Protein AF-A0A960VY71-F1 (afdb_monomer_lite)

pLDDT: mean 80.32, std 18.41, range [25.28, 98.81]

Foldseek 3Di:
DVVVVVVCVVCVVVQLVVLQVQLQVCLLVLPQVSVVVSVVSPHDQCDADPQGDGSLLNNLLVLSLNSNLVSVVVVYDQCRAGPQQDGSLLSNLLNLNLSSVLVRLLPDDQCRATNPWRDGSLLNNLLNLNLSSNVSLLDDHDPVSLVVCCVVPVDNDRDDQCRATPQGDGSLLSNLLVLNLSSNVVSVVSPHDQCRATPQQDGSLLNNLLVLNVVSNVVSVVSVRDQCRATPQQDGSLLNNLLNLSLNSNLVSVVSPHDQCGATNQQDGSLLSNLLAVSLSSNLSLVVDPPRDQCGATNVRDGSLNSNVNYPDSPSSNVSRDDDDDDPDDDDPPPPPDPLQPLAAADDADPPQVQEAEEQEFEFALPVQPADDNLQGQFQSVVLRVSVLSNCVGYQPHDPLRYDYHYLDFLVNVVVSLVCNLVVCPPPLPDLAHEYEYEDAHAWEFFFDCPPVPDDDTWIWDDHSNDHLVCCVVGTHTVVVSQLSQQVRPRHHQEYEYEAAHFHDADPPDGHSDPGFDDDDPADDPPRGPYWYKYKYFAGGNFGFDCQDPDRDTLLSSQLSVVSSDPCLQVDAPLNSQVSSQVSQQVRCCVGVVGGGGMDMDTHPVCPPPRRVHRPRD

Radius of gyration: 39.11 Å; chains: 1; bounding box: 110×50×100 Å

Sequence (618 aa):
MKLILIFLLSIFPLLSNEFNKSLLEASKRGELLAVQEALKNGADKNYKDEEGKTALVIASAIGHIEVVKYLIAKGVGLDMQDNEGKTALIHAAIKGHTRVVELLWEKSDLNIEDYIEGRTGLLHSSYYGHLDVVQTLLKKRDRNLLQKFKKFFGWEKDLDINAKDHKGNTALMLASVRNFSEITKLLLENGAEINAKDSNGHTALTKVAELDNLPILDLLIEKDADIDMKDSNGRTALMKATEKNSIASVEKLVQKGANINNKDERGVTALMIAANRGHVEIVKLLLSKESIKISDKDNEGRDVTWWAEKAPNPEEILEILPKGKQAISSYSLKGQEIDVDTSIPQTYQSKNSENKYAILIGNENYSQQGKLPENKNVPYAHNDVEIFKKYLTQSFGFRESNIIIIKDADKNKFKSGIQKIINNSKISREDNKAELIFYYSGHGLPAKDQDDIENKQYYSYLVPIDVDIKDIENTAIPLKEIYKQIGGLSVPFSKVVFFIDSCFSGDGRSEPLLQSSRDLTIELNDDELKGKMLVFSAAKSDQRAYPKKNQKHGLFTYSLLKTFKKEELKKMTYSDLFDKIRRDVYKTSTDQNDRPQEPEVKPSNEIREEWEKWKIVE

Structure (mmCIF, N/CA/C/O backbone):
data_AF-A0A960VY71-F1
#
_entry.id   AF-A0A960VY71-F1
#
loop_
_atom_site.group_PDB
_atom_site.id
_atom_site.type_symbol
_atom_site.label_atom_id
_atom_site.label_alt_id
_atom_site.label_comp_id
_atom_site.label_asym_id
_atom_site.label_entity_id
_atom_site.label_seq_id
_atom_site.pdbx_PDB_ins_code
_atom_site.Cartn_x
_atom_site.Cartn_y
_atom_site.Cartn_z
_atom_site.occupancy
_atom_site.B_iso_or_equiv
_atom_site.auth_seq_id
_atom_site.auth_comp_id
_atom_site.auth_asym_id
_atom_site.auth_atom_id
_atom_site.pdbx_PDB_model_num
ATOM 1 N N . MET A 1 1 ? 58.709 -0.148 -53.042 1.00 58.25 1 MET A N 1
ATOM 2 C CA . MET A 1 1 ? 57.523 -0.973 -52.702 1.00 58.25 1 MET A CA 1
ATOM 3 C C . MET A 1 1 ? 57.436 -1.309 -51.210 1.00 58.25 1 MET A C 1
ATOM 5 O O . MET A 1 1 ? 56.471 -0.886 -50.597 1.00 58.25 1 MET A O 1
ATOM 9 N N . LYS A 1 2 ? 58.438 -1.957 -50.584 1.00 62.53 2 LYS A N 1
ATOM 10 C CA . LYS A 1 2 ? 58.439 -2.227 -49.123 1.00 62.53 2 LYS A CA 1
ATOM 11 C C . LYS A 1 2 ? 58.327 -0.968 -48.242 1.00 62.53 2 LYS A C 1
ATOM 13 O O . LYS A 1 2 ? 57.541 -0.980 -47.309 1.00 62.53 2 LYS A O 1
ATOM 18 N N . LEU A 1 3 ? 59.025 0.127 -48.568 1.00 62.88 3 LEU A N 1
ATOM 19 C CA . LEU A 1 3 ? 58.893 1.402 -47.834 1.00 62.88 3 LEU A CA 1
ATOM 20 C C . LEU A 1 3 ? 57.499 2.040 -47.959 1.00 62.88 3 LEU A C 1
ATOM 22 O O . LEU A 1 3 ? 56.989 2.562 -46.979 1.00 62.88 3 LEU A O 1
ATOM 26 N N . ILE A 1 4 ? 56.866 1.954 -49.134 1.00 69.50 4 ILE A N 1
ATOM 27 C CA . ILE A 1 4 ? 55.496 2.451 -49.355 1.00 69.50 4 ILE A CA 1
ATOM 28 C C . ILE A 1 4 ? 54.498 1.603 -48.562 1.00 69.50 4 ILE A C 1
ATOM 30 O O . ILE A 1 4 ? 53.589 2.147 -47.952 1.00 69.50 4 ILE A O 1
ATOM 34 N N . LEU A 1 5 ? 54.696 0.283 -48.514 1.00 61.81 5 LEU A N 1
ATOM 35 C CA . LEU A 1 5 ? 53.856 -0.621 -47.732 1.00 61.81 5 LEU A CA 1
ATOM 36 C C . LEU A 1 5 ? 53.998 -0.369 -46.222 1.00 61.81 5 LEU A C 1
ATOM 38 O O . LEU A 1 5 ? 52.996 -0.331 -45.527 1.00 61.81 5 LEU A O 1
ATOM 42 N N . ILE A 1 6 ? 55.217 -0.139 -45.722 1.00 68.94 6 ILE A N 1
ATOM 43 C CA . ILE A 1 6 ? 55.473 0.205 -44.311 1.00 68.94 6 ILE A CA 1
ATOM 44 C C . ILE A 1 6 ? 54.871 1.575 -43.962 1.00 68.94 6 ILE A C 1
ATOM 46 O O . ILE A 1 6 ? 54.241 1.716 -42.919 1.00 68.94 6 ILE A O 1
ATOM 50 N N . PHE A 1 7 ? 54.995 2.565 -44.851 1.00 67.88 7 PHE A N 1
ATOM 51 C CA . PHE A 1 7 ? 54.390 3.888 -44.681 1.00 67.88 7 PHE A CA 1
ATOM 52 C C . PHE A 1 7 ? 52.854 3.818 -44.676 1.00 67.88 7 PHE A C 1
ATOM 54 O O . PHE A 1 7 ? 52.218 4.335 -43.760 1.00 67.88 7 PHE A O 1
ATOM 61 N N . LEU A 1 8 ? 52.253 3.091 -45.626 1.00 56.75 8 LEU A N 1
ATOM 62 C CA . LEU A 1 8 ? 50.810 2.836 -45.662 1.00 56.75 8 LEU A CA 1
ATOM 63 C C . LEU A 1 8 ? 50.337 2.086 -44.410 1.00 56.75 8 LEU A C 1
ATOM 65 O O . LEU A 1 8 ? 49.343 2.490 -43.821 1.00 56.75 8 LEU A O 1
ATOM 69 N N . LEU A 1 9 ? 51.071 1.072 -43.942 1.00 61.47 9 LEU A N 1
ATOM 70 C CA . LEU A 1 9 ? 50.765 0.351 -42.699 1.00 61.47 9 LEU A CA 1
ATOM 71 C C . LEU A 1 9 ? 50.907 1.228 -41.445 1.00 61.47 9 LEU A C 1
ATOM 73 O O . LEU A 1 9 ? 50.231 0.967 -40.456 1.00 61.47 9 LEU A O 1
ATOM 77 N N . SER A 1 10 ? 51.748 2.267 -41.476 1.00 63.94 10 SER A N 1
ATOM 78 C CA . SER A 1 10 ? 51.904 3.205 -40.357 1.00 63.94 10 SER A CA 1
ATOM 79 C C . SER A 1 10 ? 50.814 4.283 -40.305 1.00 63.94 10 SER A C 1
ATOM 81 O O . SER A 1 10 ? 50.467 4.739 -39.221 1.00 63.94 10 SER A O 1
ATOM 83 N N . ILE A 1 11 ? 50.234 4.655 -41.453 1.00 63.41 11 ILE A N 1
ATOM 84 C CA . ILE A 1 11 ? 49.205 5.705 -41.561 1.00 63.41 11 ILE A CA 1
ATOM 85 C C . ILE A 1 11 ? 47.790 5.124 -41.506 1.00 63.41 11 ILE A C 1
ATOM 87 O O . ILE A 1 11 ? 46.878 5.778 -41.011 1.00 63.41 11 ILE A O 1
ATOM 91 N N . PHE A 1 12 ? 47.591 3.888 -41.967 1.00 65.25 12 PHE A N 1
ATOM 92 C CA . PHE A 1 12 ? 46.279 3.239 -41.970 1.00 65.25 12 PHE A CA 1
ATOM 93 C C . PHE A 1 12 ? 45.604 3.195 -40.581 1.00 65.25 12 PHE A C 1
ATOM 95 O O . PHE A 1 12 ? 44.424 3.532 -40.505 1.00 65.25 12 PHE A O 1
ATOM 102 N N . PRO A 1 13 ? 46.310 2.898 -39.467 1.00 64.12 13 PRO A N 1
ATOM 103 C CA . PRO A 1 13 ? 45.730 2.969 -38.125 1.00 64.12 13 PRO A CA 1
ATOM 104 C C . PRO A 1 13 ? 45.323 4.395 -37.729 1.00 64.12 13 PRO A C 1
ATOM 106 O O . PRO A 1 13 ? 44.259 4.590 -37.144 1.00 64.12 13 PRO A O 1
ATOM 109 N N . LEU A 1 14 ? 46.129 5.400 -38.092 1.00 65.56 14 LEU A N 1
ATOM 110 C CA . LEU A 1 14 ? 45.852 6.817 -37.828 1.00 65.56 14 LEU A CA 1
ATOM 111 C C . LEU A 1 14 ? 44.609 7.296 -38.596 1.00 65.56 14 LEU A C 1
ATOM 113 O O . LEU A 1 14 ? 43.698 7.846 -37.982 1.00 65.56 14 LEU A O 1
ATOM 117 N N . LEU A 1 15 ? 44.522 6.994 -39.896 1.00 64.06 15 LEU A N 1
ATOM 118 C CA . LEU A 1 15 ? 43.355 7.297 -40.736 1.00 64.06 15 LEU A CA 1
ATOM 119 C C . LEU A 1 15 ? 42.096 6.563 -40.258 1.00 64.06 15 LEU A C 1
ATOM 121 O O . LEU A 1 15 ? 41.026 7.160 -40.181 1.00 64.06 15 LEU A O 1
ATOM 125 N N . SER A 1 16 ? 42.216 5.285 -39.877 1.00 74.38 16 SER A N 1
ATOM 126 C CA . SER A 1 16 ? 41.082 4.515 -39.350 1.00 74.38 16 SER A CA 1
ATOM 127 C C . SER A 1 16 ? 40.524 5.125 -38.061 1.00 74.38 16 SER A C 1
ATOM 129 O O . SER A 1 16 ? 39.311 5.178 -37.873 1.00 74.38 16 SER A O 1
ATOM 131 N N . ASN A 1 17 ? 41.394 5.675 -37.207 1.00 83.69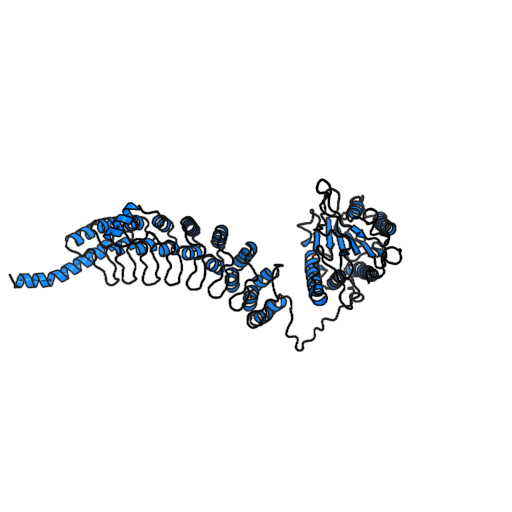 17 ASN A N 1
ATOM 132 C CA . ASN A 1 17 ? 40.988 6.353 -35.982 1.00 83.69 17 ASN A CA 1
ATOM 133 C C . ASN A 1 17 ? 40.303 7.703 -36.268 1.00 83.69 17 ASN A C 1
ATOM 135 O O . ASN A 1 17 ? 39.327 8.050 -35.606 1.00 83.69 17 ASN A O 1
ATOM 139 N N . GLU A 1 18 ? 40.761 8.455 -37.273 1.00 89.06 18 GLU A N 1
ATOM 140 C CA . GLU A 1 18 ? 40.092 9.693 -37.700 1.00 89.06 18 GLU A CA 1
ATOM 141 C C . GLU A 1 18 ? 38.692 9.432 -38.268 1.00 89.06 18 GLU A C 1
ATOM 143 O O . GLU A 1 18 ? 37.741 10.114 -37.878 1.00 89.06 18 GLU A O 1
ATOM 148 N N . PHE A 1 19 ? 38.524 8.413 -39.119 1.00 92.44 19 PHE A N 1
ATOM 149 C CA . PHE A 1 19 ? 37.206 8.047 -39.649 1.00 92.44 19 PHE A CA 1
ATOM 150 C C . PHE A 1 19 ? 36.258 7.545 -38.556 1.00 92.44 19 PHE A C 1
ATOM 152 O O . PHE A 1 19 ? 35.075 7.881 -38.575 1.00 92.44 19 PHE A O 1
ATOM 159 N N . ASN A 1 20 ? 36.769 6.814 -37.563 1.00 94.62 20 ASN A N 1
ATOM 160 C CA . ASN A 1 20 ? 35.995 6.393 -36.396 1.00 94.62 20 ASN A CA 1
ATOM 161 C C . ASN A 1 20 ? 35.497 7.590 -35.575 1.00 94.62 20 ASN A C 1
ATOM 163 O O . ASN A 1 20 ? 34.308 7.685 -35.277 1.00 94.62 20 ASN A O 1
ATOM 167 N N . LYS A 1 21 ? 36.375 8.553 -35.267 1.00 94.31 21 LYS A N 1
ATOM 168 C CA . LYS A 1 21 ? 35.982 9.792 -34.573 1.00 94.31 21 LYS A CA 1
ATOM 169 C C . LYS A 1 21 ? 34.976 10.606 -35.387 1.00 94.31 21 LYS A C 1
ATOM 171 O O . LYS A 1 21 ? 33.998 11.099 -34.828 1.00 94.31 21 LYS A O 1
ATOM 176 N N . SER A 1 22 ? 35.185 10.704 -36.701 1.00 95.75 22 SER A N 1
ATOM 177 C CA . SER A 1 22 ? 34.262 11.373 -37.623 1.00 95.75 22 SER A CA 1
ATOM 178 C C . SER A 1 22 ? 32.882 10.711 -37.627 1.00 95.75 22 SER A C 1
ATOM 180 O O . SER A 1 22 ? 31.878 11.413 -37.527 1.00 95.75 22 SER A O 1
ATOM 182 N N . LEU A 1 23 ? 32.816 9.374 -37.646 1.00 98.00 23 LEU A N 1
ATOM 183 C CA . LEU A 1 23 ? 31.564 8.622 -37.559 1.00 98.00 23 LEU A CA 1
ATOM 184 C C . LEU A 1 23 ? 30.790 8.953 -36.275 1.00 98.00 23 LEU A C 1
ATOM 186 O O . LEU A 1 23 ? 29.580 9.189 -36.336 1.00 98.00 23 LEU A O 1
ATOM 190 N N . LEU A 1 24 ? 31.467 8.967 -35.122 1.00 97.81 24 LEU A N 1
ATOM 191 C CA . LEU A 1 24 ? 30.829 9.259 -33.836 1.00 97.81 24 LEU A CA 1
ATOM 192 C C . LEU A 1 24 ? 30.343 10.712 -33.753 1.00 97.81 24 LEU A C 1
ATOM 194 O O . LEU A 1 24 ? 29.201 10.945 -33.358 1.00 97.81 24 LEU A O 1
ATOM 198 N N . GLU A 1 25 ? 31.156 11.682 -34.180 1.00 97.56 25 GLU A N 1
ATOM 199 C CA . GLU A 1 25 ? 30.786 13.104 -34.165 1.00 97.56 25 GLU A CA 1
ATOM 200 C C . GLU A 1 25 ? 29.639 13.405 -35.144 1.00 97.56 25 GLU A C 1
ATOM 202 O O . GLU A 1 25 ? 28.676 14.083 -34.784 1.00 97.56 25 GLU A O 1
ATOM 207 N N . ALA A 1 26 ? 29.674 12.836 -36.352 1.00 98.12 26 ALA A N 1
ATOM 208 C CA . ALA A 1 26 ? 28.579 12.945 -37.314 1.00 98.12 26 ALA A CA 1
ATOM 209 C C . ALA A 1 26 ? 27.285 12.320 -36.770 1.00 98.12 26 ALA A C 1
ATOM 211 O O . ALA A 1 26 ? 26.204 12.898 -36.900 1.00 98.12 26 ALA A O 1
ATOM 212 N N . SER A 1 27 ? 27.391 11.171 -36.092 1.00 98.31 27 SER A N 1
ATOM 213 C CA . SER A 1 27 ? 26.251 10.520 -35.434 1.00 98.31 27 SER A CA 1
ATOM 214 C C . SER A 1 27 ? 25.701 11.355 -34.281 1.00 98.31 27 SER A C 1
ATOM 216 O O . SER A 1 27 ? 24.489 11.400 -34.095 1.00 98.31 27 SER A O 1
ATOM 218 N N . LYS A 1 28 ? 26.565 12.065 -33.546 1.00 97.94 28 LYS A N 1
ATOM 219 C CA . LYS A 1 28 ? 26.184 13.011 -32.488 1.00 97.94 28 LYS A CA 1
ATOM 220 C C . LYS A 1 28 ? 25.416 14.214 -33.039 1.00 97.94 28 LYS A C 1
ATOM 222 O O . LYS A 1 28 ? 24.422 14.641 -32.453 1.00 97.94 28 LYS A O 1
ATOM 227 N N . ARG A 1 29 ? 25.849 14.744 -34.184 1.00 97.81 29 ARG A N 1
ATOM 228 C CA . ARG A 1 29 ? 25.217 15.893 -34.857 1.00 97.81 29 ARG A CA 1
ATOM 229 C C . ARG A 1 29 ? 23.983 15.529 -35.681 1.00 97.81 29 ARG A C 1
ATOM 231 O O . ARG A 1 29 ? 23.214 16.418 -36.027 1.00 97.81 29 ARG A O 1
ATOM 238 N N . GLY A 1 30 ? 23.775 14.245 -35.973 1.00 97.56 30 GLY A N 1
ATOM 239 C CA . GLY A 1 30 ? 22.670 13.781 -36.816 1.00 97.56 30 GLY A CA 1
ATOM 240 C C . GLY A 1 30 ? 22.932 13.949 -38.315 1.00 97.56 30 GLY A C 1
ATOM 241 O O . GLY A 1 30 ? 22.004 13.928 -39.121 1.00 97.56 30 GLY A O 1
ATOM 242 N N . GLU A 1 31 ? 24.193 14.117 -38.711 1.00 98.19 31 GLU A N 1
ATOM 243 C CA . GLU A 1 31 ? 24.599 14.398 -40.087 1.00 98.19 31 GLU A CA 1
ATOM 244 C C . GLU A 1 31 ? 24.692 13.101 -40.906 1.00 98.19 31 GLU A C 1
ATOM 246 O O . GLU A 1 31 ? 25.755 12.496 -41.047 1.00 98.19 31 GLU A O 1
ATOM 251 N N . LEU A 1 32 ? 23.564 12.658 -41.473 1.00 98.31 32 LEU A N 1
ATOM 252 C CA . LEU A 1 32 ? 23.472 11.388 -42.208 1.00 98.31 32 LEU A CA 1
ATOM 253 C C . LEU A 1 32 ? 24.519 11.242 -43.325 1.00 98.31 32 LEU A C 1
ATOM 255 O O . LEU A 1 32 ? 25.094 10.166 -43.478 1.00 98.31 32 LEU A O 1
ATOM 259 N N . LEU A 1 33 ? 24.774 12.298 -44.103 1.00 98.12 33 LEU A N 1
ATOM 260 C CA . LEU A 1 33 ? 25.753 12.254 -45.196 1.00 98.12 33 LEU A CA 1
ATOM 261 C C . LEU A 1 33 ? 27.180 12.040 -44.673 1.00 98.12 33 LEU A C 1
ATOM 263 O O . LEU A 1 33 ? 27.912 11.224 -45.227 1.00 98.12 33 LEU A O 1
ATOM 267 N N . ALA A 1 34 ? 27.548 12.696 -43.571 1.00 97.69 34 ALA A N 1
ATOM 268 C CA . ALA A 1 34 ? 28.856 12.518 -42.948 1.00 97.69 34 ALA A CA 1
ATOM 269 C C . ALA A 1 34 ? 29.002 11.116 -42.328 1.00 97.69 34 ALA A C 1
ATOM 271 O O . ALA A 1 34 ? 30.046 10.484 -42.468 1.00 97.69 34 ALA A O 1
ATOM 272 N N . VAL A 1 35 ? 27.932 10.562 -41.741 1.00 98.31 35 VAL A N 1
ATOM 273 C CA . VAL A 1 35 ? 27.898 9.154 -41.296 1.00 98.31 35 VAL A CA 1
ATOM 274 C C . VAL A 1 35 ? 28.094 8.193 -42.477 1.00 98.31 35 VAL A C 1
ATOM 276 O O . VAL A 1 35 ? 28.854 7.226 -42.383 1.00 98.31 35 VAL A O 1
ATOM 279 N N . GLN A 1 36 ? 27.423 8.446 -43.605 1.00 98.00 36 GLN A N 1
ATOM 280 C CA . GLN A 1 36 ? 27.563 7.652 -44.830 1.00 98.00 36 GLN A CA 1
ATOM 281 C C . GLN A 1 36 ? 28.992 7.686 -45.373 1.00 98.00 36 GLN A C 1
ATOM 283 O O . GLN A 1 36 ? 29.535 6.638 -45.733 1.00 98.00 36 GLN A O 1
ATOM 288 N N . GLU A 1 37 ? 29.590 8.873 -45.417 1.00 97.00 37 GLU A N 1
ATOM 289 C CA . GLU A 1 37 ? 30.952 9.090 -45.886 1.00 97.00 37 GLU A CA 1
ATOM 290 C C . GLU A 1 37 ? 31.985 8.430 -44.968 1.00 97.00 37 GLU A C 1
ATOM 292 O O . GLU A 1 37 ? 32.838 7.691 -45.459 1.00 97.00 37 GLU A O 1
ATOM 297 N N . ALA A 1 38 ? 31.864 8.589 -43.647 1.00 96.38 38 ALA A N 1
ATOM 298 C CA . ALA A 1 38 ? 32.769 7.964 -42.684 1.00 96.38 38 ALA A CA 1
ATOM 299 C C . ALA A 1 38 ? 32.778 6.429 -42.817 1.00 96.38 38 ALA A C 1
ATOM 301 O O . ALA A 1 38 ? 33.845 5.822 -42.910 1.00 96.38 38 ALA A O 1
ATOM 302 N N . LEU A 1 39 ? 31.602 5.791 -42.923 1.00 95.88 39 LEU A N 1
ATOM 303 C CA . LEU A 1 39 ? 31.517 4.341 -43.153 1.00 95.88 39 LEU A CA 1
ATOM 304 C C . LEU A 1 39 ? 32.081 3.925 -44.517 1.00 95.88 39 LEU A C 1
ATOM 306 O O . LEU A 1 39 ? 32.722 2.881 -44.623 1.00 95.88 39 LEU A O 1
ATOM 310 N N . LYS A 1 40 ? 31.860 4.724 -45.568 1.00 95.38 40 LYS A N 1
ATOM 311 C CA . LYS A 1 40 ? 32.426 4.467 -46.902 1.00 95.38 40 LYS A CA 1
ATOM 312 C C . LYS A 1 40 ? 33.955 4.544 -46.892 1.00 95.38 40 LYS A C 1
ATOM 314 O O . LYS A 1 40 ? 34.599 3.768 -47.594 1.00 95.38 40 LYS A O 1
ATOM 319 N N . ASN A 1 41 ? 34.516 5.436 -46.079 1.00 92.62 41 ASN A N 1
ATOM 320 C CA . ASN A 1 41 ? 35.957 5.631 -45.925 1.00 92.62 41 ASN A CA 1
ATOM 321 C C . ASN A 1 41 ? 36.612 4.614 -44.972 1.00 92.62 41 ASN A C 1
ATOM 323 O O . ASN A 1 41 ? 37.815 4.679 -44.739 1.00 92.62 41 ASN A O 1
ATOM 327 N N . GLY A 1 42 ? 35.852 3.634 -44.473 1.00 91.25 42 GLY A N 1
ATOM 328 C CA . GLY A 1 42 ? 36.383 2.519 -43.693 1.00 91.25 42 GLY A CA 1
ATOM 329 C C . GLY A 1 42 ? 36.340 2.716 -42.180 1.00 91.25 42 GLY A C 1
ATOM 330 O O . GLY A 1 42 ? 37.046 1.994 -41.480 1.00 91.25 42 GLY A O 1
ATOM 331 N N . ALA A 1 43 ? 35.525 3.647 -41.666 1.00 95.06 43 ALA A N 1
ATOM 332 C CA . ALA A 1 43 ? 35.216 3.675 -40.238 1.00 95.06 43 ALA A CA 1
ATOM 333 C C . ALA A 1 43 ? 34.639 2.319 -39.792 1.00 95.06 43 ALA A C 1
ATOM 335 O O . ALA A 1 43 ? 33.744 1.760 -40.437 1.00 95.06 43 ALA A O 1
ATOM 336 N N . ASP A 1 44 ? 35.127 1.805 -38.668 1.00 95.12 44 ASP A N 1
ATOM 337 C CA . ASP A 1 44 ? 34.532 0.660 -38.003 1.00 95.12 44 ASP A CA 1
ATOM 338 C C . ASP A 1 44 ? 33.160 1.068 -37.453 1.00 95.12 44 ASP A C 1
ATOM 340 O O . ASP A 1 44 ? 33.021 1.855 -36.518 1.00 95.12 44 ASP A O 1
ATOM 344 N N . LYS A 1 45 ? 32.117 0.496 -38.054 1.00 95.00 45 LYS A N 1
ATOM 345 C CA . LYS A 1 45 ? 30.715 0.743 -37.708 1.00 95.00 45 LYS A CA 1
ATOM 346 C C . LYS A 1 45 ? 30.360 0.382 -36.256 1.00 95.00 45 LYS A C 1
ATOM 348 O O . LYS A 1 45 ? 29.329 0.836 -35.766 1.00 95.00 45 LYS A O 1
ATOM 353 N N . ASN A 1 46 ? 31.186 -0.434 -35.599 1.00 96.69 46 ASN A N 1
ATOM 354 C CA . ASN A 1 46 ? 31.041 -0.864 -34.210 1.00 96.69 46 ASN A CA 1
ATOM 355 C C . ASN A 1 46 ? 32.113 -0.254 -33.290 1.00 96.69 46 ASN A C 1
ATOM 357 O O . ASN A 1 46 ? 32.246 -0.685 -32.143 1.00 96.69 46 ASN A O 1
ATOM 361 N N . TYR A 1 47 ? 32.866 0.740 -33.774 1.00 96.50 47 TYR A N 1
ATOM 362 C CA . TYR A 1 47 ? 33.844 1.454 -32.966 1.00 96.50 47 TYR A CA 1
ATOM 363 C C . TYR A 1 47 ? 33.191 2.041 -31.711 1.00 96.50 47 TYR A C 1
ATOM 365 O O . TYR A 1 47 ? 32.072 2.559 -31.766 1.00 96.50 47 TYR A O 1
ATOM 373 N N . LYS A 1 48 ? 33.913 1.964 -30.593 1.00 96.81 48 LYS A N 1
ATOM 374 C CA . LYS A 1 48 ? 33.513 2.503 -29.296 1.00 96.81 48 LYS A CA 1
ATOM 375 C C . LYS A 1 48 ? 34.409 3.682 -28.925 1.00 96.81 48 LYS A C 1
ATOM 377 O O . LYS A 1 48 ? 35.625 3.581 -29.082 1.00 96.81 48 LYS A O 1
ATOM 382 N N . ASP A 1 49 ? 33.819 4.766 -28.429 1.00 95.56 49 ASP A N 1
ATOM 383 C CA . ASP A 1 49 ? 34.583 5.841 -27.786 1.00 95.56 49 ASP A CA 1
ATOM 384 C C . ASP A 1 49 ? 35.118 5.436 -26.401 1.00 95.56 49 ASP A C 1
ATOM 386 O O . ASP A 1 49 ? 35.009 4.287 -25.967 1.00 95.56 49 ASP A O 1
ATOM 390 N N . GLU A 1 50 ? 35.711 6.404 -25.702 1.00 96.12 50 GLU A N 1
ATOM 391 C CA . GLU A 1 50 ? 36.254 6.251 -24.349 1.00 96.12 50 GLU A CA 1
ATOM 392 C C . GLU A 1 50 ? 35.183 5.866 -23.312 1.00 96.12 50 GLU A C 1
ATOM 394 O O . GLU A 1 50 ? 35.499 5.209 -22.321 1.00 96.12 50 GLU A O 1
ATOM 399 N N . GLU A 1 51 ? 33.912 6.205 -23.555 1.00 95.31 51 GLU A N 1
ATOM 400 C CA . GLU A 1 51 ? 32.762 5.817 -22.726 1.00 95.31 51 GLU A CA 1
ATOM 401 C C . GLU A 1 51 ? 32.153 4.473 -23.167 1.00 95.31 51 GLU A C 1
ATOM 403 O O . GLU A 1 51 ? 31.176 4.002 -22.582 1.00 95.31 51 GLU A O 1
ATOM 408 N N . GLY A 1 52 ? 32.721 3.826 -24.186 1.00 97.25 52 GLY A N 1
ATOM 409 C CA . GLY A 1 52 ? 32.227 2.568 -24.733 1.00 97.25 52 GLY A CA 1
ATOM 410 C C . GLY A 1 52 ? 31.070 2.731 -25.726 1.00 97.25 52 GLY A C 1
ATOM 411 O O . GLY A 1 52 ? 30.508 1.726 -26.171 1.00 97.25 52 GLY A O 1
ATOM 412 N N . LYS A 1 53 ? 30.685 3.961 -26.084 1.00 98.12 53 LYS A N 1
ATOM 413 C CA . LYS A 1 53 ? 29.514 4.242 -26.921 1.00 98.12 53 LYS A CA 1
ATOM 414 C C . LYS A 1 53 ? 29.842 4.078 -28.397 1.00 98.12 53 LYS A C 1
ATOM 416 O O . LYS A 1 53 ? 30.850 4.572 -28.897 1.00 98.12 53 LYS A O 1
ATOM 421 N N . THR A 1 54 ? 28.945 3.405 -29.111 1.00 98.50 54 THR A N 1
ATOM 422 C CA . THR A 1 54 ? 29.000 3.287 -30.571 1.00 98.50 54 THR A CA 1
ATOM 423 C C . THR A 1 54 ? 28.241 4.423 -31.251 1.00 98.50 54 THR A C 1
ATOM 425 O O . THR A 1 54 ? 27.424 5.111 -30.634 1.00 98.50 54 THR A O 1
ATOM 428 N N . ALA A 1 55 ? 28.431 4.563 -32.563 1.00 98.38 55 ALA A N 1
ATOM 429 C CA . ALA A 1 55 ? 27.652 5.474 -33.402 1.00 98.38 55 ALA A CA 1
ATOM 430 C C . ALA A 1 55 ? 26.133 5.288 -33.218 1.00 98.38 55 ALA A C 1
ATOM 432 O O . ALA A 1 55 ? 25.385 6.264 -33.131 1.00 98.38 55 ALA A O 1
ATOM 433 N N . LEU A 1 56 ? 25.682 4.030 -33.101 1.00 98.75 56 LEU A N 1
ATOM 434 C CA . LEU A 1 56 ? 24.276 3.703 -32.877 1.00 98.75 56 LEU A CA 1
ATOM 435 C C . LEU A 1 56 ? 23.805 4.164 -31.495 1.00 98.75 56 LEU A C 1
ATOM 437 O O . LEU A 1 56 ? 22.721 4.739 -31.399 1.00 98.75 56 LEU A O 1
ATOM 441 N N . VAL A 1 57 ? 24.603 3.940 -30.446 1.00 98.62 57 VAL A N 1
ATOM 442 C CA . VAL A 1 57 ? 24.284 4.386 -29.080 1.00 98.62 57 VAL A CA 1
ATOM 443 C C . VAL A 1 57 ? 24.140 5.906 -29.034 1.00 98.62 57 VAL A C 1
ATOM 445 O O . VAL A 1 57 ? 23.126 6.406 -28.552 1.00 98.62 57 VAL A O 1
ATOM 448 N N . ILE A 1 58 ? 25.097 6.641 -29.608 1.00 98.62 58 ILE A N 1
ATOM 449 C CA . ILE A 1 58 ? 25.087 8.110 -29.640 1.00 98.62 58 ILE A CA 1
ATOM 450 C C . ILE A 1 58 ? 23.863 8.637 -30.400 1.00 98.62 58 ILE A C 1
ATOM 452 O O . ILE A 1 58 ? 23.108 9.448 -29.864 1.00 98.62 58 ILE A O 1
ATOM 456 N N . ALA A 1 59 ? 23.629 8.159 -31.627 1.00 98.69 59 ALA A N 1
ATOM 457 C CA . ALA A 1 59 ? 22.490 8.602 -32.432 1.00 98.69 59 ALA A CA 1
ATOM 458 C C . ALA A 1 59 ? 21.147 8.279 -31.754 1.00 98.69 59 ALA A C 1
ATOM 460 O O . ALA A 1 59 ? 20.210 9.078 -31.819 1.00 98.69 59 ALA A O 1
ATOM 461 N N . SER A 1 60 ? 21.062 7.139 -31.061 1.00 98.62 60 SER A N 1
ATOM 462 C CA . SER A 1 60 ? 19.855 6.711 -30.346 1.00 98.62 60 SER A CA 1
ATOM 463 C C . SER A 1 60 ? 19.601 7.514 -29.074 1.00 98.62 60 SER A C 1
ATOM 465 O O . SER A 1 60 ? 18.448 7.810 -28.782 1.00 98.62 60 SER A O 1
ATOM 467 N N . ALA A 1 61 ? 20.653 7.916 -28.353 1.00 98.19 61 ALA A N 1
ATOM 468 C CA . ALA A 1 61 ? 20.563 8.766 -27.164 1.00 98.19 61 ALA A CA 1
ATOM 469 C C . ALA A 1 61 ? 20.123 10.207 -27.473 1.00 98.19 61 ALA A C 1
ATOM 471 O O . ALA A 1 61 ? 19.651 10.905 -26.580 1.00 98.19 61 ALA A O 1
ATOM 472 N N . ILE A 1 62 ? 20.319 10.667 -28.711 1.00 98.12 62 ILE A N 1
ATOM 473 C CA . ILE A 1 62 ? 19.957 12.026 -29.146 1.00 98.12 62 ILE A CA 1
ATOM 474 C C . ILE A 1 62 ? 18.645 12.033 -29.946 1.00 98.12 62 ILE A C 1
ATOM 476 O O . ILE A 1 62 ? 17.976 13.060 -30.030 1.00 98.12 62 ILE A O 1
ATOM 480 N N . GLY A 1 63 ? 18.257 10.890 -30.521 1.00 97.94 63 GLY A N 1
ATOM 481 C CA . GLY A 1 63 ? 17.007 10.751 -31.269 1.00 97.94 63 GLY A CA 1
ATOM 482 C C . GLY A 1 63 ? 17.147 10.967 -32.779 1.00 97.94 63 GLY A C 1
ATOM 483 O O . GLY A 1 63 ? 16.163 11.286 -33.446 1.00 97.94 63 GLY A O 1
ATOM 484 N N . HIS A 1 64 ? 18.341 10.781 -33.350 1.00 98.50 64 HIS A N 1
ATOM 485 C CA . HIS A 1 64 ? 18.599 10.986 -34.783 1.00 98.50 64 HIS A CA 1
ATOM 486 C C . HIS A 1 64 ? 18.093 9.815 -35.632 1.00 98.50 64 HIS A C 1
ATOM 488 O O . HIS A 1 64 ? 18.851 8.940 -36.051 1.00 98.50 64 HIS A O 1
ATOM 494 N N . ILE A 1 65 ? 16.786 9.809 -35.900 1.00 98.38 65 ILE A N 1
ATOM 495 C CA . ILE A 1 65 ? 16.046 8.708 -36.542 1.00 98.38 65 ILE A CA 1
ATOM 496 C C . ILE A 1 65 ? 16.690 8.234 -37.855 1.00 98.38 65 ILE A C 1
ATOM 498 O O . ILE A 1 65 ? 16.871 7.033 -38.044 1.00 98.38 65 ILE A O 1
ATOM 502 N N . GLU A 1 66 ? 17.041 9.144 -38.768 1.00 98.44 66 GLU A N 1
ATOM 503 C CA . GLU A 1 66 ? 17.579 8.759 -40.084 1.00 98.44 66 GLU A CA 1
ATOM 504 C C . GLU A 1 66 ? 18.989 8.161 -39.991 1.00 98.44 66 GLU A C 1
ATOM 506 O O . GLU A 1 66 ? 19.303 7.202 -40.700 1.00 98.44 66 GLU A O 1
ATOM 511 N N . VAL A 1 67 ? 19.810 8.652 -39.058 1.00 98.69 67 VAL A N 1
ATOM 512 C CA . VAL A 1 67 ? 21.115 8.051 -38.753 1.00 98.69 67 VAL A CA 1
ATOM 513 C C . VAL A 1 67 ? 20.926 6.651 -38.171 1.00 98.69 67 VAL A C 1
ATOM 515 O O . VAL A 1 67 ? 21.548 5.707 -38.653 1.00 98.69 67 VAL A O 1
ATOM 518 N N . VAL A 1 68 ? 20.019 6.482 -37.202 1.00 98.69 68 VAL A N 1
ATOM 519 C CA . VAL A 1 68 ? 19.700 5.172 -36.609 1.00 98.69 68 VAL A CA 1
ATOM 520 C C . VAL A 1 68 ? 19.235 4.179 -37.678 1.00 98.69 68 VAL A C 1
ATOM 522 O O . VAL A 1 68 ? 19.790 3.084 -37.772 1.00 98.69 68 VAL A O 1
ATOM 525 N N . LYS A 1 69 ? 18.274 4.554 -38.537 1.00 98.25 69 LYS A N 1
ATOM 526 C CA . LYS A 1 69 ? 17.802 3.704 -39.648 1.00 98.25 69 LYS A CA 1
ATOM 527 C C . LYS A 1 69 ? 18.948 3.260 -40.547 1.00 98.25 69 LYS A C 1
ATOM 529 O O . LYS A 1 69 ? 19.049 2.081 -40.890 1.00 98.25 69 LYS A O 1
ATOM 534 N N . TYR A 1 70 ? 19.800 4.207 -40.935 1.00 98.50 70 TYR A N 1
ATOM 535 C CA . TYR A 1 70 ? 20.922 3.928 -41.816 1.00 98.50 70 TYR A CA 1
ATOM 536 C C . TYR A 1 70 ? 21.938 2.985 -41.162 1.00 98.50 70 TYR A C 1
ATOM 538 O O . TYR A 1 70 ? 22.343 2.005 -41.787 1.00 98.50 70 TYR A O 1
ATOM 546 N N . LEU A 1 71 ? 22.302 3.219 -39.897 1.00 98.19 71 LEU A N 1
ATOM 547 C CA . LEU A 1 71 ? 23.221 2.358 -39.149 1.00 98.19 71 LEU A CA 1
ATOM 548 C C . LEU A 1 71 ? 22.669 0.931 -39.005 1.00 98.19 71 LEU A C 1
ATOM 550 O O . LEU A 1 71 ? 23.384 -0.027 -39.307 1.00 98.19 71 LEU A O 1
ATOM 554 N N . ILE A 1 72 ? 21.385 0.772 -38.657 1.00 96.94 72 ILE A N 1
ATOM 555 C CA . ILE A 1 72 ? 20.711 -0.539 -38.608 1.00 96.94 72 ILE A CA 1
ATOM 556 C C . ILE A 1 72 ? 20.806 -1.246 -39.970 1.00 96.94 72 ILE A C 1
ATOM 558 O O . ILE A 1 72 ? 21.157 -2.425 -40.031 1.00 96.94 72 ILE A O 1
ATOM 562 N N . ALA A 1 73 ? 20.565 -0.535 -41.078 1.00 96.94 73 ALA A N 1
ATOM 563 C CA . ALA A 1 73 ? 20.665 -1.095 -42.429 1.00 96.94 73 ALA A CA 1
ATOM 564 C C . ALA A 1 73 ? 22.094 -1.534 -42.813 1.00 96.94 73 ALA A C 1
ATOM 566 O O . ALA A 1 73 ? 22.265 -2.360 -43.710 1.00 96.94 73 ALA A O 1
ATOM 567 N N . LYS A 1 74 ? 23.128 -1.022 -42.132 1.00 97.25 74 LYS A N 1
ATOM 568 C CA . LYS A 1 74 ? 24.527 -1.463 -42.283 1.00 97.25 74 LYS A CA 1
ATOM 569 C C . LYS A 1 74 ? 24.912 -2.630 -41.374 1.00 97.25 74 LYS A C 1
ATOM 571 O O . LYS A 1 74 ? 26.070 -3.064 -41.400 1.00 97.25 74 LYS A O 1
ATOM 576 N N . GLY A 1 75 ? 23.964 -3.173 -40.609 1.00 93.62 75 GLY A N 1
ATOM 577 C CA . GLY A 1 75 ? 24.172 -4.337 -39.750 1.00 93.62 75 GLY A CA 1
ATOM 578 C C . GLY A 1 75 ? 25.193 -4.067 -38.649 1.00 93.62 75 GLY A C 1
ATOM 579 O O . GLY A 1 75 ? 26.124 -4.856 -38.476 1.00 93.62 75 GLY A O 1
ATOM 580 N N . VAL A 1 76 ? 25.092 -2.909 -37.993 1.00 95.75 76 VAL A N 1
ATOM 581 C CA . VAL A 1 76 ? 25.814 -2.626 -36.740 1.00 95.75 76 VAL A CA 1
ATOM 582 C C . VAL A 1 76 ? 25.367 -3.591 -35.637 1.00 95.75 76 VAL A C 1
ATOM 584 O O . VAL A 1 76 ? 24.267 -4.142 -35.699 1.00 95.75 76 VAL A O 1
ATOM 587 N N . GLY A 1 77 ? 26.206 -3.795 -34.623 1.00 94.69 77 GLY A N 1
ATOM 588 C CA . GLY A 1 77 ? 25.815 -4.543 -33.429 1.00 94.69 77 GLY A CA 1
ATOM 589 C C . GLY A 1 77 ? 24.776 -3.756 -32.628 1.00 94.69 77 GLY A C 1
ATOM 590 O O . GLY A 1 77 ? 25.113 -2.745 -32.019 1.00 94.69 77 GLY A O 1
ATOM 591 N N . LEU A 1 78 ? 23.517 -4.202 -32.648 1.00 93.75 78 LEU A N 1
ATOM 592 C CA . LEU A 1 78 ? 22.399 -3.482 -32.019 1.00 93.75 78 LEU A CA 1
ATOM 593 C C . LEU A 1 78 ? 22.464 -3.501 -30.485 1.00 93.75 78 LEU A C 1
ATOM 595 O O . LEU A 1 78 ? 22.124 -2.517 -29.831 1.00 93.75 78 LEU A O 1
ATOM 599 N N . ASP A 1 79 ? 22.969 -4.605 -29.942 1.00 94.94 79 ASP A N 1
ATOM 600 C CA . ASP A 1 79 ? 22.956 -4.918 -28.512 1.00 94.94 79 ASP A CA 1
ATOM 601 C C . ASP A 1 79 ? 24.317 -4.651 -27.843 1.00 94.94 79 ASP A C 1
ATOM 603 O O . ASP A 1 79 ? 24.604 -5.116 -26.743 1.00 94.94 79 ASP A O 1
ATOM 607 N N . MET A 1 80 ? 25.191 -3.891 -28.512 1.00 96.69 80 MET A N 1
ATOM 608 C CA . MET A 1 80 ? 26.473 -3.486 -27.941 1.00 96.69 80 MET A CA 1
ATOM 609 C C . MET A 1 80 ? 26.252 -2.524 -26.771 1.00 96.69 80 MET A C 1
ATOM 611 O O . MET A 1 80 ? 25.647 -1.465 -26.933 1.00 96.69 80 MET A O 1
ATOM 615 N N . GLN A 1 81 ? 26.791 -2.891 -25.612 1.00 98.06 81 GLN A N 1
ATOM 616 C CA . GLN A 1 81 ? 26.726 -2.096 -24.391 1.00 98.06 81 GLN A CA 1
ATOM 617 C C . GLN A 1 81 ? 27.900 -1.113 -24.293 1.00 98.06 81 GLN A C 1
ATOM 619 O O . GLN A 1 81 ? 29.036 -1.460 -24.646 1.00 98.06 81 GLN A O 1
ATOM 624 N N . ASP A 1 82 ? 27.627 0.098 -23.811 1.00 98.31 82 ASP A N 1
ATOM 625 C CA . ASP A 1 82 ? 28.657 1.050 -23.385 1.00 98.31 82 ASP A CA 1
ATOM 626 C C . ASP A 1 82 ? 29.313 0.630 -22.052 1.00 98.31 82 ASP A C 1
ATOM 628 O O . ASP A 1 82 ? 29.045 -0.458 -21.531 1.00 98.31 82 ASP A O 1
ATOM 632 N N . ASN A 1 83 ? 30.210 1.454 -21.503 1.00 98.25 83 ASN A N 1
ATOM 633 C CA . ASN A 1 83 ? 30.914 1.127 -20.256 1.00 98.25 83 ASN A CA 1
ATOM 634 C C . ASN A 1 83 ? 29.976 1.044 -19.035 1.00 98.25 83 ASN A C 1
ATOM 636 O O . ASN A 1 83 ? 30.349 0.456 -18.022 1.00 98.25 83 ASN A O 1
ATOM 640 N N . GLU A 1 84 ? 28.763 1.595 -19.127 1.00 97.75 84 GLU A N 1
ATOM 641 C CA . GLU A 1 84 ? 27.723 1.504 -18.099 1.00 97.75 84 GLU A CA 1
ATOM 642 C C . GLU A 1 84 ? 26.754 0.340 -18.353 1.00 97.75 84 GLU A C 1
ATOM 644 O O . GLU A 1 84 ? 25.773 0.189 -17.630 1.00 97.75 84 GLU A O 1
ATOM 649 N N . GLY A 1 85 ? 26.986 -0.485 -19.376 1.00 97.94 85 GLY A N 1
ATOM 650 C CA . GLY A 1 85 ? 26.093 -1.587 -19.727 1.00 97.94 85 GLY A CA 1
ATOM 651 C C . GLY A 1 85 ? 24.882 -1.159 -20.564 1.00 97.94 85 GLY A C 1
ATOM 652 O O . GLY A 1 85 ? 23.988 -1.967 -20.804 1.00 97.94 85 GLY A O 1
ATOM 653 N N . LYS A 1 86 ? 24.796 0.093 -21.023 1.00 98.50 86 LYS A N 1
ATOM 654 C CA . LYS A 1 86 ? 23.605 0.595 -21.724 1.00 98.50 86 LYS A CA 1
ATOM 655 C C . LYS A 1 86 ? 23.709 0.353 -23.225 1.00 98.50 86 LYS A C 1
ATOM 657 O O . LYS A 1 86 ? 24.698 0.706 -23.864 1.00 98.50 86 LYS A O 1
ATOM 662 N N . THR A 1 87 ? 22.658 -0.220 -23.805 1.00 98.38 87 THR A N 1
ATOM 663 C CA . THR A 1 87 ? 22.509 -0.386 -25.259 1.00 98.38 87 THR A CA 1
ATOM 664 C C . THR A 1 87 ? 21.885 0.853 -25.900 1.00 98.38 87 THR A C 1
ATOM 666 O O . THR A 1 87 ? 21.362 1.744 -25.221 1.00 98.38 87 THR A O 1
ATOM 669 N N . ALA A 1 88 ? 21.870 0.895 -27.234 1.00 98.50 88 ALA A N 1
ATOM 670 C CA . ALA A 1 88 ? 21.168 1.930 -27.989 1.00 98.50 88 ALA A CA 1
ATOM 671 C C . ALA A 1 88 ? 19.673 2.013 -27.624 1.00 98.50 88 ALA A C 1
ATOM 673 O O . ALA A 1 88 ? 19.124 3.110 -27.500 1.00 98.50 88 ALA A O 1
ATOM 674 N N . LEU A 1 89 ? 19.036 0.859 -27.389 1.00 98.44 89 LEU A N 1
ATOM 675 C CA . LEU A 1 89 ? 17.644 0.776 -26.956 1.00 98.44 89 LEU A CA 1
ATOM 676 C C . LEU A 1 89 ? 17.449 1.378 -25.557 1.00 98.44 89 LEU A C 1
ATOM 678 O O . LEU A 1 89 ? 16.506 2.143 -25.362 1.00 98.44 89 LEU A O 1
ATOM 682 N N . ILE A 1 90 ? 18.339 1.080 -24.602 1.00 98.62 90 ILE A N 1
ATOM 683 C CA . ILE A 1 90 ? 18.264 1.634 -23.240 1.00 98.62 90 ILE A CA 1
ATOM 684 C C . ILE A 1 90 ? 18.412 3.158 -23.268 1.00 98.62 90 ILE A C 1
ATOM 686 O O . ILE A 1 90 ? 17.609 3.857 -22.653 1.00 98.62 90 ILE A O 1
ATOM 690 N N . HIS A 1 91 ? 19.374 3.698 -24.022 1.00 98.62 91 HIS A N 1
ATOM 691 C CA . HIS A 1 91 ? 19.532 5.152 -24.162 1.00 98.62 91 HIS A CA 1
ATOM 692 C C . HIS A 1 91 ? 18.300 5.818 -24.783 1.00 98.62 91 HIS A C 1
ATOM 694 O O . HIS A 1 91 ? 17.818 6.822 -24.256 1.00 98.62 91 HIS A O 1
ATOM 700 N N . ALA A 1 92 ? 17.744 5.240 -25.852 1.00 98.75 92 ALA A N 1
ATOM 701 C CA . ALA A 1 92 ? 16.509 5.738 -26.457 1.00 98.75 92 ALA A CA 1
ATOM 702 C C . ALA A 1 92 ? 15.327 5.691 -25.473 1.00 98.75 92 ALA A C 1
ATOM 704 O O . ALA A 1 92 ? 14.528 6.628 -25.426 1.00 98.75 92 ALA A O 1
ATOM 705 N N . ALA A 1 93 ? 15.241 4.639 -24.653 1.00 98.62 93 ALA A N 1
ATOM 706 C CA . ALA A 1 93 ? 14.203 4.483 -23.644 1.00 98.62 93 ALA A CA 1
ATOM 707 C C . ALA A 1 93 ? 14.348 5.470 -22.475 1.00 98.62 93 ALA A C 1
ATOM 709 O O . ALA A 1 93 ? 13.348 6.036 -22.051 1.00 98.62 93 ALA A O 1
ATOM 710 N N . ILE A 1 94 ? 15.570 5.743 -21.998 1.00 98.44 94 ILE A N 1
ATOM 711 C CA . ILE A 1 94 ? 15.857 6.775 -20.981 1.00 98.44 94 ILE A CA 1
ATOM 712 C C . ILE A 1 94 ? 15.423 8.161 -21.472 1.00 98.44 94 ILE A C 1
ATOM 714 O O . ILE A 1 94 ? 14.915 8.978 -20.700 1.00 98.44 94 ILE A O 1
ATOM 718 N N . LYS A 1 95 ? 15.640 8.441 -22.761 1.00 98.19 95 LYS A N 1
ATOM 719 C CA . LYS A 1 95 ? 15.407 9.756 -23.372 1.00 98.19 95 LYS A CA 1
ATOM 720 C C . LYS A 1 95 ? 14.011 9.934 -23.968 1.00 98.19 95 LYS A C 1
ATOM 722 O O . LYS A 1 95 ? 13.689 11.034 -24.404 1.00 98.19 95 LYS A O 1
ATOM 727 N N . GLY A 1 96 ? 13.180 8.891 -23.966 1.00 98.00 96 GLY A N 1
ATOM 728 C CA . GLY A 1 96 ? 11.814 8.960 -24.487 1.00 98.00 96 GLY A CA 1
ATOM 729 C C . GLY A 1 96 ? 11.738 9.032 -26.014 1.00 98.00 96 GLY A C 1
ATOM 730 O O . GLY A 1 96 ? 10.764 9.533 -26.568 1.00 98.00 96 GLY A O 1
ATOM 731 N N . HIS A 1 97 ? 12.762 8.563 -26.730 1.00 98.44 97 HIS A N 1
ATOM 732 C CA . HIS A 1 97 ? 12.800 8.612 -28.191 1.00 98.44 97 HIS A CA 1
ATOM 733 C C . HIS A 1 97 ? 12.016 7.447 -28.809 1.00 98.44 97 HIS A C 1
ATOM 735 O O . HIS A 1 97 ? 12.594 6.528 -29.392 1.00 98.44 97 HIS A O 1
ATOM 741 N N . THR A 1 98 ? 10.684 7.498 -28.718 1.00 98.19 98 THR A N 1
ATOM 742 C CA . THR A 1 98 ? 9.759 6.437 -29.161 1.00 98.19 98 THR A CA 1
ATOM 743 C C . THR A 1 98 ? 10.048 5.943 -30.573 1.00 98.19 98 THR A C 1
ATOM 745 O O . THR A 1 98 ? 10.129 4.741 -30.797 1.00 98.19 98 THR A O 1
ATOM 748 N N . ARG A 1 99 ? 10.294 6.842 -31.533 1.00 97.94 99 ARG A N 1
ATOM 749 C CA . ARG A 1 99 ? 10.549 6.430 -32.921 1.00 97.94 99 ARG A CA 1
ATOM 750 C C . ARG A 1 99 ? 11.862 5.662 -33.094 1.00 97.94 99 ARG A C 1
ATOM 752 O O . ARG A 1 99 ? 11.955 4.808 -33.968 1.00 97.94 99 ARG A O 1
ATOM 759 N N . VAL A 1 100 ? 12.869 5.949 -32.270 1.00 98.50 100 VAL A N 1
ATOM 760 C CA . VAL A 1 100 ? 14.114 5.168 -32.230 1.00 98.50 100 VAL A CA 1
ATOM 761 C C . VAL A 1 100 ? 13.855 3.809 -31.580 1.00 98.50 100 VAL A C 1
ATOM 763 O O . VAL A 1 100 ? 14.285 2.792 -32.118 1.00 98.50 100 VAL A O 1
ATOM 766 N N . VAL A 1 101 ? 13.087 3.772 -30.487 1.00 98.19 101 VAL A N 1
ATOM 767 C CA . VAL A 1 101 ? 12.654 2.518 -29.851 1.00 98.19 101 VAL A CA 1
ATOM 768 C C . VAL A 1 101 ? 11.895 1.635 -30.845 1.00 98.19 101 VAL A C 1
ATOM 770 O O . VAL A 1 101 ? 12.204 0.457 -30.946 1.00 98.19 101 VAL A O 1
ATOM 773 N N . GLU A 1 102 ? 10.988 2.188 -31.652 1.00 95.62 102 GLU A N 1
ATOM 774 C CA . GLU A 1 102 ? 10.255 1.455 -32.698 1.00 95.62 102 GLU A CA 1
ATOM 775 C C . GLU A 1 102 ? 11.160 0.830 -33.771 1.00 95.62 102 GLU A C 1
ATOM 777 O O . GLU A 1 102 ? 10.823 -0.211 -34.330 1.00 95.62 102 GLU A O 1
ATOM 782 N N . LEU A 1 103 ? 12.309 1.441 -34.069 1.00 95.38 103 LEU A N 1
ATOM 783 C CA . LEU A 1 103 ? 13.273 0.893 -35.026 1.00 95.38 103 LEU A CA 1
ATOM 784 C C . LEU A 1 103 ? 14.125 -0.225 -34.424 1.00 95.38 103 LEU A C 1
ATOM 786 O O . LEU A 1 103 ? 14.543 -1.133 -35.145 1.00 95.38 103 LEU A O 1
ATOM 790 N N . LEU A 1 104 ? 14.415 -0.122 -33.126 1.00 94.38 104 LEU A N 1
ATOM 791 C CA . LEU A 1 104 ? 15.318 -1.027 -32.427 1.00 94.38 104 LEU A CA 1
ATOM 792 C C . LEU A 1 104 ? 14.594 -2.230 -31.844 1.00 94.38 104 LEU A C 1
ATOM 794 O O . LEU A 1 104 ? 15.112 -3.333 -31.974 1.00 94.38 104 LEU A O 1
ATOM 798 N N . TRP A 1 105 ? 13.413 -2.034 -31.241 1.00 90.25 105 TRP A N 1
ATOM 799 C CA . TRP A 1 105 ? 12.774 -3.051 -30.411 1.00 90.25 105 TRP A CA 1
ATOM 800 C C . TRP A 1 105 ? 12.689 -4.370 -31.182 1.00 90.25 105 TRP A C 1
ATOM 802 O O . TRP A 1 105 ? 13.381 -5.296 -30.783 1.00 90.25 105 TRP A O 1
ATOM 812 N N . GLU A 1 106 ? 12.018 -4.452 -32.335 1.00 84.94 106 GLU A N 1
ATOM 813 C CA . GLU A 1 106 ? 11.857 -5.712 -33.084 1.00 84.94 106 GLU A CA 1
ATOM 814 C C . GLU A 1 106 ? 13.150 -6.501 -33.316 1.00 84.94 106 GLU A C 1
ATOM 816 O O . GLU A 1 106 ? 13.070 -7.707 -33.482 1.00 84.94 106 GLU A O 1
ATOM 821 N N . LYS A 1 107 ? 14.321 -5.857 -33.359 1.00 86.38 107 LYS A N 1
ATOM 822 C CA . LYS A 1 107 ? 15.596 -6.469 -33.758 1.00 86.38 107 LYS A CA 1
ATOM 823 C C . LYS A 1 107 ? 16.599 -6.626 -32.606 1.00 86.38 107 LYS A C 1
ATOM 825 O O . LYS A 1 107 ? 17.641 -7.232 -32.837 1.00 86.38 107 LYS A O 1
ATOM 830 N N . SER A 1 108 ? 16.297 -6.093 -31.422 1.00 89.62 108 SER A N 1
ATOM 831 C CA . SER A 1 108 ? 17.192 -6.038 -30.256 1.00 89.62 108 SER A CA 1
ATOM 832 C C . SER A 1 108 ? 16.677 -6.835 -29.070 1.00 89.62 108 SER A C 1
ATOM 834 O O . SER A 1 108 ? 15.456 -6.912 -28.857 1.00 89.62 108 SER A O 1
ATOM 836 N N . ASP A 1 109 ? 17.616 -7.341 -28.267 1.00 91.19 109 ASP A N 1
ATOM 837 C CA . ASP A 1 109 ? 17.313 -7.921 -26.960 1.00 91.19 109 ASP A CA 1
ATOM 838 C C . ASP A 1 109 ? 16.776 -6.858 -25.997 1.00 91.19 109 ASP A C 1
ATOM 840 O O . ASP A 1 109 ? 17.418 -5.847 -25.707 1.00 91.19 109 ASP A O 1
ATOM 844 N N . LEU A 1 110 ? 15.539 -7.071 -25.541 1.00 92.75 110 LEU A N 1
ATOM 845 C CA . LEU A 1 110 ? 14.826 -6.160 -24.647 1.00 92.75 110 LEU A CA 1
ATOM 846 C C . LEU A 1 110 ? 15.240 -6.296 -23.190 1.00 92.75 110 LEU A C 1
ATOM 848 O O . LEU A 1 110 ? 14.968 -5.389 -22.401 1.00 92.75 110 LEU A O 1
ATOM 852 N N . ASN A 1 111 ? 15.846 -7.427 -22.843 1.00 94.31 111 ASN A N 1
ATOM 853 C CA . ASN A 1 111 ? 16.094 -7.824 -21.467 1.00 94.31 111 ASN A CA 1
ATOM 854 C C . ASN A 1 111 ? 17.542 -7.565 -21.046 1.00 94.31 111 ASN A C 1
ATOM 856 O O . ASN A 1 111 ? 17.945 -7.983 -19.968 1.00 94.31 111 ASN A O 1
ATOM 860 N N . ILE A 1 112 ? 18.326 -6.871 -21.878 1.00 95.44 112 ILE A N 1
ATOM 861 C CA . ILE A 1 112 ? 19.664 -6.428 -21.489 1.00 95.44 112 ILE A CA 1
ATOM 862 C C . ILE A 1 112 ? 19.539 -5.402 -20.365 1.00 95.44 112 ILE A C 1
ATOM 864 O O . ILE A 1 112 ? 18.778 -4.436 -20.462 1.00 95.44 112 ILE A O 1
ATOM 868 N N . GLU A 1 113 ? 20.317 -5.624 -19.316 1.00 97.75 113 GLU A N 1
ATOM 869 C CA . GLU A 1 113 ? 20.402 -4.785 -18.129 1.00 97.75 113 GLU A CA 1
ATOM 870 C C . GLU A 1 113 ? 21.651 -3.901 -18.194 1.00 97.75 113 GLU A C 1
ATOM 872 O O . GLU A 1 113 ? 22.721 -4.339 -18.629 1.00 97.75 113 GLU A O 1
ATOM 877 N N . ASP A 1 114 ? 21.530 -2.648 -17.753 1.00 98.19 114 ASP A N 1
ATOM 878 C CA . ASP A 1 114 ? 22.705 -1.813 -17.510 1.00 98.19 114 ASP A CA 1
ATOM 879 C C . ASP A 1 114 ? 23.476 -2.266 -16.259 1.00 98.19 114 ASP A C 1
ATOM 881 O O . ASP A 1 114 ? 22.901 -2.808 -15.320 1.00 98.19 114 ASP A O 1
ATOM 885 N N . TYR A 1 115 ? 24.783 -2.018 -16.215 1.00 98.19 115 TYR A N 1
ATOM 886 C CA . TYR A 1 115 ? 25.655 -2.479 -15.131 1.00 98.19 115 TYR A CA 1
ATOM 887 C C . TYR A 1 115 ? 25.533 -1.653 -13.849 1.00 98.19 115 TYR A C 1
ATOM 889 O O . TYR A 1 115 ? 26.048 -2.064 -12.810 1.00 98.19 115 TYR A O 1
ATOM 897 N N . ILE A 1 116 ? 24.901 -0.480 -13.906 1.00 96.31 116 ILE A N 1
ATOM 898 C CA . ILE A 1 116 ? 24.844 0.446 -12.775 1.00 96.31 116 ILE A CA 1
ATOM 899 C C . ILE A 1 116 ? 23.690 0.063 -11.853 1.00 96.31 116 ILE A C 1
ATOM 901 O O . ILE A 1 116 ? 23.886 -0.230 -10.674 1.00 96.31 116 ILE A O 1
ATOM 905 N N . GLU A 1 117 ? 22.479 0.028 -12.398 1.00 95.94 117 GLU A N 1
ATOM 906 C CA . GLU A 1 117 ? 21.262 -0.250 -11.639 1.00 95.94 117 GLU A CA 1
ATOM 907 C C . GLU A 1 117 ? 20.648 -1.605 -11.996 1.00 95.94 117 GLU A C 1
ATOM 909 O O . GLU A 1 117 ? 19.737 -2.020 -11.291 1.00 95.94 117 GLU A O 1
ATOM 914 N N . GLY A 1 118 ? 21.110 -2.305 -13.037 1.00 98.19 118 GLY A N 1
ATOM 915 C CA . GLY A 1 118 ? 20.493 -3.557 -13.488 1.00 98.19 118 GLY A CA 1
ATOM 916 C C . GLY A 1 118 ? 19.187 -3.327 -14.246 1.00 98.19 118 GLY A C 1
ATOM 917 O O . GLY A 1 118 ? 18.288 -4.158 -14.208 1.00 98.19 118 GLY A O 1
ATOM 918 N N . ARG A 1 119 ? 18.990 -2.150 -14.854 1.00 98.44 119 ARG A N 1
ATOM 919 C CA . ARG A 1 119 ? 17.700 -1.791 -15.457 1.00 98.44 119 ARG A CA 1
ATOM 920 C C . ARG A 1 119 ? 17.689 -2.062 -16.951 1.00 98.44 119 ARG A C 1
ATOM 922 O O . ARG A 1 119 ? 18.598 -1.681 -17.684 1.00 98.44 119 ARG A O 1
ATOM 929 N N . THR A 1 120 ? 16.585 -2.641 -17.410 1.00 98.38 120 THR A N 1
ATOM 930 C CA . THR A 1 120 ? 16.274 -2.771 -18.836 1.00 98.38 120 THR A CA 1
ATOM 931 C C . THR A 1 120 ? 15.662 -1.482 -19.392 1.00 98.38 120 THR A C 1
ATOM 933 O O . THR A 1 120 ? 15.323 -0.544 -18.656 1.00 98.38 120 THR A O 1
ATOM 936 N N . GLY A 1 121 ? 15.455 -1.432 -20.712 1.00 98.19 121 GLY A N 1
ATOM 937 C CA . GLY A 1 121 ? 14.763 -0.313 -21.360 1.00 98.19 121 GLY A CA 1
ATOM 938 C C . GLY A 1 121 ? 13.343 -0.081 -20.819 1.00 98.19 121 GLY A C 1
ATOM 939 O O . GLY A 1 121 ? 12.916 1.070 -20.684 1.00 98.19 121 GLY A O 1
ATOM 940 N N . LEU A 1 122 ? 12.627 -1.147 -20.435 1.00 98.62 122 LEU A N 1
ATOM 941 C CA . LEU A 1 122 ? 11.296 -1.035 -19.827 1.00 98.62 122 LEU A CA 1
ATOM 942 C C . LEU A 1 122 ? 11.365 -0.370 -18.445 1.00 98.62 122 LEU A C 1
ATOM 944 O O . LEU A 1 122 ? 10.558 0.510 -18.146 1.00 98.62 122 LEU A O 1
ATOM 948 N N . LEU A 1 123 ? 12.340 -0.750 -17.613 1.00 98.75 123 LEU A N 1
ATOM 949 C CA . LEU A 1 123 ? 12.496 -0.188 -16.270 1.00 98.75 123 LEU A CA 1
ATOM 950 C C . LEU A 1 123 ? 12.865 1.299 -16.326 1.00 98.75 123 LEU A C 1
ATOM 952 O O . LEU A 1 123 ? 12.277 2.103 -15.602 1.00 98.75 123 LEU A O 1
ATOM 956 N N . HIS A 1 124 ? 13.780 1.689 -17.220 1.00 98.62 124 HIS A N 1
ATOM 957 C CA . HIS A 1 124 ? 14.131 3.100 -17.425 1.00 98.62 124 HIS A CA 1
ATOM 958 C C . HIS A 1 124 ? 12.951 3.923 -17.942 1.00 98.62 124 HIS A C 1
ATOM 960 O O . HIS A 1 124 ? 12.629 4.955 -17.357 1.00 98.62 124 HIS A O 1
ATOM 966 N N . SER A 1 125 ? 12.270 3.474 -18.998 1.00 98.62 125 SER A N 1
ATOM 967 C CA . SER A 1 125 ? 11.122 4.213 -19.550 1.00 98.62 125 SER A CA 1
ATOM 968 C C . SER A 1 125 ? 9.964 4.340 -18.553 1.00 98.62 125 SER A C 1
ATOM 970 O O . SER A 1 125 ? 9.359 5.408 -18.462 1.00 98.62 125 SER A O 1
ATOM 972 N N . SER A 1 126 ? 9.731 3.313 -17.729 1.00 98.62 126 SER A N 1
ATOM 973 C CA . SER A 1 126 ? 8.761 3.355 -16.626 1.00 98.62 126 SER A CA 1
ATOM 974 C C . SER A 1 126 ? 9.177 4.329 -15.519 1.00 98.62 126 SER A C 1
ATOM 976 O O . SER A 1 126 ? 8.346 5.076 -15.010 1.00 98.62 126 SER A O 1
ATOM 978 N N . TYR A 1 127 ? 10.467 4.379 -15.170 1.00 98.38 127 TYR A N 1
ATOM 979 C CA . TYR A 1 127 ? 10.994 5.310 -14.167 1.00 98.38 127 TYR A CA 1
ATOM 980 C C . TYR A 1 127 ? 10.984 6.773 -14.630 1.00 98.38 127 TYR A C 1
ATOM 982 O O . TYR A 1 127 ? 10.800 7.673 -13.809 1.00 98.38 127 TYR A O 1
ATOM 990 N N . TYR A 1 128 ? 11.210 7.034 -15.919 1.00 97.81 128 TYR A N 1
ATOM 991 C CA . TYR A 1 128 ? 11.246 8.391 -16.474 1.00 97.81 128 TYR A CA 1
ATOM 992 C C . TYR A 1 128 ? 9.895 8.886 -17.005 1.00 97.81 128 TYR A C 1
ATOM 994 O O . TYR A 1 128 ? 9.775 10.075 -17.286 1.00 97.81 128 TYR A O 1
ATOM 1002 N N . GLY A 1 129 ? 8.875 8.026 -17.073 1.00 97.94 129 GLY A N 1
ATOM 1003 C CA . GLY A 1 129 ? 7.511 8.434 -17.426 1.00 97.94 129 GLY A CA 1
ATOM 1004 C C . GLY A 1 129 ? 7.224 8.456 -18.924 1.00 97.94 129 GLY A C 1
ATOM 1005 O O . GLY A 1 129 ? 6.308 9.146 -19.366 1.00 97.94 129 GLY A O 1
ATOM 1006 N N . HIS A 1 130 ? 7.987 7.708 -19.719 1.00 98.38 130 HIS A N 1
ATOM 1007 C CA . HIS A 1 130 ? 7.855 7.699 -21.176 1.00 98.38 130 HIS A CA 1
ATOM 1008 C C . HIS A 1 130 ? 6.773 6.713 -21.620 1.00 98.38 130 HIS A C 1
ATOM 1010 O O . HIS A 1 130 ? 7.077 5.601 -22.055 1.00 98.38 130 HIS A O 1
ATOM 1016 N N . LEU A 1 131 ? 5.506 7.123 -21.499 1.00 98.38 131 LEU A N 1
ATOM 1017 C CA . LEU A 1 131 ? 4.332 6.285 -21.778 1.00 98.38 131 LEU A CA 1
ATOM 1018 C C . LEU A 1 131 ? 4.390 5.613 -23.157 1.00 98.38 131 LEU A C 1
ATOM 1020 O O . LEU A 1 131 ? 4.226 4.399 -23.245 1.00 98.38 131 LEU A O 1
ATOM 1024 N N . ASP A 1 132 ? 4.696 6.367 -24.213 1.00 98.25 132 ASP A N 1
ATOM 1025 C CA . ASP A 1 132 ? 4.731 5.839 -25.584 1.00 98.25 132 ASP A CA 1
ATOM 1026 C C . ASP A 1 132 ? 5.839 4.791 -25.787 1.00 98.25 132 ASP A C 1
ATOM 1028 O O . ASP A 1 132 ? 5.681 3.834 -26.554 1.00 98.25 132 ASP A O 1
ATOM 1032 N N . VAL A 1 133 ? 6.967 4.944 -25.082 1.00 98.56 133 VAL A N 1
ATOM 1033 C CA . VAL A 1 133 ? 8.053 3.955 -25.087 1.00 98.56 133 VAL A CA 1
ATOM 1034 C C . VAL A 1 133 ? 7.602 2.685 -24.377 1.00 98.56 133 VAL A C 1
ATOM 1036 O O . VAL A 1 133 ? 7.764 1.602 -24.937 1.00 98.56 133 VAL A O 1
ATOM 1039 N N . VAL A 1 134 ? 6.999 2.806 -23.189 1.00 98.50 134 VAL A N 1
ATOM 1040 C CA . VAL A 1 134 ? 6.457 1.655 -22.450 1.00 98.50 134 VAL A CA 1
ATOM 1041 C C . VAL A 1 134 ? 5.414 0.929 -23.301 1.00 98.50 134 VAL A C 1
ATOM 1043 O O . VAL A 1 134 ? 5.513 -0.280 -23.496 1.00 98.50 134 VAL A O 1
ATOM 1046 N N . GLN A 1 135 ? 4.471 1.661 -23.895 1.00 97.38 135 GLN A N 1
ATOM 1047 C CA . GLN A 1 135 ? 3.449 1.098 -24.774 1.00 97.38 135 GLN A CA 1
ATOM 1048 C C . GLN A 1 135 ? 4.049 0.398 -25.991 1.00 97.38 135 GLN A C 1
ATOM 1050 O O . GLN A 1 135 ? 3.557 -0.651 -26.399 1.00 97.38 135 GLN A O 1
ATOM 1055 N N . THR A 1 136 ? 5.118 0.947 -26.567 1.00 96.56 136 THR A N 1
ATOM 1056 C CA . THR A 1 136 ? 5.818 0.317 -27.689 1.00 96.56 136 THR A CA 1
ATOM 1057 C C . THR A 1 136 ? 6.505 -0.977 -27.272 1.00 96.56 136 THR A C 1
ATOM 1059 O O . THR A 1 136 ? 6.372 -1.972 -27.979 1.00 96.56 136 THR A O 1
ATOM 1062 N N . LEU A 1 137 ? 7.200 -0.988 -26.132 1.00 95.56 137 LEU A N 1
ATOM 1063 C CA . LEU A 1 137 ? 7.916 -2.170 -25.651 1.00 95.56 137 LEU A CA 1
ATOM 1064 C C . LEU A 1 137 ? 6.967 -3.308 -25.256 1.00 95.56 137 LEU A C 1
ATOM 1066 O O . LEU A 1 137 ? 7.298 -4.464 -25.493 1.00 95.56 137 LEU A O 1
ATOM 1070 N N . LEU A 1 138 ? 5.782 -2.990 -24.726 1.00 94.50 138 LEU A N 1
ATOM 1071 C CA . LEU A 1 138 ? 4.760 -3.973 -24.341 1.00 94.50 138 LEU A CA 1
ATOM 1072 C C . LEU A 1 138 ? 4.000 -4.594 -25.530 1.00 94.50 138 LEU A C 1
ATOM 1074 O O . LEU A 1 138 ? 3.201 -5.512 -25.337 1.00 94.50 138 LEU A O 1
ATOM 1078 N N . LYS A 1 139 ? 4.219 -4.129 -26.769 1.00 90.50 139 LYS A N 1
ATOM 1079 C CA . LYS A 1 139 ? 3.611 -4.750 -27.957 1.00 90.50 139 LYS A CA 1
ATOM 1080 C C . LYS A 1 139 ? 4.087 -6.200 -28.091 1.00 90.50 139 LYS A C 1
ATOM 1082 O O . LYS A 1 139 ? 5.270 -6.496 -27.967 1.00 90.50 139 LYS A O 1
ATOM 1087 N N . LYS A 1 140 ? 3.171 -7.113 -28.431 1.00 81.38 140 LYS A N 1
ATOM 1088 C CA . LYS A 1 140 ? 3.527 -8.509 -28.734 1.00 81.38 140 LYS A CA 1
ATOM 1089 C C . LYS A 1 140 ? 4.357 -8.581 -30.012 1.00 81.38 140 LYS A C 1
ATOM 1091 O O . LYS A 1 140 ? 3.916 -8.099 -31.057 1.00 81.38 140 LYS A O 1
ATOM 1096 N N . ARG A 1 141 ? 5.516 -9.238 -29.949 1.00 80.81 141 ARG A N 1
ATOM 1097 C CA . ARG A 1 141 ? 6.329 -9.528 -31.138 1.00 80.81 141 ARG A CA 1
ATOM 1098 C C . ARG A 1 141 ? 5.749 -10.682 -31.944 1.00 80.81 141 ARG A C 1
ATOM 1100 O O . ARG A 1 141 ? 5.126 -11.597 -31.403 1.00 80.81 141 ARG A O 1
ATOM 1107 N N . ASP A 1 142 ? 5.996 -10.666 -33.253 1.00 79.06 142 ASP A N 1
ATOM 1108 C CA . ASP A 1 142 ? 5.666 -11.796 -34.124 1.00 79.06 142 ASP A CA 1
ATOM 1109 C C . ASP A 1 142 ? 6.441 -13.049 -33.667 1.00 79.06 142 ASP A C 1
ATOM 1111 O O . ASP A 1 142 ? 7.674 -13.079 -33.647 1.00 79.06 142 ASP A O 1
ATOM 1115 N N . ARG A 1 143 ? 5.709 -14.115 -33.320 1.00 75.88 143 ARG A N 1
ATOM 1116 C CA . ARG A 1 143 ? 6.278 -15.396 -32.869 1.00 75.88 143 ARG A CA 1
ATOM 1117 C C . ARG A 1 143 ? 7.206 -16.034 -33.903 1.00 75.88 143 ARG A C 1
ATOM 1119 O O . ARG A 1 143 ? 8.209 -16.639 -33.528 1.00 75.88 143 ARG A O 1
ATOM 1126 N N . ASN A 1 144 ? 6.902 -15.894 -35.192 1.00 78.44 144 ASN A N 1
ATOM 1127 C CA . ASN A 1 144 ? 7.748 -16.414 -36.266 1.00 78.44 144 ASN A CA 1
ATOM 1128 C C . ASN A 1 144 ? 9.074 -15.654 -36.335 1.00 78.44 144 ASN A C 1
ATOM 1130 O O . ASN A 1 144 ? 10.114 -16.232 -36.656 1.00 78.44 144 ASN A O 1
ATOM 1134 N N . LEU A 1 145 ? 9.042 -14.356 -36.027 1.00 74.50 145 LEU A N 1
ATOM 1135 C CA . LEU A 1 145 ? 10.228 -13.515 -35.965 1.00 74.50 145 LEU A CA 1
ATOM 1136 C C . LEU A 1 145 ? 11.094 -13.878 -34.746 1.00 74.50 145 LEU A C 1
ATOM 1138 O O . LEU A 1 145 ? 12.291 -14.104 -34.911 1.00 74.50 145 LEU A O 1
ATOM 1142 N N . LEU A 1 146 ? 10.486 -14.059 -33.567 1.00 72.00 146 LEU A N 1
ATOM 1143 C CA . LEU A 1 146 ? 11.178 -14.546 -32.364 1.00 72.00 146 LEU A CA 1
ATOM 1144 C C . LEU A 1 146 ? 11.848 -15.910 -32.595 1.00 72.00 146 LEU A C 1
ATOM 1146 O O . LEU A 1 146 ? 13.010 -16.100 -32.245 1.00 72.00 146 LEU A O 1
ATOM 1150 N N . GLN A 1 147 ? 11.162 -16.850 -33.256 1.00 75.06 147 GLN A N 1
ATOM 1151 C CA . GLN A 1 147 ? 11.735 -18.163 -33.574 1.00 75.06 147 GLN A CA 1
ATOM 1152 C C . GLN A 1 147 ? 12.927 -18.065 -34.542 1.00 75.06 147 GLN A C 1
ATOM 1154 O O . GLN A 1 147 ? 13.907 -18.801 -34.397 1.00 75.06 147 GLN A O 1
ATOM 1159 N N . LYS A 1 148 ? 12.880 -17.140 -35.511 1.00 77.88 148 LYS A N 1
ATOM 1160 C CA . LYS A 1 148 ? 14.027 -16.848 -36.383 1.00 77.88 148 LYS A CA 1
ATOM 1161 C C . LYS A 1 148 ? 15.187 -16.255 -35.585 1.00 77.88 148 LYS A C 1
ATOM 1163 O O . LYS A 1 148 ? 16.310 -16.723 -35.749 1.00 77.88 148 LYS A O 1
ATOM 1168 N N . PHE A 1 149 ? 14.941 -15.283 -34.709 1.00 74.25 149 PHE A N 1
ATOM 1169 C CA . PHE A 1 149 ? 16.001 -14.678 -33.901 1.00 74.25 149 PHE A CA 1
ATOM 1170 C C . PHE A 1 149 ? 16.632 -15.648 -32.918 1.00 74.25 149 PHE A C 1
ATOM 1172 O O . PHE A 1 149 ? 17.855 -15.683 -32.842 1.00 74.25 149 PHE A O 1
ATOM 1179 N N . LYS A 1 150 ? 15.851 -16.532 -32.292 1.00 73.56 150 LYS A N 1
ATOM 1180 C CA . LYS A 1 150 ? 16.383 -17.639 -31.489 1.00 73.56 150 LYS A CA 1
ATOM 1181 C C . LYS A 1 150 ? 17.432 -18.450 -32.255 1.00 73.56 150 LYS A C 1
ATOM 1183 O O . LYS A 1 150 ? 18.489 -18.757 -31.715 1.00 73.56 150 LYS A O 1
ATOM 1188 N N . LYS A 1 151 ? 17.175 -18.759 -33.532 1.00 75.19 151 LYS A N 1
ATOM 1189 C CA . LYS A 1 151 ? 18.111 -19.513 -34.383 1.00 75.19 151 LYS A CA 1
ATOM 1190 C C . LYS A 1 151 ? 19.400 -18.740 -34.705 1.00 75.19 151 LYS A C 1
ATOM 1192 O O . LYS A 1 151 ? 20.442 -19.368 -34.848 1.00 75.19 151 LYS A O 1
ATOM 1197 N N . PHE A 1 152 ? 19.325 -17.419 -34.874 1.00 72.00 152 PHE A N 1
ATOM 1198 C CA . PHE A 1 152 ? 20.458 -16.592 -35.316 1.00 72.00 152 PHE A CA 1
ATOM 1199 C C . PHE A 1 152 ? 21.268 -15.972 -34.173 1.00 72.00 152 PHE A C 1
ATOM 1201 O O . PHE A 1 152 ? 22.484 -15.861 -34.286 1.00 72.00 152 PHE A O 1
ATOM 1208 N N . PHE A 1 153 ? 20.602 -15.562 -33.098 1.00 68.81 153 PHE A N 1
ATOM 1209 C CA . PHE A 1 153 ? 21.169 -14.750 -32.025 1.00 68.81 153 PHE A CA 1
ATOM 1210 C C . PHE A 1 153 ? 21.122 -15.439 -30.652 1.00 68.81 153 PHE A C 1
ATOM 1212 O O . PHE A 1 153 ? 21.777 -14.975 -29.728 1.00 68.81 153 PHE A O 1
ATOM 1219 N N . GLY A 1 154 ? 20.388 -16.549 -30.503 1.00 63.66 154 GLY A N 1
ATOM 1220 C CA . GLY A 1 154 ? 20.461 -17.413 -29.316 1.00 63.66 154 GLY A CA 1
ATOM 1221 C C . GLY A 1 154 ? 19.599 -17.013 -28.112 1.00 63.66 154 GLY A C 1
ATOM 1222 O O . GLY A 1 154 ? 19.622 -17.725 -27.113 1.00 63.66 154 GLY A O 1
ATOM 1223 N N . TRP A 1 155 ? 18.811 -15.940 -28.187 1.00 66.94 155 TRP A N 1
ATOM 1224 C CA . TRP A 1 155 ? 17.893 -15.535 -27.116 1.00 66.94 155 TRP A CA 1
ATOM 1225 C C . TRP A 1 155 ? 16.472 -16.053 -27.381 1.00 66.94 155 TRP A C 1
ATOM 1227 O O . TRP A 1 155 ? 15.977 -16.047 -28.510 1.00 66.94 155 TRP A O 1
ATOM 1237 N N . GLU A 1 156 ? 15.843 -16.594 -26.332 1.00 59.38 156 GLU A N 1
ATOM 1238 C CA . GLU A 1 156 ? 14.578 -17.344 -26.415 1.00 59.38 156 GLU A CA 1
ATOM 1239 C C . GLU A 1 156 ? 13.353 -16.574 -25.904 1.00 59.38 156 GLU A C 1
ATOM 1241 O O . GLU A 1 156 ? 12.225 -16.978 -26.191 1.00 59.38 156 GLU A O 1
ATOM 1246 N N . LYS A 1 157 ? 13.562 -15.509 -25.119 1.00 64.81 157 LYS A N 1
ATOM 1247 C CA . LYS A 1 157 ? 12.508 -14.823 -24.364 1.00 64.81 157 LYS A CA 1
ATOM 1248 C C . LYS A 1 157 ? 12.157 -13.480 -25.004 1.00 64.81 157 LYS A C 1
ATOM 1250 O O . LYS A 1 157 ? 13.043 -12.723 -25.388 1.00 64.81 157 LYS A O 1
ATOM 1255 N N . ASP A 1 158 ? 10.856 -13.214 -25.108 1.00 81.88 158 ASP A N 1
ATOM 1256 C CA . ASP A 1 158 ? 10.318 -11.876 -25.394 1.00 81.88 158 ASP A CA 1
ATOM 1257 C C . ASP A 1 158 ? 10.583 -10.938 -24.194 1.00 81.88 158 ASP A C 1
ATOM 1259 O O . ASP A 1 158 ? 11.303 -11.313 -23.264 1.00 81.88 158 ASP A O 1
ATOM 1263 N N . LEU A 1 159 ? 10.015 -9.731 -24.195 1.00 90.50 159 LEU A N 1
ATOM 1264 C CA . LEU A 1 159 ? 10.083 -8.816 -23.053 1.00 90.50 159 LEU A CA 1
ATOM 1265 C C . LEU A 1 159 ? 9.702 -9.517 -21.739 1.00 90.50 159 LEU A C 1
ATOM 1267 O O . LEU A 1 159 ? 8.590 -10.031 -21.600 1.00 90.50 159 LEU A O 1
ATOM 1271 N N . ASP A 1 160 ? 10.593 -9.462 -20.755 1.00 94.19 160 ASP A N 1
ATOM 1272 C CA . ASP A 1 160 ? 10.271 -9.797 -19.374 1.00 94.19 160 ASP A CA 1
ATOM 1273 C C . ASP A 1 160 ? 9.709 -8.553 -18.669 1.00 94.19 160 ASP A C 1
ATOM 1275 O O . ASP A 1 160 ? 10.443 -7.675 -18.210 1.00 94.19 160 ASP A O 1
ATOM 1279 N N . ILE A 1 161 ? 8.377 -8.461 -18.602 1.00 96.38 161 ILE A N 1
ATOM 1280 C CA . ILE A 1 161 ? 7.676 -7.357 -17.925 1.00 96.38 161 ILE A CA 1
ATOM 1281 C C . ILE A 1 161 ? 7.977 -7.302 -16.416 1.00 96.38 161 ILE A C 1
ATOM 1283 O O . ILE A 1 161 ? 7.863 -6.239 -15.801 1.00 96.38 161 ILE A O 1
ATOM 1287 N N . ASN A 1 162 ? 8.395 -8.430 -15.832 1.00 97.69 162 ASN A N 1
ATOM 1288 C CA . ASN A 1 162 ? 8.681 -8.588 -14.409 1.00 97.69 162 ASN A CA 1
ATOM 1289 C C . ASN A 1 162 ? 10.186 -8.599 -14.109 1.00 97.69 162 ASN A C 1
ATOM 1291 O O . ASN A 1 162 ? 10.572 -8.911 -12.979 1.00 97.69 162 ASN A O 1
ATOM 1295 N N . ALA A 1 163 ? 11.023 -8.210 -15.082 1.00 97.50 163 ALA A N 1
ATOM 1296 C CA . ALA A 1 163 ? 12.447 -7.991 -14.871 1.00 97.50 163 ALA A CA 1
ATOM 1297 C C . ALA A 1 163 ? 12.684 -7.063 -13.671 1.00 97.50 163 ALA A C 1
ATOM 1299 O O . ALA A 1 163 ? 11.928 -6.112 -13.423 1.00 97.50 163 ALA A O 1
ATOM 1300 N N . LYS A 1 164 ? 13.742 -7.357 -12.917 1.00 98.44 164 LYS A N 1
ATOM 1301 C CA . LYS A 1 164 ? 14.079 -6.665 -11.677 1.00 98.44 164 LYS A CA 1
ATOM 1302 C C . LYS A 1 164 ? 15.430 -5.992 -11.799 1.00 98.44 164 LYS A C 1
ATOM 1304 O O . LYS A 1 164 ? 16.373 -6.601 -12.279 1.00 98.44 164 LYS A O 1
ATOM 1309 N N . ASP A 1 165 ? 15.513 -4.768 -11.293 1.00 98.44 165 ASP A N 1
ATOM 1310 C CA . ASP A 1 165 ? 16.793 -4.080 -11.140 1.00 98.44 165 ASP A CA 1
ATOM 1311 C C . ASP A 1 165 ? 17.642 -4.696 -10.007 1.00 98.44 165 ASP A C 1
ATOM 1313 O O . ASP A 1 165 ? 17.178 -5.572 -9.272 1.00 98.44 165 ASP A O 1
ATOM 1317 N N . HIS A 1 166 ? 18.883 -4.240 -9.812 1.00 98.19 166 HIS A N 1
ATOM 1318 C CA . HIS A 1 166 ? 19.785 -4.742 -8.762 1.00 98.19 166 HIS A CA 1
ATOM 1319 C C . HIS A 1 166 ? 19.209 -4.608 -7.337 1.00 98.19 166 HIS A C 1
ATOM 1321 O O . HIS A 1 166 ? 19.645 -5.298 -6.413 1.00 98.19 166 HIS A O 1
ATOM 1327 N N . LYS A 1 167 ? 18.223 -3.724 -7.134 1.00 97.69 167 LYS A N 1
ATOM 1328 C CA . LYS A 1 167 ? 17.504 -3.538 -5.861 1.00 97.69 167 LYS A CA 1
ATOM 1329 C C . LYS A 1 167 ? 16.206 -4.356 -5.804 1.00 97.69 167 LYS A C 1
ATOM 1331 O O . LYS A 1 167 ? 15.467 -4.260 -4.824 1.00 97.69 167 LYS A O 1
ATOM 1336 N N . GLY A 1 168 ? 15.921 -5.148 -6.834 1.00 98.25 168 GLY A N 1
ATOM 1337 C CA . GLY A 1 168 ? 14.730 -5.973 -6.962 1.00 98.25 168 GLY A CA 1
ATOM 1338 C C . GLY A 1 168 ? 13.501 -5.228 -7.495 1.00 98.25 168 GLY A C 1
ATOM 1339 O O . GLY A 1 168 ? 12.413 -5.804 -7.484 1.00 98.25 168 GLY A O 1
ATOM 1340 N N . ASN A 1 169 ? 13.615 -3.964 -7.920 1.00 98.62 169 ASN A N 1
ATOM 1341 C CA . ASN A 1 169 ? 12.447 -3.195 -8.356 1.00 98.62 169 ASN A CA 1
ATOM 1342 C C . ASN A 1 169 ? 11.989 -3.625 -9.750 1.00 98.62 169 ASN A C 1
ATOM 1344 O O . ASN A 1 169 ? 12.801 -3.708 -10.667 1.00 98.62 169 ASN A O 1
ATOM 1348 N N . THR A 1 170 ? 10.680 -3.799 -9.924 1.00 98.75 170 THR A N 1
ATOM 1349 C CA . THR A 1 170 ? 10.055 -4.017 -11.237 1.00 98.75 170 THR A CA 1
ATOM 1350 C C . THR A 1 170 ? 9.670 -2.695 -11.904 1.00 98.75 170 THR A C 1
ATOM 1352 O O . THR A 1 170 ? 9.589 -1.647 -11.253 1.00 98.75 170 THR A O 1
ATOM 1355 N N . ALA A 1 171 ? 9.346 -2.740 -13.200 1.00 98.75 171 ALA A N 1
ATOM 1356 C CA . ALA A 1 171 ? 8.784 -1.597 -13.924 1.00 98.75 171 ALA A CA 1
ATOM 1357 C C . ALA A 1 171 ? 7.539 -1.012 -13.225 1.00 98.75 171 ALA A C 1
ATOM 1359 O O . ALA A 1 171 ? 7.421 0.209 -13.101 1.00 98.75 171 ALA A O 1
ATOM 1360 N N . LEU A 1 172 ? 6.666 -1.880 -12.690 1.00 98.81 172 LEU A N 1
ATOM 1361 C CA . LEU A 1 172 ? 5.475 -1.482 -11.935 1.00 98.81 172 LEU A CA 1
ATOM 1362 C C . LEU A 1 172 ? 5.846 -0.648 -10.706 1.00 98.81 172 LEU A C 1
ATOM 1364 O O . LEU A 1 172 ? 5.279 0.416 -10.492 1.00 98.81 172 LEU A O 1
ATOM 1368 N N . MET A 1 173 ? 6.830 -1.088 -9.916 1.00 98.75 173 MET A N 1
ATOM 1369 C CA . MET A 1 173 ? 7.274 -0.341 -8.735 1.00 98.75 173 MET A CA 1
ATOM 1370 C C . MET A 1 173 ? 7.841 1.031 -9.102 1.00 98.75 173 MET A C 1
ATOM 1372 O O . MET A 1 173 ? 7.531 2.020 -8.438 1.00 98.75 173 MET A O 1
ATOM 1376 N N . LEU A 1 174 ? 8.665 1.097 -10.153 1.00 98.56 174 LEU A N 1
ATOM 1377 C CA . LEU A 1 174 ? 9.303 2.339 -10.589 1.00 98.56 174 LEU A CA 1
ATOM 1378 C C . LEU A 1 174 ? 8.272 3.355 -11.100 1.00 98.56 174 LEU A C 1
ATOM 1380 O O . LEU A 1 174 ? 8.343 4.518 -10.709 1.00 98.56 174 LEU A O 1
ATOM 1384 N N . ALA A 1 175 ? 7.295 2.926 -11.904 1.00 98.50 175 ALA A N 1
ATOM 1385 C CA . ALA A 1 175 ? 6.206 3.790 -12.367 1.00 98.50 175 ALA A CA 1
ATOM 1386 C C . ALA A 1 175 ? 5.312 4.267 -11.209 1.00 98.50 175 ALA A C 1
ATOM 1388 O O . ALA A 1 175 ? 5.003 5.458 -11.110 1.00 98.50 175 ALA A O 1
ATOM 1389 N N . SER A 1 176 ? 4.965 3.356 -10.294 1.00 97.88 176 SER A N 1
ATOM 1390 C CA . SER A 1 176 ? 4.114 3.635 -9.134 1.00 97.88 176 SER A CA 1
ATOM 1391 C C . SER A 1 176 ? 4.724 4.673 -8.187 1.00 97.88 176 SER A C 1
ATOM 1393 O O . SER A 1 176 ? 4.063 5.638 -7.800 1.00 97.88 176 SER A O 1
ATOM 1395 N N . VAL A 1 177 ? 6.013 4.532 -7.857 1.00 96.44 177 VAL A N 1
ATOM 1396 C CA . VAL A 1 177 ? 6.754 5.483 -7.003 1.00 96.44 177 VAL A CA 1
ATOM 1397 C C . VAL A 1 177 ? 6.838 6.876 -7.627 1.00 96.44 177 VAL A C 1
ATOM 1399 O O . VAL A 1 177 ? 6.886 7.877 -6.917 1.00 96.44 177 VAL A O 1
ATOM 1402 N N . ARG A 1 178 ? 6.850 6.957 -8.960 1.00 95.44 178 ARG A N 1
ATOM 1403 C CA . ARG A 1 178 ? 6.909 8.221 -9.705 1.00 95.44 178 ARG A CA 1
ATOM 1404 C C . ARG A 1 178 ? 5.535 8.815 -10.016 1.00 95.44 178 ARG A C 1
ATOM 1406 O O . ARG A 1 178 ? 5.479 9.873 -10.634 1.00 95.44 178 ARG A O 1
ATOM 1413 N N . ASN A 1 179 ? 4.463 8.179 -9.544 1.00 94.88 179 ASN A N 1
ATOM 1414 C CA . ASN A 1 179 ? 3.079 8.594 -9.751 1.00 94.88 179 ASN A CA 1
ATOM 1415 C C . ASN A 1 179 ? 2.648 8.638 -11.231 1.00 94.88 179 ASN A C 1
ATOM 1417 O O . ASN A 1 179 ? 1.896 9.516 -11.649 1.00 94.88 179 ASN A O 1
ATOM 1421 N N . PHE A 1 180 ? 3.130 7.695 -12.045 1.00 97.06 180 PHE A N 1
ATOM 1422 C CA . PHE A 1 180 ? 2.717 7.575 -13.445 1.00 97.06 180 PHE A CA 1
ATOM 1423 C C . PHE A 1 180 ? 1.543 6.599 -13.585 1.00 97.06 180 PHE A C 1
ATOM 1425 O O . PHE A 1 180 ? 1.733 5.424 -13.910 1.00 97.06 180 PHE A O 1
ATOM 1432 N N . SER A 1 181 ? 0.322 7.084 -13.341 1.00 95.88 181 SER A N 1
ATOM 1433 C CA . SER A 1 181 ? -0.900 6.259 -13.309 1.00 95.88 181 SER A CA 1
ATOM 1434 C C . SER A 1 181 ? -1.172 5.510 -14.610 1.00 95.88 181 SER A C 1
ATOM 1436 O O . SER A 1 181 ? -1.442 4.313 -14.570 1.00 95.88 181 SER A O 1
ATOM 1438 N N . GLU A 1 182 ? -1.025 6.170 -15.762 1.00 97.56 182 GLU A N 1
ATOM 1439 C CA . GLU A 1 182 ? -1.255 5.534 -17.068 1.00 97.56 182 GLU A CA 1
ATOM 1440 C C . GLU A 1 182 ? -0.257 4.404 -17.343 1.00 97.56 182 GLU A C 1
ATOM 1442 O O . GLU A 1 182 ? -0.642 3.324 -17.782 1.00 97.56 182 GLU A O 1
ATOM 1447 N N . ILE A 1 183 ? 1.022 4.607 -17.009 1.00 98.56 183 ILE A N 1
ATOM 1448 C CA . ILE A 1 183 ? 2.053 3.567 -17.144 1.00 98.56 183 ILE A CA 1
ATOM 1449 C C . ILE A 1 183 ? 1.771 2.413 -16.181 1.00 98.56 183 ILE A C 1
ATOM 1451 O O . ILE A 1 183 ? 1.845 1.252 -16.571 1.00 98.56 183 ILE A O 1
ATOM 1455 N N . THR A 1 184 ? 1.413 2.725 -14.935 1.00 98.38 184 THR A N 1
ATOM 1456 C CA . THR A 1 184 ? 1.076 1.728 -13.909 1.00 98.38 184 THR A CA 1
ATOM 1457 C C . THR A 1 184 ? -0.087 0.850 -14.369 1.00 98.38 184 THR A C 1
ATOM 1459 O O . THR A 1 184 ? 0.010 -0.375 -14.340 1.00 98.38 184 THR A O 1
ATOM 1462 N N . LYS A 1 185 ? -1.161 1.470 -14.869 1.00 98.00 185 LYS A N 1
ATOM 1463 C CA . LYS A 1 185 ? -2.326 0.775 -15.419 1.00 98.00 185 LYS A CA 1
ATOM 1464 C C . LYS A 1 185 ? -1.946 -0.095 -16.616 1.00 98.00 185 LYS A C 1
ATOM 1466 O O . LYS A 1 185 ? -2.298 -1.271 -16.643 1.00 98.00 185 LYS A O 1
ATOM 1471 N N . LEU A 1 186 ? -1.181 0.456 -17.555 1.00 98.00 186 LEU A N 1
ATOM 1472 C CA . LEU A 1 186 ? -0.744 -0.255 -18.751 1.00 98.00 186 LEU A CA 1
ATOM 1473 C C . LEU A 1 186 ? 0.116 -1.485 -18.418 1.00 98.00 186 LEU A C 1
ATOM 1475 O O . LEU A 1 186 ? -0.054 -2.537 -19.031 1.00 98.00 186 LEU A O 1
ATOM 1479 N N . LEU A 1 187 ? 1.015 -1.378 -17.436 1.00 98.50 187 LEU A N 1
ATOM 1480 C CA . LEU A 1 187 ? 1.831 -2.499 -16.963 1.00 98.50 187 LEU A CA 1
ATOM 1481 C C . LEU A 1 187 ? 0.958 -3.608 -16.357 1.00 98.50 187 LEU A C 1
ATOM 1483 O O . LEU A 1 187 ? 1.126 -4.774 -16.709 1.00 98.50 187 LEU A O 1
ATOM 1487 N N . LEU A 1 188 ? -0.009 -3.255 -15.503 1.00 98.00 188 LEU A N 1
ATOM 1488 C CA . LEU A 1 188 ? -0.944 -4.219 -14.905 1.00 98.00 188 LEU A CA 1
ATOM 1489 C C . LEU A 1 188 ? -1.805 -4.917 -15.968 1.00 98.00 188 LEU A C 1
ATOM 1491 O O . LEU A 1 188 ? -1.963 -6.135 -15.937 1.00 98.00 188 LEU A O 1
ATOM 1495 N N . GLU A 1 189 ? -2.308 -4.171 -16.954 1.00 96.88 189 GLU A N 1
ATOM 1496 C CA . GLU A 1 189 ? -3.094 -4.714 -18.073 1.00 96.88 189 GLU A CA 1
ATOM 1497 C C . GLU A 1 189 ? -2.292 -5.671 -18.970 1.00 96.88 189 GLU A C 1
ATOM 1499 O O . GLU A 1 189 ? -2.876 -6.538 -19.621 1.00 96.88 189 GLU A O 1
ATOM 1504 N N . ASN A 1 190 ? -0.960 -5.555 -18.980 1.00 96.06 190 ASN A N 1
ATOM 1505 C CA . ASN A 1 190 ? -0.057 -6.426 -19.738 1.00 96.06 190 ASN A CA 1
ATOM 1506 C C . ASN A 1 190 ? 0.611 -7.516 -18.880 1.00 96.06 190 ASN A C 1
ATOM 1508 O O . ASN A 1 190 ? 1.540 -8.175 -19.345 1.00 96.06 190 ASN A O 1
ATOM 1512 N N . GLY A 1 191 ? 0.112 -7.757 -17.662 1.00 95.44 191 GLY A N 1
ATOM 1513 C CA . GLY A 1 191 ? 0.518 -8.898 -16.838 1.00 95.44 191 GLY A CA 1
ATOM 1514 C C . GLY A 1 191 ? 1.696 -8.641 -15.899 1.00 95.44 191 GLY A C 1
ATOM 1515 O O . GLY A 1 191 ? 2.356 -9.597 -15.493 1.00 95.44 191 GLY A O 1
ATOM 1516 N N . ALA A 1 192 ? 1.968 -7.382 -15.539 1.00 98.06 192 ALA A N 1
ATOM 1517 C CA . ALA A 1 192 ? 2.920 -7.088 -14.474 1.00 98.06 192 ALA A CA 1
ATOM 1518 C C . ALA A 1 192 ? 2.446 -7.700 -13.144 1.00 98.06 192 ALA A C 1
ATOM 1520 O O . ALA A 1 192 ? 1.287 -7.556 -12.752 1.00 98.06 192 ALA A O 1
ATOM 1521 N N . GLU A 1 193 ? 3.352 -8.365 -12.431 1.00 98.31 193 GLU A N 1
ATOM 1522 C CA . GLU A 1 193 ? 3.066 -8.989 -11.139 1.00 98.31 193 GLU A CA 1
ATOM 1523 C C . GLU A 1 193 ? 2.819 -7.923 -10.062 1.00 98.31 193 GLU A C 1
ATOM 1525 O O . GLU A 1 193 ? 3.752 -7.313 -9.534 1.00 98.31 193 GLU A O 1
ATOM 1530 N N . ILE A 1 194 ? 1.547 -7.720 -9.702 1.00 98.38 194 ILE A N 1
ATOM 1531 C CA . ILE A 1 194 ? 1.128 -6.670 -8.760 1.00 98.38 194 ILE A CA 1
ATOM 1532 C C . ILE A 1 194 ? 1.753 -6.810 -7.363 1.00 98.38 194 ILE A C 1
ATOM 1534 O O . ILE A 1 194 ? 2.073 -5.817 -6.708 1.00 98.38 194 ILE A O 1
ATOM 1538 N N . ASN A 1 195 ? 1.993 -8.054 -6.948 1.00 98.31 195 ASN A N 1
ATOM 1539 C CA . ASN A 1 195 ? 2.542 -8.423 -5.646 1.00 98.31 195 ASN A CA 1
ATOM 1540 C C . ASN A 1 195 ? 4.024 -8.838 -5.715 1.00 98.31 195 ASN A C 1
ATOM 1542 O O . ASN A 1 195 ? 4.539 -9.457 -4.781 1.00 98.31 195 ASN A O 1
ATOM 1546 N N . ALA A 1 196 ? 4.728 -8.521 -6.810 1.00 98.38 196 ALA A N 1
ATOM 1547 C CA . ALA A 1 196 ? 6.170 -8.732 -6.880 1.00 98.38 196 ALA A CA 1
ATOM 1548 C C . ALA A 1 196 ? 6.871 -7.998 -5.726 1.00 98.38 196 ALA A C 1
ATOM 1550 O O . ALA A 1 196 ? 6.466 -6.902 -5.336 1.00 98.38 196 ALA A O 1
ATOM 1551 N N . LYS A 1 197 ? 7.937 -8.600 -5.195 1.00 98.25 197 LYS A N 1
ATOM 1552 C CA . LYS A 1 197 ? 8.733 -8.051 -4.090 1.00 98.25 197 LYS A CA 1
ATOM 1553 C C . LYS A 1 197 ? 10.129 -7.639 -4.538 1.00 98.25 197 LYS A C 1
ATOM 1555 O O . LYS A 1 197 ? 10.766 -8.376 -5.298 1.00 98.25 197 LYS A O 1
ATOM 1560 N N . ASP A 1 198 ? 10.590 -6.496 -4.042 1.00 98.31 198 ASP A N 1
ATOM 1561 C CA . ASP A 1 198 ? 11.979 -6.057 -4.172 1.00 98.31 198 ASP A CA 1
ATOM 1562 C C . ASP A 1 198 ? 12.911 -6.826 -3.215 1.00 98.31 198 ASP A C 1
ATOM 1564 O O . ASP A 1 198 ? 12.469 -7.717 -2.484 1.00 98.31 198 ASP A O 1
ATOM 1568 N N . SER A 1 199 ? 14.206 -6.498 -3.201 1.00 97.50 199 SER A N 1
ATOM 1569 C CA . SER A 1 199 ? 15.186 -7.193 -2.351 1.00 97.50 199 SER A CA 1
ATOM 1570 C C . SER A 1 199 ? 14.938 -7.018 -0.842 1.00 97.50 199 SER A C 1
ATOM 1572 O O . SER A 1 199 ? 15.446 -7.805 -0.048 1.00 97.50 199 SER A O 1
ATOM 1574 N N . ASN A 1 200 ? 14.140 -6.025 -0.432 1.00 94.81 200 ASN A N 1
ATOM 1575 C CA . ASN A 1 200 ? 13.714 -5.814 0.958 1.00 94.81 200 ASN A CA 1
ATOM 1576 C C . ASN A 1 200 ? 12.329 -6.416 1.251 1.00 94.81 200 ASN A C 1
ATOM 1578 O O . ASN A 1 200 ? 11.810 -6.274 2.359 1.00 94.81 200 ASN A O 1
ATOM 1582 N N . GLY A 1 201 ? 11.710 -7.069 0.267 1.00 97.62 201 GLY A N 1
ATOM 1583 C CA . GLY A 1 201 ? 10.370 -7.621 0.381 1.00 97.62 201 GLY A CA 1
ATOM 1584 C C . GLY A 1 201 ? 9.248 -6.613 0.108 1.00 97.62 201 GLY A C 1
ATOM 1585 O O . GLY A 1 201 ? 8.084 -6.970 0.273 1.00 97.62 201 GLY A O 1
ATOM 1586 N N . HIS A 1 202 ? 9.550 -5.375 -0.293 1.00 98.12 202 HIS A N 1
ATOM 1587 C CA . HIS A 1 202 ? 8.523 -4.361 -0.537 1.00 98.12 202 HIS A CA 1
ATOM 1588 C C . HIS A 1 202 ? 7.802 -4.604 -1.866 1.00 98.12 202 HIS A C 1
ATOM 1590 O O . HIS A 1 202 ? 8.443 -4.869 -2.886 1.00 98.12 202 HIS A O 1
ATOM 1596 N N . THR A 1 203 ? 6.478 -4.436 -1.871 1.00 98.56 203 THR A N 1
ATOM 1597 C CA . THR A 1 203 ? 5.664 -4.431 -3.095 1.00 98.56 203 THR A CA 1
ATOM 1598 C C . THR A 1 203 ? 5.504 -3.013 -3.648 1.00 98.56 203 THR A C 1
ATOM 1600 O O . THR A 1 203 ? 5.895 -2.027 -3.010 1.00 98.56 203 THR A O 1
ATOM 1603 N N . ALA A 1 204 ? 4.891 -2.882 -4.830 1.00 98.44 204 ALA A N 1
ATOM 1604 C CA . ALA A 1 204 ? 4.487 -1.574 -5.345 1.00 98.44 204 ALA A CA 1
ATOM 1605 C C . ALA A 1 204 ? 3.554 -0.845 -4.359 1.00 98.44 204 ALA A C 1
ATOM 1607 O O . ALA A 1 204 ? 3.766 0.341 -4.105 1.00 98.44 204 ALA A O 1
ATOM 1608 N N . LEU A 1 205 ? 2.603 -1.566 -3.744 1.00 98.62 205 LEU A N 1
ATOM 1609 C CA . LEU A 1 205 ? 1.675 -1.023 -2.747 1.00 98.62 205 LEU A CA 1
ATOM 1610 C C . LEU A 1 205 ? 2.417 -0.499 -1.509 1.00 98.62 205 LEU A C 1
ATOM 1612 O O . LEU A 1 205 ? 2.139 0.607 -1.051 1.00 98.62 205 LEU A O 1
ATOM 1616 N N . THR A 1 206 ? 3.406 -1.246 -1.003 1.00 98.12 206 THR A N 1
ATOM 1617 C CA . THR A 1 206 ? 4.229 -0.806 0.135 1.00 98.12 206 THR A CA 1
ATOM 1618 C C . THR A 1 206 ? 4.935 0.518 -0.160 1.00 98.12 206 THR A C 1
ATOM 1620 O O . THR A 1 206 ? 4.860 1.448 0.641 1.00 98.12 206 THR A O 1
ATOM 1623 N N . LYS A 1 207 ? 5.583 0.634 -1.328 1.00 97.81 207 LYS A N 1
ATOM 1624 C CA . LYS A 1 207 ? 6.351 1.833 -1.696 1.00 97.81 207 LYS A CA 1
ATOM 1625 C C . LYS A 1 207 ? 5.467 3.069 -1.870 1.00 97.81 207 LYS A C 1
ATOM 1627 O O . LYS A 1 207 ? 5.870 4.153 -1.466 1.00 97.81 207 LYS A O 1
ATOM 1632 N N . VAL A 1 208 ? 4.276 2.935 -2.461 1.00 97.62 208 VAL A N 1
ATOM 1633 C CA . VAL A 1 208 ? 3.376 4.093 -2.635 1.00 97.62 208 VAL A CA 1
ATOM 1634 C C . VAL A 1 208 ? 2.704 4.517 -1.336 1.00 97.62 208 VAL A C 1
ATOM 1636 O O . VAL A 1 208 ? 2.510 5.713 -1.134 1.00 97.62 208 VAL A O 1
ATOM 1639 N N . ALA A 1 209 ? 2.429 3.568 -0.436 1.00 97.94 209 ALA A N 1
ATOM 1640 C CA . ALA A 1 209 ? 1.907 3.858 0.894 1.00 97.94 209 ALA A CA 1
ATOM 1641 C C . ALA A 1 209 ? 2.916 4.654 1.743 1.00 97.94 209 ALA A C 1
ATOM 1643 O O . ALA A 1 209 ? 2.535 5.568 2.469 1.00 97.94 209 ALA A O 1
ATOM 1644 N N . GLU A 1 210 ? 4.217 4.366 1.614 1.00 95.38 210 GLU A N 1
ATOM 1645 C CA . GLU A 1 210 ? 5.284 5.156 2.249 1.00 95.38 210 GLU A CA 1
ATOM 1646 C C . GLU A 1 210 ? 5.351 6.605 1.751 1.00 95.38 210 GLU A C 1
ATOM 1648 O O . GLU A 1 210 ? 5.698 7.496 2.521 1.00 95.38 210 GLU A O 1
ATOM 1653 N N . LEU A 1 211 ? 5.034 6.848 0.478 1.00 90.81 211 LEU A N 1
ATOM 1654 C CA . LEU A 1 211 ? 5.169 8.157 -0.179 1.00 90.81 211 LEU A CA 1
ATOM 1655 C C . LEU A 1 211 ? 3.885 8.995 -0.156 1.00 90.81 211 LEU A C 1
ATOM 1657 O O . LEU A 1 211 ? 3.862 10.092 -0.706 1.00 90.81 211 LEU A O 1
ATOM 1661 N N . ASP A 1 212 ? 2.828 8.467 0.451 1.00 91.25 212 ASP A N 1
ATOM 1662 C CA . ASP A 1 212 ? 1.492 9.055 0.484 1.00 91.25 212 ASP A CA 1
ATOM 1663 C C . ASP A 1 212 ? 0.846 9.282 -0.899 1.00 91.25 212 ASP A C 1
ATOM 1665 O O . ASP A 1 212 ? 0.074 10.215 -1.123 1.00 91.25 212 ASP A O 1
ATOM 1669 N N . ASN A 1 213 ? 1.166 8.412 -1.864 1.00 90.56 213 ASN A N 1
ATOM 1670 C CA . ASN A 1 213 ? 0.682 8.530 -3.236 1.00 90.56 213 ASN A CA 1
ATOM 1671 C C . ASN A 1 213 ? -0.690 7.850 -3.425 1.00 90.56 213 ASN A C 1
ATOM 1673 O O . ASN A 1 213 ? -0.784 6.745 -3.971 1.00 90.56 213 ASN A O 1
ATOM 1677 N N . LEU A 1 214 ? -1.757 8.524 -2.980 1.00 92.44 214 LEU A N 1
ATOM 1678 C CA . LEU A 1 214 ? -3.126 7.989 -2.992 1.00 92.44 214 LEU A CA 1
ATOM 1679 C C . LEU A 1 214 ? -3.645 7.537 -4.369 1.00 92.44 214 LEU A C 1
ATOM 1681 O O . LEU A 1 214 ? -4.230 6.458 -4.414 1.00 92.44 214 LEU A O 1
ATOM 1685 N N . PRO A 1 215 ? -3.446 8.273 -5.486 1.00 94.06 215 PRO A N 1
ATOM 1686 C CA . PRO A 1 215 ? -3.956 7.841 -6.790 1.00 94.06 215 PRO A CA 1
ATOM 1687 C C . PRO A 1 215 ? -3.466 6.453 -7.214 1.00 94.06 215 PRO A C 1
ATOM 1689 O O . PRO A 1 215 ? -4.251 5.631 -7.684 1.00 94.06 215 PRO A O 1
ATOM 1692 N N . ILE A 1 216 ? -2.174 6.170 -7.027 1.00 96.81 216 ILE A N 1
ATOM 1693 C CA . ILE A 1 216 ? -1.618 4.852 -7.353 1.00 96.81 216 ILE A CA 1
ATOM 1694 C C . ILE A 1 216 ? -1.992 3.816 -6.297 1.00 96.81 216 ILE A C 1
ATOM 1696 O O . ILE A 1 216 ? -2.235 2.663 -6.641 1.00 96.81 216 ILE A O 1
ATOM 1700 N N . LEU A 1 217 ? -2.046 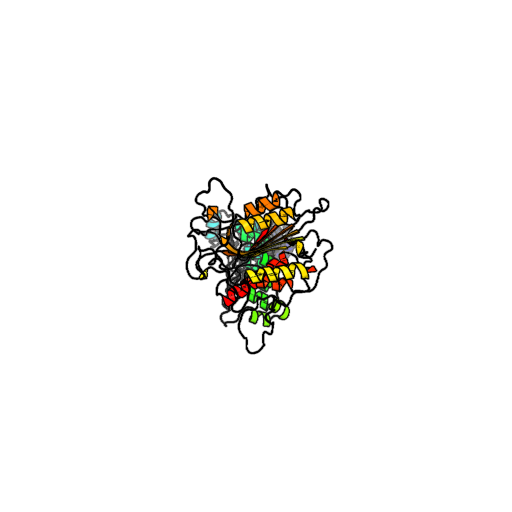4.208 -5.023 1.00 97.75 217 LEU A N 1
ATOM 1701 C CA . LEU A 1 217 ? -2.477 3.321 -3.946 1.00 97.75 217 LEU A CA 1
ATOM 1702 C C . LEU A 1 217 ? -3.899 2.798 -4.197 1.00 97.75 217 LEU A C 1
ATOM 1704 O O . LEU A 1 217 ? -4.116 1.591 -4.115 1.00 97.75 217 LEU A O 1
ATOM 1708 N N . ASP A 1 218 ? -4.833 3.676 -4.575 1.00 95.75 218 ASP A N 1
ATOM 1709 C CA . ASP A 1 218 ? -6.193 3.297 -4.966 1.00 95.75 218 ASP A CA 1
ATOM 1710 C C . ASP A 1 218 ? -6.194 2.369 -6.180 1.00 95.75 218 ASP A C 1
ATOM 1712 O O . ASP A 1 218 ? -6.780 1.291 -6.114 1.00 95.75 218 ASP A O 1
ATOM 1716 N N . LEU A 1 219 ? -5.470 2.733 -7.245 1.00 97.19 219 LEU A N 1
ATOM 1717 C CA . LEU A 1 219 ? -5.365 1.913 -8.454 1.00 97.19 219 LEU A CA 1
ATOM 1718 C C . LEU A 1 219 ? -4.849 0.496 -8.158 1.00 97.19 219 LEU A C 1
ATOM 1720 O O . LEU A 1 219 ? -5.367 -0.472 -8.707 1.00 97.19 219 LEU A O 1
ATOM 1724 N N . LEU A 1 220 ? -3.823 0.357 -7.314 1.00 98.12 220 LEU A N 1
ATOM 1725 C CA . LEU A 1 220 ? -3.260 -0.948 -6.965 1.00 98.12 220 LEU A CA 1
ATOM 1726 C C . LEU A 1 220 ? -4.250 -1.783 -6.143 1.00 98.12 220 LEU A C 1
ATOM 1728 O O . LEU A 1 220 ? -4.422 -2.964 -6.430 1.00 98.12 220 LEU A O 1
ATOM 1732 N N . ILE A 1 221 ? -4.934 -1.182 -5.165 1.00 96.62 221 ILE A N 1
ATOM 1733 C CA . ILE A 1 221 ? -5.953 -1.881 -4.365 1.00 96.62 221 ILE A CA 1
ATOM 1734 C C . ILE A 1 221 ? -7.142 -2.300 -5.244 1.00 96.62 221 ILE A C 1
ATOM 1736 O O . ILE A 1 221 ? -7.629 -3.418 -5.118 1.00 96.62 221 ILE A O 1
ATOM 1740 N N . GLU A 1 222 ? -7.582 -1.448 -6.174 1.00 96.19 222 GLU A N 1
ATOM 1741 C CA . GLU A 1 222 ? -8.637 -1.765 -7.151 1.00 96.19 222 GLU A CA 1
ATOM 1742 C C . GLU A 1 222 ? -8.249 -2.876 -8.137 1.00 96.19 222 GLU A C 1
ATOM 1744 O O . GLU A 1 222 ? -9.119 -3.486 -8.755 1.00 96.19 222 GLU A O 1
ATOM 1749 N N . LYS A 1 223 ? -6.948 -3.134 -8.301 1.00 96.12 223 LYS A N 1
ATOM 1750 C CA . LYS A 1 223 ? -6.397 -4.224 -9.116 1.00 96.12 223 LYS A CA 1
ATOM 1751 C C . LYS A 1 223 ? -6.001 -5.443 -8.278 1.00 96.12 223 LYS A C 1
ATOM 1753 O O . LYS A 1 223 ? -5.185 -6.244 -8.730 1.00 96.12 223 LYS A O 1
ATOM 1758 N N . ASP A 1 224 ? -6.588 -5.578 -7.089 1.00 94.75 224 ASP A N 1
ATOM 1759 C CA . ASP A 1 224 ? -6.420 -6.706 -6.169 1.00 94.75 224 ASP A CA 1
ATOM 1760 C C . ASP A 1 224 ? -4.978 -6.884 -5.651 1.00 94.75 224 ASP A C 1
ATOM 1762 O O . ASP A 1 224 ? -4.502 -8.005 -5.440 1.00 94.75 224 ASP A O 1
ATOM 1766 N N . ALA A 1 225 ? -4.253 -5.780 -5.423 1.00 97.94 225 ALA A N 1
ATOM 1767 C CA . ALA A 1 225 ? -3.001 -5.834 -4.667 1.00 97.94 225 ALA A CA 1
ATOM 1768 C C . ALA A 1 225 ? -3.270 -6.375 -3.255 1.00 97.94 225 ALA A C 1
ATOM 1770 O O . ALA A 1 225 ? -4.213 -5.950 -2.585 1.00 97.94 225 ALA A O 1
ATOM 1771 N N . ASP A 1 226 ? -2.415 -7.280 -2.776 1.00 98.00 226 ASP A N 1
ATOM 1772 C CA . ASP A 1 226 ? -2.547 -7.837 -1.430 1.00 98.00 226 ASP A CA 1
ATOM 1773 C C . ASP A 1 226 ? -2.194 -6.762 -0.391 1.00 98.00 226 ASP A C 1
ATOM 1775 O O . ASP A 1 226 ? -1.028 -6.402 -0.192 1.00 98.00 226 ASP A O 1
ATOM 1779 N N . ILE A 1 227 ? -3.236 -6.239 0.257 1.00 97.69 227 ILE A N 1
ATOM 1780 C CA . ILE A 1 227 ? -3.164 -5.108 1.185 1.00 97.69 227 ILE A CA 1
ATOM 1781 C C . ILE A 1 227 ? -2.351 -5.411 2.452 1.00 97.69 227 ILE A C 1
ATOM 1783 O O . ILE A 1 227 ? -1.777 -4.500 3.056 1.00 97.69 227 ILE A O 1
ATOM 1787 N N . ASP A 1 228 ? -2.257 -6.689 2.827 1.00 98.00 228 ASP A N 1
ATOM 1788 C CA . ASP A 1 228 ? -1.584 -7.169 4.034 1.00 98.00 228 ASP A CA 1
ATOM 1789 C C . ASP A 1 228 ? -0.299 -7.950 3.724 1.00 98.00 228 ASP A C 1
ATOM 1791 O O . ASP A 1 228 ? 0.291 -8.572 4.617 1.00 98.00 228 ASP A O 1
ATOM 1795 N N . MET A 1 229 ? 0.191 -7.876 2.481 1.00 97.69 229 MET A N 1
ATOM 1796 C CA . MET A 1 229 ? 1.448 -8.506 2.101 1.00 97.69 229 MET A CA 1
ATOM 1797 C C . MET A 1 229 ? 2.610 -7.974 2.949 1.00 97.69 229 MET A C 1
ATOM 1799 O O . MET A 1 229 ? 2.842 -6.767 3.062 1.00 97.69 229 MET A O 1
ATOM 1803 N N . LYS A 1 230 ? 3.362 -8.909 3.534 1.00 97.75 230 LYS A N 1
ATOM 1804 C CA . LYS A 1 230 ? 4.489 -8.622 4.425 1.00 97.75 230 LYS A CA 1
ATOM 1805 C C . LYS A 1 230 ? 5.819 -8.537 3.679 1.00 97.75 230 LYS A C 1
ATOM 1807 O O . LYS A 1 230 ? 6.095 -9.376 2.818 1.00 97.75 230 LYS A O 1
ATOM 1812 N N . ASP A 1 231 ? 6.649 -7.568 4.047 1.00 96.62 231 ASP A N 1
ATOM 1813 C CA . ASP A 1 231 ? 8.042 -7.456 3.609 1.00 96.62 231 ASP A CA 1
ATOM 1814 C C . ASP A 1 231 ? 8.958 -8.483 4.303 1.00 96.62 231 ASP A C 1
ATOM 1816 O O . ASP A 1 231 ? 8.491 -9.337 5.062 1.00 96.62 231 ASP A O 1
ATOM 1820 N N . SER A 1 232 ? 10.269 -8.403 4.054 1.00 96.31 232 SER A N 1
ATOM 1821 C CA . SER A 1 232 ? 11.259 -9.318 4.643 1.00 96.31 232 SER A CA 1
ATOM 1822 C C . SER A 1 232 ? 11.456 -9.156 6.156 1.00 96.31 232 SER A C 1
ATOM 1824 O O . SER A 1 232 ? 12.192 -9.937 6.734 1.00 96.31 232 SER A O 1
ATOM 1826 N N . ASN A 1 233 ? 10.844 -8.150 6.792 1.00 95.56 233 ASN A N 1
ATOM 1827 C CA . ASN A 1 233 ? 10.814 -7.974 8.248 1.00 95.56 233 ASN A CA 1
ATOM 1828 C C . ASN A 1 233 ? 9.416 -8.268 8.820 1.00 95.56 233 ASN A C 1
ATOM 1830 O O . ASN A 1 233 ? 9.126 -7.932 9.971 1.00 95.56 233 ASN A O 1
ATOM 1834 N N . GLY A 1 234 ? 8.501 -8.815 8.015 1.00 97.50 234 GLY A N 1
ATOM 1835 C CA . GLY A 1 234 ? 7.118 -9.062 8.410 1.00 97.50 234 GLY A CA 1
ATOM 1836 C C . GLY A 1 234 ? 6.209 -7.824 8.385 1.00 97.50 234 GLY A C 1
ATOM 1837 O O . GLY A 1 234 ? 5.081 -7.904 8.873 1.00 97.50 234 GLY A O 1
ATOM 1838 N N . ARG A 1 235 ? 6.660 -6.678 7.857 1.00 98.19 235 ARG A N 1
ATOM 1839 C CA . ARG A 1 235 ? 5.907 -5.413 7.878 1.00 98.19 235 ARG A CA 1
ATOM 1840 C C . ARG A 1 235 ? 4.977 -5.269 6.677 1.00 98.19 235 ARG A C 1
ATOM 1842 O O . ARG A 1 235 ? 5.377 -5.539 5.551 1.00 98.19 235 ARG A O 1
ATOM 1849 N N . THR A 1 236 ? 3.758 -4.788 6.911 1.00 98.56 236 THR A N 1
ATOM 1850 C CA . THR A 1 236 ? 2.762 -4.513 5.858 1.00 98.56 236 THR A CA 1
ATOM 1851 C C . THR A 1 236 ? 2.866 -3.085 5.315 1.00 98.56 236 THR A C 1
ATOM 1853 O O . THR A 1 236 ? 3.551 -2.235 5.894 1.00 98.56 236 THR A O 1
ATOM 1856 N N . ALA A 1 237 ? 2.134 -2.781 4.235 1.00 98.50 237 ALA A N 1
ATOM 1857 C CA . ALA A 1 237 ? 2.015 -1.417 3.710 1.00 98.50 237 ALA A CA 1
ATOM 1858 C C . ALA A 1 237 ? 1.516 -0.421 4.779 1.00 98.50 237 ALA A C 1
ATOM 1860 O O . ALA A 1 237 ? 2.080 0.665 4.913 1.00 98.50 237 ALA A O 1
ATOM 1861 N N . LEU A 1 238 ? 0.543 -0.823 5.610 1.00 98.69 238 LEU A N 1
ATOM 1862 C CA . LEU A 1 238 ? 0.031 -0.008 6.719 1.00 98.69 238 LEU A CA 1
ATOM 1863 C C . LEU A 1 238 ? 1.133 0.349 7.725 1.00 98.69 238 LEU A C 1
ATOM 1865 O O . LEU A 1 238 ? 1.227 1.495 8.160 1.00 98.69 238 LEU A O 1
ATOM 1869 N N . MET A 1 239 ? 1.993 -0.609 8.080 1.00 98.75 239 MET A N 1
ATOM 1870 C CA . MET A 1 239 ? 3.102 -0.369 9.010 1.00 98.75 239 MET A CA 1
ATOM 1871 C C . MET A 1 239 ? 4.147 0.588 8.444 1.00 98.75 239 MET A C 1
ATOM 1873 O O . MET A 1 239 ? 4.703 1.396 9.186 1.00 98.75 239 MET A O 1
ATOM 1877 N N . LYS A 1 240 ? 4.420 0.504 7.141 1.00 98.31 240 LYS A N 1
ATOM 1878 C CA . LYS A 1 240 ? 5.398 1.367 6.470 1.00 98.31 240 LYS A CA 1
ATOM 1879 C C . LYS A 1 240 ? 4.875 2.789 6.287 1.00 98.31 240 LYS A C 1
ATOM 1881 O O . LYS A 1 240 ? 5.578 3.729 6.649 1.00 98.31 240 LYS A O 1
ATOM 1886 N N . ALA A 1 241 ? 3.621 2.946 5.858 1.00 98.56 241 ALA A N 1
ATOM 1887 C CA . ALA A 1 241 ? 2.931 4.239 5.858 1.00 98.56 241 ALA A CA 1
ATOM 1888 C C . ALA A 1 241 ? 2.899 4.851 7.264 1.00 98.56 241 ALA A C 1
ATOM 1890 O O . ALA A 1 241 ? 3.203 6.028 7.445 1.00 98.56 241 ALA A O 1
ATOM 1891 N N . THR A 1 242 ? 2.634 4.020 8.279 1.00 98.38 242 THR A N 1
ATOM 1892 C CA . THR A 1 242 ? 2.678 4.446 9.678 1.00 98.38 242 THR A CA 1
ATOM 1893 C C . THR A 1 242 ? 4.072 4.924 10.067 1.00 98.38 242 THR A C 1
ATOM 1895 O O . THR A 1 242 ? 4.205 6.012 10.603 1.00 98.38 242 THR A O 1
ATOM 1898 N N . GLU A 1 243 ? 5.135 4.180 9.756 1.00 97.69 243 GLU A N 1
ATOM 1899 C CA . GLU A 1 243 ? 6.510 4.595 10.059 1.00 97.69 243 GLU A CA 1
ATOM 1900 C C . GLU A 1 243 ? 6.883 5.947 9.427 1.00 97.69 243 GLU A C 1
ATOM 1902 O O . GLU A 1 243 ? 7.569 6.748 10.071 1.00 97.69 243 GLU A O 1
ATOM 1907 N N . LYS A 1 244 ? 6.417 6.207 8.199 1.00 96.50 244 LYS A N 1
ATOM 1908 C CA . LYS A 1 244 ? 6.684 7.437 7.436 1.00 96.50 244 LYS A CA 1
ATOM 1909 C C . LYS A 1 244 ? 5.753 8.609 7.753 1.00 96.50 244 LYS A C 1
ATOM 1911 O O . LYS A 1 244 ? 5.989 9.695 7.236 1.00 96.50 244 LYS A O 1
ATOM 1916 N N . ASN A 1 245 ? 4.777 8.423 8.643 1.00 95.75 245 ASN A N 1
ATOM 1917 C CA . ASN A 1 245 ? 3.731 9.403 8.949 1.00 95.75 245 ASN A CA 1
ATOM 1918 C C . ASN A 1 245 ? 2.847 9.775 7.741 1.00 95.75 245 ASN A C 1
ATOM 1920 O O . ASN A 1 245 ? 2.392 10.911 7.620 1.00 95.75 245 ASN A O 1
ATOM 1924 N N . SER A 1 246 ? 2.608 8.824 6.839 1.00 96.00 246 SER A N 1
ATOM 1925 C CA . SER A 1 246 ? 1.781 9.008 5.640 1.00 96.00 246 SER A CA 1
ATOM 1926 C C . SER A 1 246 ? 0.306 8.844 6.011 1.00 96.00 246 SER A C 1
ATOM 1928 O O . SER A 1 246 ? -0.298 7.794 5.783 1.00 96.00 246 SER A O 1
ATOM 1930 N N . ILE A 1 247 ? -0.242 9.858 6.694 1.00 92.31 247 ILE A N 1
ATOM 1931 C CA . ILE A 1 247 ? -1.563 9.819 7.347 1.00 92.31 247 ILE A CA 1
ATOM 1932 C C . ILE A 1 247 ? -2.663 9.420 6.362 1.00 92.31 247 ILE A C 1
ATOM 1934 O O . ILE A 1 247 ? -3.489 8.570 6.697 1.00 92.31 247 ILE A O 1
ATOM 1938 N N . ALA A 1 248 ? -2.665 9.985 5.152 1.00 92.38 248 ALA A N 1
ATOM 1939 C CA . ALA A 1 248 ? -3.743 9.740 4.206 1.00 92.38 248 ALA A CA 1
ATOM 1940 C C . ALA A 1 248 ? -3.719 8.291 3.694 1.00 92.38 248 ALA A C 1
ATOM 1942 O O . ALA A 1 248 ? -4.759 7.643 3.598 1.00 92.38 248 ALA A O 1
ATOM 1943 N N . SER A 1 249 ? -2.534 7.733 3.446 1.00 95.12 249 SER A N 1
ATOM 1944 C CA . SER A 1 249 ? -2.358 6.326 3.084 1.00 95.12 249 SER A CA 1
ATOM 1945 C C . SER A 1 249 ? -2.734 5.398 4.227 1.00 95.12 249 SER A C 1
ATOM 1947 O O . SER A 1 249 ? -3.354 4.368 3.980 1.00 95.12 249 SER A O 1
ATOM 1949 N N . VAL A 1 250 ? -2.418 5.753 5.477 1.00 98.12 250 VAL A N 1
ATOM 1950 C CA . VAL A 1 250 ? -2.877 5.000 6.651 1.00 98.12 250 VAL A CA 1
ATOM 1951 C C . VAL A 1 250 ? -4.402 4.981 6.713 1.00 98.12 250 VAL A C 1
ATOM 1953 O O . VAL A 1 250 ? -4.986 3.902 6.782 1.00 98.12 250 VAL A O 1
ATOM 1956 N N . GLU A 1 251 ? -5.053 6.143 6.640 1.00 92.50 251 GLU A N 1
ATOM 1957 C CA . GLU A 1 251 ? -6.515 6.247 6.635 1.00 92.50 251 GLU A CA 1
ATOM 1958 C C . GLU A 1 251 ? -7.125 5.393 5.525 1.00 92.50 251 GLU A C 1
ATOM 1960 O O . GLU A 1 251 ? -8.035 4.595 5.765 1.00 92.50 251 GLU A O 1
ATOM 1965 N N . LYS A 1 252 ? -6.560 5.505 4.324 1.00 96.19 252 LYS A N 1
ATOM 1966 C CA . LYS A 1 252 ? -7.040 4.807 3.145 1.00 96.19 252 LYS A CA 1
ATOM 1967 C C . LYS A 1 252 ? -6.871 3.294 3.237 1.00 96.19 252 LYS A C 1
ATOM 1969 O O . LYS A 1 252 ? -7.810 2.563 2.937 1.00 96.19 252 LYS A O 1
ATOM 1974 N N . LEU A 1 253 ? -5.710 2.813 3.678 1.00 97.19 253 LEU A N 1
ATOM 1975 C CA . LEU A 1 253 ? -5.455 1.384 3.877 1.00 97.19 253 LEU A CA 1
ATOM 1976 C C . LEU A 1 253 ? -6.405 0.801 4.928 1.00 97.19 253 LEU A C 1
ATOM 1978 O O . LEU A 1 253 ? -6.983 -0.260 4.707 1.00 97.19 253 LEU A O 1
ATOM 1982 N N . VAL A 1 254 ? -6.632 1.516 6.034 1.00 94.50 254 VAL A N 1
ATOM 1983 C CA . VAL A 1 254 ? -7.596 1.103 7.065 1.00 94.50 254 VAL A CA 1
ATOM 1984 C C . VAL A 1 254 ? -9.023 1.075 6.506 1.00 94.50 254 VAL A C 1
ATOM 1986 O O . VAL A 1 254 ? -9.747 0.110 6.737 1.00 94.50 254 VAL A O 1
ATOM 1989 N N . GLN A 1 255 ? -9.425 2.085 5.726 1.00 94.62 255 GLN A N 1
ATOM 1990 C CA . GLN A 1 255 ? -10.734 2.128 5.061 1.00 94.62 255 GLN A CA 1
ATOM 1991 C C . GLN A 1 255 ? -10.927 0.961 4.081 1.00 94.62 255 GLN A C 1
ATOM 1993 O O . GLN A 1 255 ? -12.023 0.414 3.982 1.00 94.62 255 GLN A O 1
ATOM 1998 N N . LYS A 1 256 ? -9.868 0.572 3.364 1.00 92.31 256 LYS A N 1
ATOM 1999 C CA . LYS A 1 256 ? -9.865 -0.541 2.402 1.00 92.31 256 LYS A CA 1
ATOM 2000 C C . LYS A 1 256 ? -9.687 -1.917 3.063 1.00 92.31 256 LYS A C 1
ATOM 2002 O O . LYS A 1 256 ? -9.583 -2.911 2.353 1.00 92.31 256 LYS A O 1
ATOM 2007 N N . GLY A 1 257 ? -9.699 -1.988 4.396 1.00 91.00 257 GLY A N 1
ATOM 2008 C CA . GLY A 1 257 ? -9.741 -3.246 5.141 1.00 91.00 257 GLY A CA 1
ATOM 2009 C C . GLY A 1 257 ? -8.382 -3.850 5.496 1.00 91.00 257 GLY A C 1
ATOM 2010 O O . GLY A 1 257 ? -8.337 -5.034 5.819 1.00 91.00 257 GLY A O 1
ATOM 2011 N N . ALA A 1 258 ? -7.291 -3.076 5.472 1.00 97.12 258 ALA A N 1
ATOM 2012 C CA . ALA A 1 258 ? -5.991 -3.547 5.955 1.00 97.12 258 ALA A CA 1
ATOM 2013 C C . ALA A 1 258 ? -6.085 -4.009 7.418 1.00 97.12 258 ALA A C 1
ATOM 2015 O O . ALA A 1 258 ? -6.660 -3.315 8.267 1.00 97.12 258 ALA A O 1
ATOM 2016 N N . ASN A 1 259 ? -5.481 -5.150 7.750 1.00 96.75 259 ASN A N 1
ATOM 2017 C CA . ASN A 1 259 ? -5.485 -5.654 9.116 1.00 96.75 259 ASN A CA 1
ATOM 2018 C C . ASN A 1 259 ? -4.573 -4.811 10.021 1.00 96.75 259 ASN A C 1
ATOM 2020 O O . ASN A 1 259 ? -3.352 -4.983 10.084 1.00 96.75 259 ASN A O 1
ATOM 2024 N N . ILE A 1 260 ? -5.205 -3.939 10.807 1.00 95.19 260 ILE A N 1
ATOM 2025 C CA . ILE A 1 260 ? -4.546 -3.005 11.731 1.00 95.19 260 ILE A CA 1
ATOM 2026 C C . ILE A 1 260 ? -3.744 -3.673 12.858 1.00 95.19 260 ILE A C 1
ATOM 2028 O O . ILE A 1 260 ? -2.899 -3.024 13.475 1.00 95.19 260 ILE A O 1
ATOM 2032 N N . ASN A 1 261 ? -3.978 -4.964 13.112 1.00 96.19 261 ASN A N 1
ATOM 2033 C CA . ASN A 1 261 ? -3.328 -5.740 14.172 1.00 96.19 261 ASN A CA 1
ATOM 2034 C C . ASN A 1 261 ? -2.269 -6.708 13.645 1.00 96.19 261 ASN A C 1
ATOM 2036 O O . ASN A 1 261 ? -1.817 -7.587 14.384 1.00 96.19 261 ASN A O 1
ATOM 2040 N N . ASN A 1 262 ? -1.890 -6.599 12.370 1.00 97.69 262 ASN A N 1
ATOM 2041 C CA . ASN A 1 262 ? -0.767 -7.371 11.869 1.00 97.69 262 ASN A CA 1
ATOM 2042 C C . ASN A 1 262 ? 0.478 -7.107 12.729 1.00 97.69 262 ASN A C 1
ATOM 2044 O O . ASN A 1 262 ? 0.669 -6.011 13.262 1.00 97.69 262 ASN A O 1
ATOM 2048 N N . LYS A 1 263 ? 1.312 -8.138 12.869 1.00 97.44 263 LYS A N 1
ATOM 2049 C CA . LYS A 1 263 ? 2.582 -8.096 13.599 1.00 97.44 263 LYS A CA 1
ATOM 2050 C C . LYS A 1 263 ? 3.745 -8.353 12.649 1.00 97.44 263 LYS A C 1
ATOM 2052 O O . LYS A 1 263 ? 3.647 -9.252 11.800 1.00 97.44 263 LYS A O 1
ATOM 2057 N N . ASP A 1 264 ? 4.803 -7.562 12.807 1.00 97.44 264 ASP A N 1
ATOM 2058 C CA . ASP A 1 264 ? 6.093 -7.785 12.155 1.00 97.44 264 ASP A CA 1
ATOM 2059 C C . ASP A 1 264 ? 6.831 -8.982 12.789 1.00 97.44 264 ASP A C 1
ATOM 2061 O O . ASP A 1 264 ? 6.325 -9.610 13.724 1.00 97.44 264 ASP A O 1
ATOM 2065 N N . GLU A 1 265 ? 8.011 -9.343 12.284 1.00 96.50 265 GLU A N 1
ATOM 2066 C CA . GLU A 1 265 ? 8.777 -10.495 12.795 1.00 96.50 265 GLU A CA 1
ATOM 2067 C C . GLU A 1 265 ? 9.188 -10.360 14.265 1.00 96.50 265 GLU A C 1
ATOM 2069 O O . GLU A 1 265 ? 9.433 -11.362 14.938 1.00 96.50 265 GLU A O 1
ATOM 2074 N N . ARG A 1 266 ? 9.223 -9.133 14.794 1.00 95.88 266 ARG A N 1
ATOM 2075 C CA . ARG A 1 266 ? 9.498 -8.853 16.206 1.00 95.88 266 ARG A CA 1
ATOM 2076 C C . ARG A 1 266 ? 8.221 -8.773 17.036 1.00 95.88 266 ARG A C 1
ATOM 2078 O O . ARG A 1 266 ? 8.309 -8.475 18.221 1.00 95.88 266 ARG A O 1
ATOM 2085 N N . GLY A 1 267 ? 7.052 -9.025 16.452 1.00 96.88 267 GLY A N 1
ATOM 2086 C CA . GLY A 1 267 ? 5.764 -8.915 17.127 1.00 96.88 267 GLY A CA 1
ATOM 2087 C C . GLY A 1 267 ? 5.208 -7.486 17.180 1.00 96.88 267 GLY A C 1
ATOM 2088 O O . GLY A 1 267 ? 4.217 -7.255 17.870 1.00 96.88 267 GLY A O 1
ATOM 2089 N N . VAL A 1 268 ? 5.822 -6.525 16.479 1.00 98.12 268 VAL A N 1
ATOM 2090 C CA . VAL A 1 268 ? 5.460 -5.102 16.558 1.00 98.12 268 VAL A CA 1
ATOM 2091 C C . VAL A 1 268 ? 4.272 -4.795 15.642 1.00 98.12 268 VAL A C 1
ATOM 2093 O O . VAL A 1 268 ? 4.262 -5.196 14.477 1.00 98.12 268 VAL A O 1
ATOM 2096 N N . THR A 1 269 ? 3.273 -4.069 16.154 1.00 98.19 269 THR A N 1
ATOM 2097 C CA . THR A 1 269 ? 2.071 -3.647 15.405 1.00 98.19 269 THR A CA 1
ATOM 2098 C C . THR A 1 269 ? 2.207 -2.236 14.822 1.00 98.19 269 THR A C 1
ATOM 2100 O O . THR A 1 269 ? 3.080 -1.462 15.223 1.00 98.19 269 THR A O 1
ATOM 2103 N N . ALA A 1 270 ? 1.304 -1.849 13.911 1.00 98.12 270 ALA A N 1
ATOM 2104 C CA . ALA A 1 270 ? 1.239 -0.473 13.405 1.00 98.12 270 ALA A CA 1
ATOM 2105 C C . ALA A 1 270 ? 1.044 0.553 14.540 1.00 98.12 270 ALA A C 1
ATOM 2107 O O . ALA A 1 270 ? 1.718 1.580 14.563 1.00 98.12 270 ALA A O 1
ATOM 2108 N N . LEU A 1 271 ? 0.206 0.240 15.537 1.00 97.69 271 LEU A N 1
ATOM 2109 C CA . LEU A 1 271 ? -0.016 1.109 16.695 1.00 97.69 271 LEU A CA 1
ATOM 2110 C C . LEU A 1 271 ? 1.269 1.324 17.520 1.00 97.69 271 LEU A C 1
ATOM 2112 O O . LEU A 1 271 ? 1.554 2.452 17.914 1.00 97.69 271 LEU A O 1
ATOM 2116 N N . MET A 1 272 ? 2.078 0.279 17.735 1.00 97.75 272 MET A N 1
ATOM 2117 C CA . MET A 1 272 ? 3.379 0.402 18.414 1.00 97.75 272 MET A CA 1
ATOM 2118 C C . MET A 1 272 ? 4.369 1.261 17.621 1.00 97.75 272 MET A C 1
ATOM 2120 O O . MET A 1 272 ? 5.095 2.061 18.209 1.00 97.75 272 MET A O 1
ATOM 2124 N N . ILE A 1 273 ? 4.386 1.133 16.288 1.00 98.00 273 ILE A N 1
ATOM 2125 C CA . ILE A 1 273 ? 5.220 1.976 15.418 1.00 98.00 273 ILE A CA 1
ATOM 2126 C C . ILE A 1 273 ? 4.789 3.441 15.535 1.00 98.00 273 ILE A C 1
ATOM 2128 O O . ILE A 1 273 ? 5.645 4.297 15.750 1.00 98.00 273 ILE A O 1
ATOM 2132 N N . ALA A 1 274 ? 3.488 3.728 15.426 1.00 97.38 274 ALA A N 1
ATOM 2133 C CA . ALA A 1 274 ? 2.948 5.083 15.542 1.00 97.38 274 ALA A CA 1
ATOM 2134 C C . ALA A 1 274 ? 3.295 5.707 16.899 1.00 97.38 274 ALA A C 1
ATOM 2136 O O . ALA A 1 274 ? 3.785 6.834 16.954 1.00 97.38 274 ALA A O 1
ATOM 2137 N N . ALA A 1 275 ? 3.115 4.938 17.976 1.00 94.25 275 ALA A N 1
ATOM 2138 C CA . ALA A 1 275 ? 3.437 5.359 19.329 1.00 94.25 275 ALA A CA 1
ATOM 2139 C C . ALA A 1 275 ? 4.927 5.690 19.485 1.00 94.25 275 ALA A C 1
ATOM 2141 O O . ALA A 1 275 ? 5.258 6.800 19.881 1.00 94.25 275 ALA A O 1
ATOM 2142 N N . ASN A 1 276 ? 5.823 4.783 19.084 1.00 96.00 276 ASN A N 1
ATOM 2143 C CA . ASN A 1 276 ? 7.274 4.983 19.157 1.00 96.00 276 ASN A CA 1
ATOM 2144 C C . ASN A 1 276 ? 7.780 6.166 18.326 1.00 96.00 276 ASN A C 1
ATOM 2146 O O . ASN A 1 276 ? 8.780 6.796 18.659 1.00 96.00 276 ASN A O 1
ATOM 2150 N N . ARG A 1 277 ? 7.132 6.448 17.195 1.00 93.25 277 ARG A N 1
ATOM 2151 C CA . ARG A 1 277 ? 7.524 7.559 16.324 1.00 93.25 277 ARG A CA 1
ATOM 2152 C C . ARG A 1 277 ? 6.908 8.896 16.745 1.00 93.25 277 ARG A C 1
ATOM 2154 O O . ARG A 1 277 ? 7.338 9.919 16.224 1.00 93.25 277 ARG A O 1
ATOM 2161 N N . GLY A 1 278 ? 5.962 8.901 17.688 1.00 90.88 278 GLY A N 1
ATOM 2162 C CA . GLY A 1 278 ? 5.249 10.108 18.109 1.00 90.88 278 GLY A CA 1
ATOM 2163 C C . GLY A 1 278 ? 4.183 10.572 17.112 1.00 90.88 278 GLY A C 1
ATOM 2164 O O . GLY A 1 278 ? 3.838 11.749 17.087 1.00 90.88 278 GLY A O 1
ATOM 2165 N N . HIS A 1 279 ? 3.658 9.674 16.274 1.00 94.31 279 HIS A N 1
ATOM 2166 C CA . HIS A 1 279 ? 2.689 10.016 15.227 1.00 94.31 279 HIS A CA 1
ATOM 2167 C C . HIS A 1 279 ? 1.267 10.059 15.790 1.00 94.31 279 HIS A C 1
ATOM 2169 O O . HIS A 1 279 ? 0.465 9.144 15.592 1.00 94.31 279 HIS A O 1
ATOM 2175 N N . VAL A 1 280 ? 0.977 11.134 16.522 1.00 86.88 280 VAL A N 1
ATOM 2176 C CA . VAL A 1 280 ? -0.256 11.359 17.296 1.00 86.88 280 VAL A CA 1
ATOM 2177 C C . VAL A 1 280 ? -1.529 11.093 16.495 1.00 86.88 280 VAL A C 1
ATOM 2179 O O . VAL A 1 280 ? -2.406 10.359 16.951 1.00 86.88 280 VAL A O 1
ATOM 2182 N N . GLU A 1 281 ? -1.635 11.653 15.293 1.00 88.06 281 GLU A N 1
ATOM 2183 C CA . GLU A 1 281 ? -2.844 11.529 14.473 1.00 88.06 281 GLU A CA 1
ATOM 2184 C C . GLU A 1 281 ? -3.077 10.090 14.002 1.00 88.06 281 GLU A C 1
ATOM 2186 O O . GLU A 1 281 ? -4.208 9.606 14.016 1.00 88.06 281 GLU A O 1
ATOM 2191 N N . ILE A 1 282 ? -2.008 9.350 13.692 1.00 91.62 282 ILE A N 1
ATOM 2192 C CA . ILE A 1 282 ? -2.110 7.927 13.345 1.00 91.62 282 ILE A CA 1
ATOM 2193 C C . ILE A 1 282 ? -2.490 7.098 14.575 1.00 91.62 282 ILE A C 1
ATOM 2195 O O . ILE A 1 282 ? -3.309 6.186 14.463 1.00 91.62 282 ILE A O 1
ATOM 2199 N N . VAL A 1 283 ? -1.964 7.426 15.761 1.00 90.25 283 VAL A N 1
ATOM 2200 C CA . VAL A 1 283 ? -2.389 6.786 17.016 1.00 90.25 283 VAL A CA 1
ATOM 2201 C C . VAL A 1 283 ? -3.886 7.000 17.249 1.00 90.25 283 VAL A C 1
ATOM 2203 O O . VAL A 1 283 ? -4.601 6.022 17.457 1.00 90.25 283 VAL A O 1
ATOM 2206 N N . LYS A 1 284 ? -4.391 8.237 17.146 1.00 81.62 284 LYS A N 1
ATOM 2207 C CA . LYS A 1 284 ? -5.831 8.535 17.271 1.00 81.62 284 LYS A CA 1
ATOM 2208 C C . LYS A 1 284 ? -6.658 7.772 16.234 1.00 81.62 284 LYS A C 1
ATOM 2210 O O . LYS A 1 284 ? -7.664 7.157 16.588 1.00 81.62 284 LYS A O 1
ATOM 2215 N N . LEU A 1 285 ? -6.216 7.762 14.975 1.00 84.44 285 LEU A N 1
ATOM 2216 C CA . LEU A 1 285 ? -6.895 7.064 13.887 1.00 84.44 285 LEU A CA 1
ATOM 2217 C C . LEU A 1 285 ? -6.994 5.563 14.158 1.00 84.44 285 LEU A C 1
ATOM 2219 O O . LEU A 1 285 ? -8.085 5.005 14.056 1.00 84.44 285 LEU A O 1
ATOM 2223 N N . LEU A 1 286 ? -5.893 4.907 14.529 1.00 83.69 286 LEU A N 1
ATOM 2224 C CA . LEU A 1 286 ? -5.882 3.471 14.817 1.00 83.69 286 LEU A CA 1
ATOM 2225 C C . LEU A 1 286 ? -6.708 3.136 16.066 1.00 83.69 286 LEU A C 1
ATOM 2227 O O . LEU A 1 286 ? -7.454 2.162 16.052 1.00 83.69 286 LEU A O 1
ATOM 2231 N N . LEU A 1 287 ? -6.638 3.962 17.116 1.00 82.88 287 LEU A N 1
ATOM 2232 C CA . LEU A 1 287 ? -7.436 3.788 18.335 1.00 82.88 287 LEU A CA 1
ATOM 2233 C C . LEU A 1 287 ? -8.936 4.018 18.125 1.00 82.88 287 LEU A C 1
ATOM 2235 O O . LEU A 1 287 ? -9.738 3.485 18.887 1.00 82.88 287 LEU A O 1
ATOM 2239 N N . SER A 1 288 ? -9.327 4.781 17.099 1.00 78.50 288 SER A N 1
ATOM 2240 C CA . SER A 1 288 ? -10.739 4.957 16.729 1.00 78.50 288 SER A CA 1
ATOM 2241 C C . SER A 1 288 ? -11.383 3.683 16.170 1.00 78.50 288 SER A C 1
ATOM 2243 O O . SER A 1 288 ? -12.602 3.628 16.016 1.00 78.50 288 SER A O 1
ATOM 2245 N N . LYS A 1 289 ? -10.588 2.661 15.823 1.00 77.12 289 LYS A N 1
ATOM 2246 C CA . LYS A 1 289 ? -11.088 1.425 15.217 1.00 77.12 289 LYS A CA 1
ATOM 2247 C C . LYS A 1 289 ? -11.394 0.396 16.296 1.00 77.12 289 LYS A C 1
ATOM 2249 O O . LYS A 1 289 ? -10.499 -0.028 17.013 1.00 77.12 289 LYS A O 1
ATOM 2254 N N . GLU A 1 290 ? -12.645 -0.058 16.363 1.00 67.75 290 GLU A N 1
ATOM 2255 C CA . GLU A 1 290 ? -13.121 -1.017 17.378 1.00 67.75 290 GLU A CA 1
ATOM 2256 C C . GLU A 1 290 ? -12.298 -2.317 17.417 1.00 67.75 290 GLU A C 1
ATOM 2258 O O . GLU A 1 290 ? -12.111 -2.906 18.478 1.00 67.75 290 GLU A O 1
ATOM 2263 N N . SER A 1 291 ? -11.758 -2.754 16.275 1.00 77.38 291 SER A N 1
ATOM 2264 C CA . SER A 1 291 ? -10.967 -3.983 16.172 1.00 77.38 291 SER A CA 1
ATOM 2265 C C . SER A 1 291 ? -9.522 -3.862 16.675 1.00 77.38 291 SER A C 1
ATOM 2267 O O . SER A 1 291 ? -8.807 -4.865 16.653 1.00 77.38 291 SER A O 1
ATOM 2269 N N . ILE A 1 292 ? -9.053 -2.684 17.108 1.00 85.25 292 ILE A N 1
ATOM 2270 C CA . ILE A 1 292 ? -7.653 -2.472 17.502 1.00 85.25 292 ILE A CA 1
ATOM 2271 C C . ILE A 1 292 ? -7.288 -3.229 18.791 1.00 85.25 292 ILE A C 1
ATOM 2273 O O . ILE A 1 292 ? -7.939 -3.116 19.830 1.00 85.25 292 ILE A O 1
ATOM 2277 N N . LYS A 1 293 ? -6.187 -3.982 18.756 1.00 83.00 293 LYS A N 1
ATOM 2278 C CA . LYS A 1 293 ? -5.649 -4.735 19.896 1.00 83.00 293 LYS A CA 1
ATOM 2279 C C . LYS A 1 293 ? -4.550 -3.940 20.594 1.00 83.00 293 LYS A C 1
ATOM 2281 O O . LYS A 1 293 ? -3.364 -4.138 20.354 1.00 83.00 293 LYS A O 1
ATOM 2286 N N . ILE A 1 294 ? -4.940 -3.050 21.504 1.00 80.19 294 ILE A N 1
ATOM 2287 C CA . ILE A 1 294 ? -3.988 -2.223 22.273 1.00 80.19 294 ILE A CA 1
ATOM 2288 C C . ILE A 1 294 ? -3.082 -3.074 23.178 1.00 80.19 294 ILE A C 1
ATOM 2290 O O . ILE A 1 294 ? -1.916 -2.746 23.374 1.00 80.19 294 ILE A O 1
ATOM 2294 N N . SER A 1 295 ? -3.610 -4.169 23.732 1.00 81.75 295 SER A N 1
ATOM 2295 C CA . SER A 1 295 ? -2.892 -5.039 24.672 1.00 81.75 295 SER A CA 1
ATOM 2296 C C . SER A 1 295 ? -1.884 -5.976 24.009 1.00 81.75 295 SER A C 1
ATOM 2298 O O . SER A 1 295 ? -1.293 -6.810 24.698 1.00 81.75 295 SER A O 1
ATOM 2300 N N . ASP A 1 296 ? -1.739 -5.913 22.682 1.00 84.31 296 ASP A N 1
ATOM 2301 C CA . ASP A 1 296 ? -0.741 -6.715 21.999 1.00 84.31 296 ASP A CA 1
ATOM 2302 C C . ASP A 1 296 ? 0.655 -6.371 22.513 1.00 84.31 296 ASP A C 1
ATOM 2304 O O . ASP A 1 296 ? 0.979 -5.222 22.814 1.00 84.31 296 ASP A O 1
ATOM 2308 N N . LYS A 1 297 ? 1.477 -7.411 22.618 1.00 89.75 297 LYS A N 1
ATOM 2309 C CA . LYS A 1 297 ? 2.884 -7.318 22.981 1.00 89.75 297 LYS A CA 1
ATOM 2310 C C . LYS A 1 297 ? 3.738 -7.798 21.826 1.00 89.75 297 LYS A C 1
ATOM 2312 O O . LYS A 1 297 ? 3.312 -8.675 21.060 1.00 89.75 297 LYS A O 1
ATOM 2317 N N . ASP A 1 298 ? 4.915 -7.203 21.732 1.00 90.81 298 ASP A N 1
ATOM 2318 C CA . ASP A 1 298 ? 5.976 -7.684 20.866 1.00 90.81 298 ASP A CA 1
ATOM 2319 C C . ASP A 1 298 ? 6.650 -8.937 21.461 1.00 90.81 298 ASP A C 1
ATOM 2321 O O . ASP A 1 298 ? 6.285 -9.412 22.541 1.00 90.81 298 ASP A O 1
ATOM 2325 N N . ASN A 1 299 ? 7.630 -9.497 20.755 1.00 94.44 299 ASN A N 1
ATOM 2326 C CA . ASN A 1 299 ? 8.299 -10.737 21.157 1.00 94.44 299 ASN A CA 1
ATOM 2327 C C . ASN A 1 299 ? 9.149 -10.583 22.431 1.00 94.44 299 ASN A C 1
ATOM 2329 O O . ASN A 1 299 ? 9.506 -11.584 23.048 1.00 94.44 299 ASN A O 1
ATOM 2333 N N . GLU A 1 300 ? 9.461 -9.352 22.842 1.00 89.38 300 GLU A N 1
ATOM 2334 C CA . GLU A 1 300 ? 10.144 -9.043 24.103 1.00 89.38 300 GLU A CA 1
ATOM 2335 C C . GLU A 1 300 ? 9.146 -8.768 25.245 1.00 89.38 300 GLU A C 1
ATOM 2337 O O . GLU A 1 300 ? 9.542 -8.452 26.366 1.00 89.38 300 GLU A O 1
ATOM 2342 N N . GLY A 1 301 ? 7.841 -8.898 24.986 1.00 85.56 301 GLY A N 1
ATOM 2343 C CA . GLY A 1 301 ? 6.785 -8.665 25.967 1.00 85.56 301 GLY A CA 1
ATOM 2344 C C . GLY A 1 301 ? 6.447 -7.188 26.184 1.00 85.56 301 GLY A C 1
ATOM 2345 O O . GLY A 1 301 ? 5.739 -6.875 27.148 1.00 85.56 301 GLY A O 1
ATOM 2346 N N . ARG A 1 302 ? 6.922 -6.288 25.314 1.00 87.50 302 ARG A N 1
ATOM 2347 C CA . ARG A 1 302 ? 6.695 -4.838 25.395 1.00 87.50 302 ARG A CA 1
ATOM 2348 C C . ARG A 1 302 ? 5.375 -4.487 24.717 1.00 87.50 302 ARG A C 1
ATOM 2350 O O . ARG A 1 302 ? 5.117 -4.916 23.593 1.00 87.50 302 ARG A O 1
ATOM 2357 N N . ASP A 1 303 ? 4.538 -3.717 25.404 1.00 86.38 303 ASP A N 1
ATOM 2358 C CA . ASP A 1 303 ? 3.272 -3.213 24.868 1.00 86.38 303 ASP A CA 1
ATOM 2359 C C . ASP A 1 303 ? 3.432 -1.811 24.255 1.00 86.38 303 ASP A C 1
ATOM 2361 O O . ASP A 1 303 ? 4.500 -1.198 24.305 1.00 86.38 303 ASP A O 1
ATOM 2365 N N . VAL A 1 304 ? 2.358 -1.289 23.661 1.00 87.12 304 VAL A N 1
ATOM 2366 C CA . VAL A 1 304 ? 2.341 0.042 23.033 1.00 87.12 304 VAL A CA 1
ATOM 2367 C C . VAL A 1 304 ? 2.754 1.181 23.979 1.00 87.12 304 VAL A C 1
ATOM 2369 O O . VAL A 1 304 ? 3.327 2.165 23.515 1.00 87.12 304 VAL A O 1
ATOM 2372 N N . THR A 1 305 ? 2.529 1.049 25.288 1.00 86.88 305 THR A N 1
ATOM 2373 C CA . THR A 1 305 ? 2.916 2.060 26.285 1.00 86.88 305 THR A CA 1
ATOM 2374 C C . THR A 1 305 ? 4.431 2.142 26.386 1.00 86.88 305 THR A C 1
ATOM 2376 O O . THR A 1 305 ? 4.992 3.233 26.337 1.00 86.88 305 THR A O 1
ATOM 2379 N N . TRP A 1 306 ? 5.104 0.987 26.440 1.00 90.50 306 TRP A N 1
ATOM 2380 C CA . TRP A 1 306 ? 6.567 0.937 26.446 1.00 90.50 306 TRP A CA 1
ATOM 2381 C C . TRP A 1 306 ? 7.154 1.615 25.206 1.00 90.50 306 TRP A C 1
ATOM 2383 O O . TRP A 1 306 ? 8.117 2.373 25.299 1.00 90.50 306 TRP A O 1
ATOM 2393 N N . TRP A 1 307 ? 6.557 1.365 24.038 1.00 90.06 307 TRP A N 1
ATOM 2394 C CA . TRP A 1 307 ? 6.975 1.995 22.787 1.00 90.06 307 TRP A CA 1
ATOM 2395 C C . TRP A 1 307 ? 6.713 3.509 22.798 1.00 90.06 307 TRP A C 1
ATOM 2397 O O . TRP A 1 307 ? 7.583 4.270 22.384 1.00 90.06 307 TRP A O 1
ATOM 2407 N N . ALA A 1 308 ? 5.573 3.962 23.327 1.00 89.69 308 ALA A N 1
ATOM 2408 C CA . ALA A 1 308 ? 5.255 5.383 23.481 1.00 89.69 308 ALA A CA 1
ATOM 2409 C C . ALA A 1 308 ? 6.247 6.131 24.384 1.00 89.69 308 ALA A C 1
ATOM 2411 O O . ALA A 1 308 ? 6.623 7.252 24.066 1.00 89.69 308 ALA A O 1
ATOM 2412 N N . GLU A 1 309 ? 6.729 5.512 25.467 1.00 87.81 309 GLU A N 1
ATOM 2413 C CA . GLU A 1 309 ? 7.738 6.106 26.362 1.00 87.81 309 GLU A CA 1
ATOM 2414 C C . GLU A 1 309 ? 9.088 6.377 25.674 1.00 87.81 309 GLU A C 1
ATOM 2416 O O . GLU A 1 309 ? 9.913 7.121 26.205 1.00 87.81 309 GLU A O 1
ATOM 2421 N N . LYS A 1 310 ? 9.345 5.759 24.513 1.00 89.75 310 LYS A N 1
ATOM 2422 C CA . LYS A 1 310 ? 10.553 5.989 23.701 1.00 89.75 310 LYS A CA 1
ATOM 2423 C C . LYS A 1 310 ? 10.355 7.027 22.601 1.00 89.75 310 LYS A C 1
ATOM 2425 O O . LYS A 1 310 ? 11.314 7.333 21.891 1.00 89.75 310 LYS A O 1
ATOM 2430 N N . ALA A 1 311 ? 9.148 7.569 22.466 1.00 87.88 311 ALA A N 1
ATOM 2431 C CA . ALA A 1 311 ? 8.850 8.594 21.484 1.00 87.88 311 ALA A CA 1
ATOM 2432 C C . ALA A 1 311 ? 9.575 9.916 21.792 1.00 87.88 311 ALA A C 1
ATOM 2434 O O . ALA A 1 311 ? 9.891 10.184 22.951 1.00 87.88 311 ALA A O 1
ATOM 2435 N N . PRO A 1 312 ? 9.792 10.784 20.785 1.00 82.75 312 PRO A N 1
ATOM 2436 C CA . PRO A 1 312 ? 10.320 12.131 21.008 1.00 82.75 312 PRO A CA 1
ATOM 2437 C C . PRO A 1 312 ? 9.452 12.993 21.942 1.00 82.75 312 PRO A C 1
ATOM 2439 O O . PRO A 1 312 ? 10.006 13.766 22.714 1.00 82.75 312 PRO A O 1
ATOM 2442 N N . ASN A 1 313 ? 8.122 12.825 21.888 1.00 79.06 313 ASN A N 1
ATOM 2443 C CA . ASN A 1 313 ? 7.124 13.517 22.718 1.00 79.06 313 ASN A CA 1
ATOM 2444 C C . ASN A 1 313 ? 6.188 12.477 23.368 1.00 79.06 313 ASN A C 1
ATOM 2446 O O . ASN A 1 313 ? 5.072 12.252 22.884 1.00 79.06 313 ASN A O 1
ATOM 2450 N N . PRO A 1 314 ? 6.653 11.759 24.402 1.00 79.94 314 PRO A N 1
ATOM 2451 C CA . PRO A 1 314 ? 5.923 10.629 24.962 1.00 79.94 314 PRO A CA 1
ATOM 2452 C C . PRO A 1 314 ? 4.633 11.058 25.674 1.00 79.94 314 PRO A C 1
ATOM 2454 O O . PRO A 1 314 ? 3.682 10.281 25.699 1.00 79.94 314 PRO A O 1
ATOM 2457 N N . GLU A 1 315 ? 4.554 12.276 26.225 1.00 82.12 315 GLU A N 1
ATOM 2458 C CA . GLU A 1 315 ? 3.424 12.711 27.055 1.00 82.12 315 GLU A CA 1
ATOM 2459 C C . GLU A 1 315 ? 2.093 12.687 26.297 1.00 82.12 315 GLU A C 1
ATOM 2461 O O . GLU A 1 315 ? 1.111 12.139 26.794 1.00 82.12 315 GLU A O 1
ATOM 2466 N N . GLU A 1 316 ? 2.075 13.230 25.079 1.00 80.06 316 GLU A N 1
ATOM 2467 C CA . GLU A 1 316 ? 0.864 13.342 24.262 1.00 80.06 316 GLU A CA 1
ATOM 2468 C C . GLU A 1 316 ? 0.352 11.962 23.825 1.00 80.06 316 GLU A C 1
ATOM 2470 O O . GLU A 1 316 ? -0.836 11.660 23.928 1.00 80.06 316 GLU A O 1
ATOM 2475 N N . ILE A 1 317 ? 1.254 11.070 23.408 1.00 79.19 317 ILE A N 1
ATOM 2476 C CA . ILE A 1 317 ? 0.892 9.702 23.018 1.00 79.19 317 ILE A CA 1
ATOM 2477 C C . ILE A 1 317 ? 0.393 8.906 24.228 1.00 79.19 317 ILE A C 1
ATOM 2479 O O . ILE A 1 317 ? -0.617 8.209 24.133 1.00 79.19 317 ILE A O 1
ATOM 2483 N N . LEU A 1 318 ? 1.073 9.013 25.372 1.00 78.88 318 LEU A N 1
ATOM 2484 C CA . LEU A 1 318 ? 0.688 8.331 26.611 1.00 78.88 318 LEU A CA 1
ATOM 2485 C C . LEU A 1 318 ? -0.644 8.844 27.180 1.00 78.88 318 LEU A C 1
ATOM 2487 O O . LEU A 1 318 ? -1.346 8.092 27.858 1.00 78.88 318 LEU A O 1
ATOM 2491 N N . GLU A 1 319 ? -1.005 10.103 26.917 1.00 74.44 319 GLU A N 1
ATOM 2492 C CA . GLU A 1 319 ? -2.319 10.653 27.262 1.00 74.44 319 GLU A CA 1
ATOM 2493 C C . GLU A 1 319 ? -3.438 10.037 26.411 1.00 74.44 319 GLU A C 1
ATOM 2495 O O . GLU A 1 319 ? -4.526 9.756 26.923 1.00 74.44 319 GLU A O 1
ATOM 2500 N N . ILE A 1 320 ? -3.156 9.785 25.131 1.00 72.44 320 ILE A N 1
ATOM 2501 C CA . ILE A 1 320 ? -4.117 9.250 24.159 1.00 72.44 320 ILE A CA 1
ATOM 2502 C C . ILE A 1 320 ? -4.272 7.729 24.289 1.00 72.44 320 ILE A C 1
ATOM 2504 O O . ILE A 1 320 ? -5.376 7.203 24.114 1.00 72.44 320 ILE A O 1
ATOM 2508 N N . LEU A 1 321 ? -3.190 7.004 24.591 1.00 68.56 321 LEU A N 1
ATOM 2509 C CA . LEU A 1 321 ? -3.233 5.553 24.735 1.00 68.56 321 LEU A CA 1
ATOM 2510 C C . LEU A 1 321 ? -4.138 5.151 25.910 1.00 68.56 321 LEU A C 1
ATOM 2512 O O . LEU A 1 321 ? -3.989 5.653 27.031 1.00 68.56 321 LEU A O 1
ATOM 2516 N N . PRO A 1 322 ? -5.075 4.208 25.707 1.00 55.34 322 PRO A N 1
ATOM 2517 C CA . PRO A 1 322 ? -5.914 3.742 26.792 1.00 55.34 322 PRO A CA 1
ATOM 2518 C C . PRO A 1 322 ? -5.032 3.006 27.801 1.00 55.34 322 PRO A C 1
ATOM 2520 O O . PRO A 1 322 ? -4.527 1.921 27.539 1.00 55.34 322 PRO A O 1
ATOM 2523 N N . LYS A 1 323 ? -4.836 3.631 28.967 1.00 46.72 323 LYS A N 1
ATOM 2524 C CA . LYS A 1 323 ? -3.961 3.139 30.042 1.00 46.72 323 LYS A CA 1
ATOM 2525 C C . LYS A 1 323 ? -4.279 1.674 30.388 1.00 46.72 323 LYS A C 1
ATOM 2527 O O . LYS A 1 323 ? -5.298 1.429 31.049 1.00 46.72 323 LYS A O 1
ATOM 2532 N N . GLY A 1 324 ? -3.418 0.748 29.953 1.00 34.97 324 GLY A N 1
ATOM 2533 C CA . GLY A 1 324 ? -3.447 -0.697 30.213 1.00 34.97 324 GLY A CA 1
ATOM 2534 C C . GL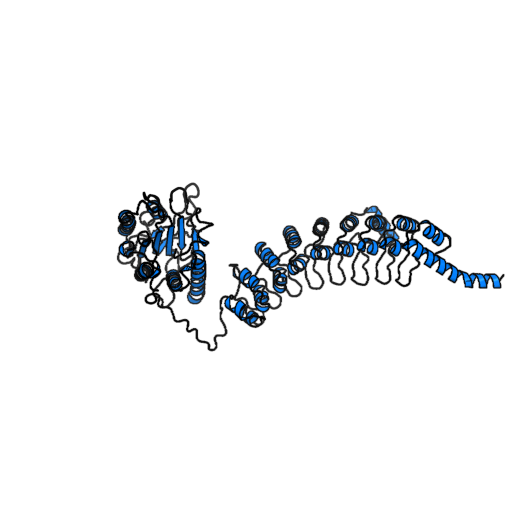Y A 1 324 ? -2.215 -1.151 31.018 1.00 34.97 324 GLY A C 1
ATOM 2535 O O . GLY A 1 324 ? -1.115 -0.669 30.794 1.00 34.97 324 GLY A O 1
ATOM 2536 N N . LYS A 1 325 ? -2.430 -2.026 32.011 1.00 28.81 325 LYS A N 1
ATOM 2537 C CA . LYS A 1 325 ? -1.476 -2.575 33.014 1.00 28.81 325 LYS A CA 1
ATOM 2538 C C . LYS A 1 325 ? -0.283 -3.297 32.328 1.00 28.81 325 LYS A C 1
ATOM 2540 O O . LYS A 1 325 ? -0.546 -4.075 31.423 1.00 28.81 325 LYS A O 1
ATOM 2545 N N . GLN A 1 326 ? 1.003 -3.200 32.705 1.00 28.61 326 GLN A N 1
ATOM 2546 C CA . GLN A 1 326 ? 1.684 -3.347 34.011 1.00 28.61 326 GLN A CA 1
ATOM 2547 C C . GLN A 1 326 ? 3.100 -2.711 33.914 1.00 28.61 326 GLN A C 1
ATOM 2549 O O . GLN A 1 326 ? 3.916 -3.164 33.126 1.00 28.61 326 GLN A O 1
ATOM 2554 N N . ALA A 1 327 ? 3.440 -1.667 34.671 1.00 27.17 327 ALA A N 1
ATOM 2555 C CA . ALA A 1 327 ? 4.186 -1.814 35.921 1.00 27.17 327 ALA A CA 1
ATOM 2556 C C . ALA A 1 327 ? 3.673 -0.795 36.944 1.00 27.17 327 ALA A C 1
ATOM 2558 O O . ALA A 1 327 ? 4.144 0.333 37.055 1.00 27.17 327 ALA A O 1
ATOM 2559 N N . ILE A 1 328 ? 2.687 -1.219 37.730 1.00 28.86 328 ILE A N 1
ATOM 2560 C CA . ILE A 1 328 ? 2.385 -0.564 38.997 1.00 28.86 328 ILE A CA 1
ATOM 2561 C C . ILE A 1 328 ? 3.413 -1.103 39.995 1.00 28.86 328 ILE A C 1
ATOM 2563 O O . ILE A 1 328 ? 3.143 -2.050 40.728 1.00 28.86 328 ILE A O 1
ATOM 2567 N N . SER A 1 329 ? 4.601 -0.505 40.022 1.00 28.73 329 SER A N 1
ATOM 2568 C CA . SER A 1 329 ? 5.330 -0.360 41.277 1.00 28.73 329 SER A CA 1
ATOM 2569 C C . SER A 1 329 ? 5.271 1.113 41.654 1.00 28.73 329 SER A C 1
ATOM 2571 O O . SER A 1 329 ? 5.906 1.960 41.033 1.00 28.73 329 SER A O 1
ATOM 2573 N N . SER A 1 330 ? 4.433 1.387 42.653 1.00 29.06 330 SER A N 1
ATOM 2574 C CA . SER A 1 330 ? 4.409 2.615 43.443 1.00 29.06 330 SER A CA 1
ATOM 2575 C C . SER A 1 330 ? 4.262 3.939 42.688 1.00 29.06 330 SER A C 1
ATOM 2577 O O . SER A 1 330 ? 5.096 4.813 42.853 1.00 29.06 330 SER A O 1
ATOM 2579 N N . TYR A 1 331 ? 3.134 4.159 42.010 1.00 25.28 331 TYR A N 1
ATOM 2580 C CA . TYR A 1 331 ? 2.457 5.455 42.127 1.00 25.28 331 TYR A CA 1
ATOM 2581 C C . TYR A 1 331 ? 0.948 5.246 42.265 1.00 25.28 331 TYR A C 1
ATOM 2583 O O . TYR A 1 331 ? 0.253 4.728 41.396 1.00 25.28 331 TYR A O 1
ATOM 2591 N N . SER A 1 332 ? 0.475 5.611 43.450 1.00 26.64 332 SER A N 1
ATOM 2592 C CA . SER A 1 332 ? -0.909 5.643 43.899 1.00 26.64 332 SER A CA 1
ATOM 2593 C C . SER A 1 332 ? -1.832 6.310 42.868 1.00 26.64 332 SER A C 1
ATOM 2595 O O . SER A 1 332 ? -1.782 7.528 42.697 1.00 26.64 332 SER A O 1
ATOM 2597 N N . LEU A 1 333 ? -2.772 5.553 42.289 1.00 33.22 333 LEU A N 1
ATOM 2598 C CA . LEU A 1 333 ? -4.052 6.111 41.845 1.00 33.22 333 LEU A CA 1
ATOM 2599 C C . LEU A 1 333 ? -4.784 6.636 43.088 1.00 33.22 333 LEU A C 1
ATOM 2601 O O . LEU A 1 333 ? -5.577 5.938 43.708 1.00 33.22 333 LEU A O 1
ATOM 2605 N N . LYS A 1 334 ? -4.537 7.897 43.437 1.00 30.67 334 LYS A N 1
ATOM 2606 C CA . LYS A 1 334 ? -5.537 8.715 44.124 1.00 30.67 334 LYS A CA 1
ATOM 2607 C C . LYS A 1 334 ? -6.305 9.507 43.068 1.00 30.67 334 LYS A C 1
ATOM 2609 O O . LYS A 1 334 ? -6.272 10.727 43.039 1.00 30.67 334 LYS A O 1
ATOM 2614 N N . GLY A 1 335 ? -7.011 8.796 42.193 1.00 42.31 335 GLY A N 1
ATOM 2615 C CA . GLY A 1 335 ? -8.303 9.298 41.746 1.00 42.31 335 GLY A CA 1
ATOM 2616 C C . GLY A 1 335 ? -9.292 8.815 42.793 1.00 42.31 335 GLY A C 1
ATOM 2617 O O . GLY A 1 335 ? -9.592 7.626 42.808 1.00 42.31 335 GLY A O 1
ATOM 2618 N N . GLN A 1 336 ? -9.700 9.678 43.728 1.00 45.50 336 GLN A N 1
ATOM 2619 C CA . GLN A 1 336 ? -10.754 9.333 44.687 1.00 45.50 336 GLN A CA 1
ATOM 2620 C C . GLN A 1 336 ? -11.938 8.733 43.923 1.00 45.50 336 GLN A C 1
ATOM 2622 O O . GLN A 1 336 ? -12.345 9.288 42.899 1.00 45.50 336 GLN A O 1
ATOM 2627 N N . GLU A 1 337 ? -12.489 7.615 44.408 1.00 57.94 337 GLU A N 1
ATOM 2628 C CA . GLU A 1 337 ? -13.840 7.235 44.011 1.00 57.94 337 GLU A CA 1
ATOM 2629 C C . GLU A 1 337 ? -14.728 8.447 44.265 1.00 57.94 337 GLU A C 1
ATOM 2631 O O . GLU A 1 337 ? -14.823 8.947 45.386 1.00 57.94 337 GLU A O 1
ATOM 2636 N N . ILE A 1 338 ? -15.280 8.991 43.184 1.00 67.62 338 ILE A N 1
ATOM 2637 C CA . ILE A 1 338 ? -16.158 10.140 43.287 1.00 67.62 338 ILE A CA 1
ATOM 2638 C C . ILE A 1 338 ? -17.480 9.590 43.779 1.00 67.62 338 ILE A C 1
ATOM 2640 O O . ILE A 1 338 ? -18.120 8.798 43.084 1.00 67.62 338 ILE A O 1
ATOM 2644 N N . ASP A 1 339 ? -17.848 10.015 44.976 1.00 80.25 339 ASP A N 1
ATOM 2645 C CA . ASP A 1 339 ? -19.177 9.802 45.508 1.00 80.25 339 ASP A CA 1
ATOM 2646 C C . ASP A 1 339 ? -20.156 10.693 44.733 1.00 80.25 339 ASP A C 1
ATOM 2648 O O . ASP A 1 339 ? -20.247 11.904 44.963 1.00 80.25 339 ASP A O 1
ATOM 2652 N N . VAL A 1 340 ? -20.823 10.096 43.745 1.00 82.69 340 VAL A N 1
ATOM 2653 C CA . VAL A 1 340 ? -21.823 10.769 42.908 1.00 82.69 340 VAL A CA 1
ATOM 2654 C C . VAL A 1 340 ? -23.116 11.059 43.681 1.00 82.69 340 VAL A C 1
ATOM 2656 O O . VAL A 1 340 ? -23.872 11.927 43.251 1.00 82.69 340 VAL A O 1
ATOM 2659 N N . ASP A 1 341 ? -23.339 10.433 44.847 1.00 83.19 341 ASP A N 1
ATOM 2660 C CA . ASP A 1 341 ? -24.498 10.725 45.703 1.00 83.19 341 ASP A CA 1
ATOM 2661 C C . ASP A 1 341 ? -24.379 12.119 46.349 1.00 83.19 341 ASP A C 1
ATOM 2663 O O . ASP A 1 341 ? -25.390 12.776 46.633 1.00 83.19 341 ASP A O 1
ATOM 2667 N N . THR A 1 342 ? -23.140 12.563 46.609 1.00 79.94 342 THR A N 1
ATOM 2668 C CA . THR A 1 342 ? -22.830 13.769 47.398 1.00 79.94 342 THR A CA 1
ATOM 2669 C C . THR A 1 342 ? -22.088 14.861 46.620 1.00 79.94 342 THR A C 1
ATOM 2671 O O . THR A 1 342 ? -22.128 16.025 47.013 1.00 79.94 342 THR A O 1
ATOM 2674 N N . SER A 1 343 ? -21.453 14.535 45.489 1.00 73.69 343 SER A N 1
ATOM 2675 C CA . SER A 1 343 ? -20.633 15.466 44.693 1.00 73.69 343 SER A CA 1
ATOM 2676 C C . SER A 1 343 ? -21.401 16.225 43.594 1.00 73.69 343 SER A C 1
ATOM 2678 O O . SER A 1 343 ? -20.912 16.325 42.464 1.00 73.69 343 SER A O 1
ATOM 2680 N N . ILE A 1 344 ? -22.591 16.748 43.892 1.00 78.56 344 ILE A N 1
ATOM 2681 C CA . ILE A 1 344 ? -23.479 17.355 42.886 1.00 78.56 344 ILE A CA 1
ATOM 2682 C C . ILE A 1 344 ? -23.097 18.831 42.642 1.00 78.56 344 ILE A C 1
ATOM 2684 O O . ILE A 1 344 ? -23.080 19.612 43.596 1.00 78.56 344 ILE A O 1
ATOM 2688 N N . PRO A 1 345 ? -22.775 19.248 41.398 1.00 72.81 345 PRO A N 1
ATOM 2689 C CA . PRO A 1 345 ? -22.411 20.638 41.106 1.00 72.81 345 PRO A CA 1
ATOM 2690 C C . PRO A 1 345 ? -23.581 21.616 41.283 1.00 72.81 345 PRO A C 1
ATOM 2692 O O . PRO A 1 345 ? -24.699 21.338 40.840 1.00 72.81 345 PRO A O 1
ATOM 2695 N N . GLN A 1 346 ? -23.305 22.801 41.841 1.00 70.62 346 GLN A N 1
ATOM 2696 C CA . GLN A 1 346 ? -24.293 23.875 41.990 1.00 70.62 346 GLN A CA 1
ATOM 2697 C C . GLN A 1 346 ? -24.398 24.765 40.733 1.00 70.62 346 GLN A C 1
ATOM 2699 O O . GLN A 1 346 ? -23.484 25.505 40.386 1.00 70.62 346 GLN A O 1
ATOM 2704 N N . THR A 1 347 ? -25.571 24.696 40.103 1.00 61.84 347 THR A N 1
ATOM 2705 C CA . THR A 1 347 ? -26.233 25.569 39.114 1.00 61.84 347 THR A CA 1
ATOM 2706 C C . THR A 1 347 ? -25.485 26.060 37.875 1.00 61.84 347 THR A C 1
ATOM 2708 O O . THR A 1 347 ? -24.662 26.972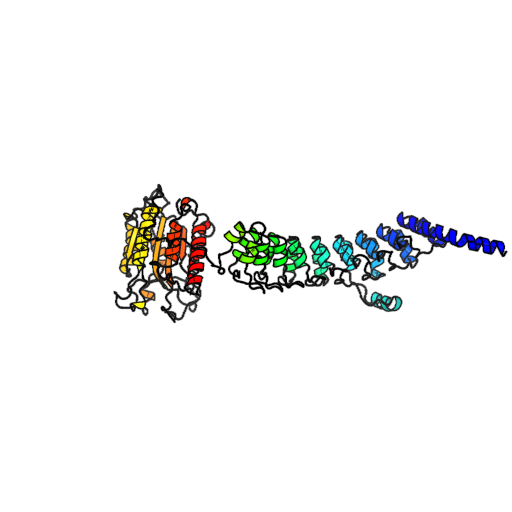 37.918 1.00 61.84 347 THR A O 1
ATOM 2711 N N . TYR A 1 348 ? -26.017 25.640 36.723 1.00 57.25 348 TYR A N 1
ATOM 2712 C CA . TYR A 1 348 ? -26.190 26.496 35.552 1.00 57.25 348 TYR A CA 1
ATOM 2713 C C . TYR A 1 348 ? -27.647 26.993 35.528 1.00 57.25 348 TYR A C 1
ATOM 2715 O O . TYR A 1 348 ? -28.559 26.237 35.202 1.00 57.25 348 TYR A O 1
ATOM 2723 N N . GLN A 1 349 ? -27.907 28.247 35.918 1.00 53.47 349 GLN A N 1
ATOM 2724 C CA . GLN A 1 349 ? -29.256 28.821 35.810 1.00 53.47 349 GLN A CA 1
ATOM 2725 C C . GLN A 1 349 ? -29.616 29.013 34.326 1.00 53.47 349 GLN A C 1
ATOM 2727 O O . GLN A 1 349 ? -29.192 29.979 33.693 1.00 53.47 349 GLN A O 1
ATOM 2732 N N . SER A 1 350 ? -30.375 28.073 33.756 1.00 56.31 350 SER A N 1
ATOM 2733 C CA . SER A 1 350 ? -30.944 28.205 32.411 1.00 56.31 350 SER A CA 1
ATOM 2734 C C . SER A 1 350 ? -32.184 29.102 32.449 1.00 56.31 350 SER A C 1
ATOM 2736 O O . SER A 1 350 ? -33.057 28.935 33.304 1.00 56.31 350 SER A O 1
ATOM 2738 N N . LYS A 1 351 ? -32.291 30.028 31.485 1.00 56.94 351 LYS A N 1
ATOM 2739 C CA . LYS A 1 351 ? -33.454 30.919 31.318 1.00 56.94 351 LYS A CA 1
ATOM 2740 C C . LYS A 1 351 ? -34.767 30.162 31.044 1.00 56.94 351 LYS A C 1
ATOM 2742 O O . LYS A 1 351 ? -35.826 30.721 31.291 1.00 56.94 351 LYS A O 1
ATOM 2747 N N . ASN A 1 352 ? -34.703 28.895 30.617 1.00 61.00 352 ASN A N 1
ATOM 2748 C CA . ASN A 1 352 ? -35.856 28.106 30.156 1.00 61.00 352 ASN A CA 1
ATOM 2749 C C . ASN A 1 352 ? -36.299 26.998 31.134 1.00 61.00 352 ASN A C 1
ATOM 2751 O O . ASN A 1 352 ? -36.924 26.026 30.715 1.00 61.00 352 ASN A O 1
ATOM 2755 N N . SER A 1 353 ? -35.989 27.114 32.433 1.00 68.62 353 SER A N 1
ATOM 2756 C CA . SER A 1 353 ? -36.330 26.096 33.455 1.00 68.62 353 SER A CA 1
ATOM 2757 C C . SER A 1 353 ? -37.812 25.687 33.503 1.00 68.62 353 SER A C 1
ATOM 2759 O O . SER A 1 353 ? -38.128 24.579 33.937 1.00 68.62 353 SER A O 1
ATOM 2761 N N . GLU A 1 354 ? -38.727 26.552 33.051 1.00 72.75 354 GLU A N 1
ATOM 2762 C CA . GLU A 1 354 ? -40.170 26.276 33.041 1.00 72.75 354 GLU A CA 1
ATOM 2763 C C . GLU A 1 354 ? -40.569 25.200 32.021 1.00 72.75 354 GLU A C 1
ATOM 2765 O O . GLU A 1 354 ? -41.527 24.470 32.265 1.00 72.75 354 GLU A O 1
ATOM 2770 N N . ASN A 1 355 ? -39.798 25.058 30.935 1.00 79.44 355 ASN A N 1
ATOM 2771 C CA . ASN A 1 355 ? -40.095 24.182 29.797 1.00 79.44 355 ASN A CA 1
ATOM 2772 C C . ASN A 1 355 ? -39.263 22.883 29.796 1.00 79.44 355 ASN A C 1
ATOM 2774 O O . ASN A 1 355 ? -39.208 22.180 28.787 1.00 79.44 355 ASN A O 1
ATOM 2778 N N . LYS A 1 356 ? -38.601 22.564 30.915 1.00 84.06 356 LYS A N 1
ATOM 2779 C CA . LYS A 1 356 ? -37.828 21.331 31.105 1.00 84.06 356 LYS A CA 1
ATOM 2780 C C . LYS A 1 356 ? -38.588 20.355 32.000 1.00 84.06 356 LYS A C 1
ATOM 2782 O O . LYS A 1 356 ? -38.982 20.721 33.110 1.00 84.06 356 LYS A O 1
ATOM 2787 N N . TYR A 1 357 ? -38.771 19.124 31.531 1.00 86.19 357 TYR A N 1
ATOM 2788 C CA . TYR A 1 357 ? -39.560 18.080 32.193 1.00 86.19 357 TYR A CA 1
ATOM 2789 C C . TYR A 1 357 ? -38.793 16.765 32.263 1.00 86.19 357 TYR A C 1
ATOM 2791 O O . TYR A 1 357 ? -38.036 16.451 31.346 1.00 86.19 357 TYR A O 1
ATOM 2799 N N . ALA A 1 358 ? -38.993 15.972 33.318 1.00 89.44 358 ALA A N 1
ATOM 2800 C CA . ALA A 1 358 ? -38.353 14.663 33.398 1.00 89.44 358 ALA A CA 1
ATOM 2801 C C . ALA A 1 358 ? -39.230 13.557 33.987 1.00 89.44 358 ALA A C 1
ATOM 2803 O O . ALA A 1 358 ? -39.972 13.779 34.942 1.00 89.44 358 ALA A O 1
ATOM 2804 N N . ILE A 1 359 ? -39.089 12.350 33.437 1.00 88.19 359 ILE A N 1
ATOM 2805 C CA . ILE A 1 359 ? -39.674 11.108 33.959 1.00 88.19 359 ILE A CA 1
ATOM 2806 C C . ILE A 1 359 ? -38.526 10.219 34.409 1.00 88.19 359 ILE A C 1
ATOM 2808 O O . ILE A 1 359 ? -37.699 9.840 33.586 1.00 88.19 359 ILE A O 1
ATOM 2812 N N . LEU A 1 360 ? -38.483 9.881 35.693 1.00 92.00 360 LEU A N 1
ATOM 2813 C CA . LEU A 1 360 ? -37.458 9.019 36.271 1.00 92.00 360 LEU A CA 1
ATOM 2814 C C . LEU A 1 360 ? -38.127 7.769 36.837 1.00 92.00 360 LEU A C 1
ATOM 2816 O O . LEU A 1 360 ? -38.995 7.860 37.710 1.00 92.00 360 LEU A O 1
ATOM 2820 N N . ILE A 1 361 ? -37.735 6.603 36.341 1.00 88.56 361 ILE A N 1
ATOM 2821 C CA . ILE A 1 361 ? -38.339 5.323 36.709 1.00 88.56 361 ILE A CA 1
ATOM 2822 C C . ILE A 1 361 ? -37.257 4.412 37.263 1.00 88.56 361 ILE A C 1
ATOM 2824 O O . ILE A 1 361 ? -36.243 4.187 36.609 1.00 88.56 361 ILE A O 1
ATOM 2828 N N . GLY A 1 362 ? -37.477 3.927 38.481 1.00 89.06 362 GLY A N 1
ATOM 2829 C CA . GLY A 1 362 ? -36.538 3.083 39.210 1.00 89.06 362 GLY A CA 1
ATOM 2830 C C . GLY A 1 362 ? -37.259 1.847 39.711 1.00 89.06 362 GLY A C 1
ATOM 2831 O O . GLY A 1 362 ? -37.982 1.921 40.705 1.00 89.06 362 GLY A O 1
ATOM 2832 N N . ASN A 1 363 ? -37.089 0.727 39.017 1.00 85.62 363 ASN A N 1
ATOM 2833 C CA . ASN A 1 363 ? -37.713 -0.541 39.373 1.00 85.62 363 ASN A CA 1
ATOM 2834 C C . ASN A 1 363 ? -36.672 -1.448 40.025 1.00 85.62 363 ASN A C 1
ATOM 2836 O O . ASN A 1 363 ? -35.807 -1.996 39.343 1.00 85.62 363 ASN A O 1
ATOM 2840 N N . GLU A 1 364 ? -36.774 -1.607 41.341 1.00 83.25 364 GLU A N 1
ATOM 2841 C CA . GLU A 1 364 ? -35.812 -2.342 42.164 1.00 83.25 364 GLU A CA 1
ATOM 2842 C C . GLU A 1 364 ? -36.412 -3.646 42.684 1.00 83.25 364 GLU A C 1
ATOM 2844 O O . GLU A 1 364 ? -35.733 -4.671 42.663 1.00 83.25 364 GLU A O 1
ATOM 2849 N N . ASN A 1 365 ? -37.678 -3.631 43.115 1.00 78.19 365 ASN A N 1
ATOM 2850 C CA . ASN A 1 365 ? -38.265 -4.709 43.903 1.00 78.19 365 ASN A CA 1
ATOM 2851 C C . ASN A 1 365 ? -39.376 -5.475 43.167 1.00 78.19 365 ASN A C 1
ATOM 2853 O O . ASN A 1 365 ? -40.564 -5.182 43.299 1.00 78.19 365 ASN A O 1
ATOM 2857 N N . TYR A 1 366 ? -38.983 -6.508 42.428 1.00 73.75 366 TYR A N 1
ATOM 2858 C CA . TYR A 1 366 ? -39.890 -7.376 41.673 1.00 73.75 366 TYR A CA 1
ATOM 2859 C C . TYR A 1 366 ? -40.510 -8.492 42.538 1.00 73.75 366 TYR A C 1
ATOM 2861 O O . TYR A 1 366 ? -41.464 -9.147 42.113 1.00 73.75 366 TYR A O 1
ATOM 2869 N N . SER A 1 367 ? -40.011 -8.710 43.762 1.00 66.62 367 SER A N 1
ATOM 2870 C CA . SER A 1 367 ? -40.519 -9.760 44.657 1.00 66.62 367 SER A CA 1
ATOM 2871 C C . SER A 1 367 ? -41.769 -9.353 45.440 1.00 66.62 367 SER A C 1
ATOM 2873 O O . SER A 1 367 ? -42.602 -10.205 45.752 1.00 66.62 367 SER A O 1
ATOM 2875 N N . GLN A 1 368 ? -41.965 -8.057 45.710 1.00 61.12 368 GLN A N 1
ATOM 2876 C CA . GLN A 1 368 ? -43.109 -7.562 46.491 1.00 61.12 368 GLN A CA 1
ATOM 2877 C C . GLN A 1 368 ? -44.471 -7.672 45.785 1.00 61.12 368 GLN A C 1
ATOM 2879 O O . GLN A 1 368 ? -45.500 -7.516 46.440 1.00 61.12 368 GLN A O 1
ATOM 2884 N N . GLN A 1 369 ? -44.502 -7.970 44.481 1.00 60.50 369 GLN A N 1
ATOM 2885 C CA . GLN A 1 369 ? -45.740 -8.124 43.700 1.00 60.50 369 GLN A CA 1
ATOM 2886 C C . GLN A 1 369 ? -45.970 -9.552 43.170 1.00 60.50 369 GLN A C 1
ATOM 2888 O O . GLN A 1 369 ? -46.857 -9.785 42.353 1.00 60.50 369 GLN A O 1
ATOM 2893 N N . GLY A 1 370 ? -45.237 -10.532 43.720 1.00 54.00 370 GLY A N 1
ATOM 2894 C CA . GLY A 1 370 ? -45.649 -11.939 43.739 1.00 54.00 370 GLY A CA 1
ATOM 2895 C C . GLY A 1 370 ? -45.337 -12.783 42.503 1.00 54.00 370 GLY A C 1
ATOM 2896 O O . GLY A 1 370 ? -45.917 -13.861 42.382 1.00 54.00 370 GLY A O 1
ATOM 2897 N N . LYS A 1 371 ? -44.454 -12.349 41.592 1.00 59.38 371 LYS A N 1
ATOM 2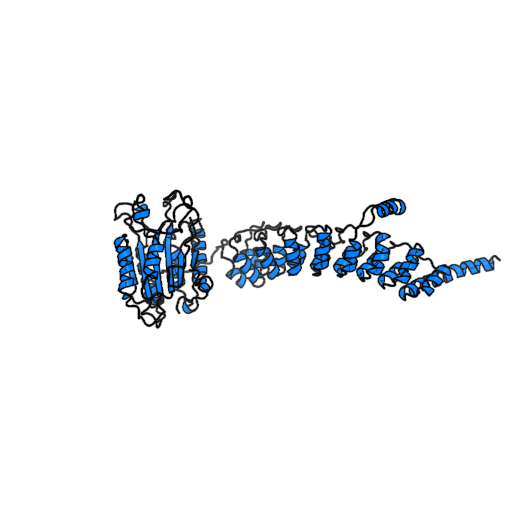898 C CA . LYS A 1 371 ? -44.203 -13.105 40.346 1.00 59.38 371 LYS A CA 1
ATOM 2899 C C . LYS A 1 371 ? -42.741 -13.386 39.995 1.00 59.38 371 LYS A C 1
ATOM 2901 O O . LYS A 1 371 ? -42.489 -14.373 39.308 1.00 59.38 371 LYS A O 1
ATOM 2906 N N . LEU A 1 372 ? -41.774 -12.617 40.504 1.00 60.84 372 LEU A N 1
ATOM 2907 C CA . LEU A 1 372 ? -40.346 -12.883 40.289 1.00 60.84 372 LEU A CA 1
ATOM 2908 C C . LEU A 1 372 ? -39.601 -13.121 41.617 1.00 60.84 372 LEU A C 1
ATOM 2910 O O . LEU A 1 372 ? -39.897 -12.458 42.612 1.00 60.84 372 LEU A O 1
ATOM 2914 N N . PRO A 1 373 ? -38.639 -14.062 41.663 1.00 63.09 373 PRO A N 1
ATOM 2915 C CA . PRO A 1 373 ? -37.841 -14.307 42.863 1.00 63.09 373 PRO A CA 1
ATOM 2916 C C . PRO A 1 373 ? -36.960 -13.099 43.229 1.00 63.09 373 PRO A C 1
ATOM 2918 O O . PRO A 1 373 ? -36.549 -12.332 42.363 1.00 63.09 373 PRO A O 1
ATOM 2921 N N . GLU A 1 374 ? -36.625 -12.942 44.516 1.00 65.00 374 GLU A N 1
ATOM 2922 C CA . GLU A 1 374 ? -35.840 -11.803 45.046 1.00 65.00 374 GLU A CA 1
ATOM 2923 C C . GLU A 1 374 ? -34.492 -11.584 44.344 1.00 65.00 374 GLU A C 1
ATOM 2925 O O . GLU A 1 374 ? -34.005 -10.460 44.254 1.00 65.00 374 GLU A O 1
ATOM 2930 N N . ASN A 1 375 ? -33.896 -12.641 43.789 1.00 63.53 375 ASN A N 1
ATOM 2931 C CA . ASN A 1 375 ? -32.656 -12.562 43.013 1.00 63.53 375 ASN A CA 1
ATOM 2932 C C . ASN A 1 375 ? -32.809 -11.830 41.662 1.00 63.53 375 ASN A C 1
ATOM 2934 O O . ASN A 1 375 ? -31.811 -11.642 40.966 1.00 63.53 375 ASN A O 1
ATOM 2938 N N . LYS A 1 376 ? -34.035 -11.445 41.282 1.00 63.44 376 LYS A N 1
ATOM 2939 C CA . LYS A 1 376 ? -34.344 -10.595 40.124 1.00 63.44 376 LYS A CA 1
ATOM 2940 C C . LYS A 1 376 ? -34.408 -9.116 40.471 1.00 63.44 376 LYS A C 1
ATOM 2942 O O . LYS A 1 376 ? -34.556 -8.313 39.559 1.00 63.44 376 LYS A O 1
ATOM 2947 N N . ASN A 1 377 ? -34.298 -8.736 41.739 1.00 72.06 377 ASN A N 1
ATOM 2948 C CA . ASN A 1 377 ? -34.269 -7.327 42.104 1.00 72.06 377 ASN A CA 1
ATOM 2949 C C . ASN A 1 377 ? -33.061 -6.631 41.457 1.00 72.06 377 ASN A C 1
ATOM 2951 O O . ASN A 1 377 ? -32.004 -7.244 41.309 1.00 72.06 377 ASN A O 1
ATOM 2955 N N . VAL A 1 378 ? -33.234 -5.373 41.042 1.00 71.88 378 VAL A N 1
ATOM 2956 C CA . VAL A 1 378 ? -32.174 -4.536 40.452 1.00 71.88 378 VAL A CA 1
ATOM 2957 C C . VAL A 1 378 ? -31.719 -3.565 41.536 1.00 71.88 378 VAL A C 1
ATOM 2959 O O . VAL A 1 378 ? -32.365 -2.531 41.719 1.00 71.88 378 VAL A O 1
ATOM 2962 N N . PRO A 1 379 ? -30.664 -3.894 42.306 1.00 71.38 379 PRO A N 1
ATOM 2963 C CA . PRO A 1 379 ? -30.279 -3.081 43.447 1.00 71.38 379 PRO A CA 1
ATOM 2964 C C . PRO A 1 379 ? -29.947 -1.663 42.998 1.00 71.38 379 PRO A C 1
ATOM 2966 O O . PRO A 1 379 ? -29.315 -1.472 41.959 1.00 71.38 379 PRO A O 1
ATOM 2969 N N . TYR A 1 380 ? -30.325 -0.696 43.829 1.00 81.81 380 TYR A N 1
ATOM 2970 C CA . TYR A 1 380 ? -30.038 0.727 43.665 1.00 81.81 380 TYR A CA 1
ATOM 2971 C C . TYR A 1 380 ? -30.857 1.493 42.623 1.00 81.81 380 TYR A C 1
ATOM 2973 O O . TYR A 1 380 ? -30.701 2.713 42.553 1.00 81.81 380 TYR A O 1
ATOM 2981 N N . ALA A 1 381 ? -31.775 0.866 41.884 1.00 84.81 381 ALA A N 1
ATOM 2982 C CA . ALA A 1 381 ? -32.624 1.590 40.936 1.00 84.81 381 ALA A CA 1
ATOM 2983 C C . ALA A 1 381 ? -33.447 2.707 41.615 1.00 84.81 381 ALA A C 1
ATOM 2985 O O . ALA A 1 381 ? -33.691 3.760 41.021 1.00 84.81 381 ALA A O 1
ATOM 2986 N N . HIS A 1 382 ? -33.832 2.538 42.888 1.00 88.50 382 HIS A N 1
ATOM 2987 C CA . HIS A 1 382 ? -34.473 3.607 43.666 1.00 88.50 382 HIS A CA 1
ATOM 2988 C C . HIS A 1 382 ? -33.519 4.741 44.030 1.00 88.50 382 HIS A C 1
ATOM 2990 O O . HIS A 1 382 ? -33.954 5.891 44.109 1.00 88.50 382 HIS A O 1
ATOM 2996 N N . ASN A 1 383 ? -32.251 4.427 44.298 1.00 86.94 383 ASN A N 1
ATOM 2997 C CA . ASN A 1 383 ? -31.225 5.424 44.596 1.00 86.94 383 ASN A CA 1
ATOM 2998 C C . ASN A 1 383 ? -30.886 6.225 43.335 1.00 86.94 383 ASN A C 1
ATOM 3000 O O . ASN A 1 383 ? -30.880 7.454 43.369 1.00 86.94 383 ASN A O 1
ATOM 3004 N N . ASP A 1 384 ? -30.697 5.534 42.212 1.00 89.94 384 ASP A N 1
ATOM 3005 C CA . ASP A 1 384 ? -30.381 6.110 40.909 1.00 89.94 384 ASP A CA 1
ATOM 3006 C C . ASP A 1 384 ? -31.326 7.256 40.536 1.00 89.94 384 ASP A C 1
ATOM 3008 O O . ASP A 1 384 ? -30.872 8.358 40.225 1.00 89.94 384 ASP A O 1
ATOM 3012 N N . VAL A 1 385 ? -32.643 7.032 40.619 1.00 91.81 385 VAL A N 1
ATOM 3013 C CA . VAL A 1 385 ? -33.637 8.056 40.258 1.00 91.81 385 VAL A CA 1
ATOM 3014 C C . VAL A 1 385 ? -33.608 9.271 41.185 1.00 91.81 385 VAL A C 1
ATOM 3016 O O . VAL A 1 385 ? -33.828 10.394 40.732 1.00 91.81 385 VAL A O 1
ATOM 3019 N N . GLU A 1 386 ? -33.309 9.085 42.472 1.00 93.06 386 GLU A N 1
ATOM 3020 C CA . GLU A 1 386 ? -33.219 10.193 43.429 1.00 93.06 386 GLU A CA 1
ATOM 3021 C C . GLU A 1 386 ? -31.961 11.029 43.203 1.00 93.06 386 GLU A C 1
ATOM 3023 O O . GLU A 1 386 ? -32.006 12.260 43.259 1.00 93.06 386 GLU A O 1
ATOM 3028 N N . ILE A 1 387 ? -30.831 10.382 42.914 1.00 91.25 387 ILE A N 1
ATOM 3029 C CA . ILE A 1 387 ? -29.591 11.091 42.601 1.00 91.25 387 ILE A CA 1
ATOM 3030 C C . ILE A 1 387 ? -29.710 11.799 41.254 1.00 91.25 387 ILE A C 1
ATOM 3032 O O . ILE A 1 387 ? -29.397 12.986 41.164 1.00 91.25 387 ILE A O 1
ATOM 3036 N N . PHE A 1 388 ? -30.255 11.136 40.234 1.00 92.56 388 PHE A N 1
ATOM 3037 C CA . PHE A 1 388 ? -30.476 11.746 38.927 1.00 92.56 388 PHE A CA 1
ATOM 3038 C C . PHE A 1 388 ? -31.382 12.983 39.024 1.00 92.56 388 PHE A C 1
ATOM 3040 O O . PHE A 1 388 ? -31.055 14.031 38.465 1.00 92.56 388 PHE A O 1
ATOM 3047 N N . LYS A 1 389 ? -32.460 12.925 39.825 1.00 93.25 389 LYS A N 1
ATOM 3048 C CA . LYS A 1 389 ? -33.304 14.093 40.134 1.00 93.25 389 LYS A CA 1
ATOM 3049 C C . LYS A 1 389 ? -32.492 15.261 40.688 1.00 93.25 389 LYS A C 1
ATOM 3051 O O . LYS A 1 389 ? -32.698 16.392 40.252 1.00 93.25 389 LYS A O 1
ATOM 3056 N N . LYS A 1 390 ? -31.582 15.015 41.634 1.00 90.50 390 LYS A N 1
ATOM 3057 C CA . LYS A 1 390 ? -30.745 16.077 42.211 1.00 90.50 390 LYS A CA 1
ATOM 3058 C C . LYS A 1 390 ? -29.828 16.710 41.162 1.00 90.50 390 LYS A C 1
ATOM 3060 O O . LYS A 1 390 ? -29.685 17.926 41.165 1.00 90.50 390 LYS A O 1
ATOM 3065 N N . TYR A 1 391 ? -29.258 15.934 40.239 1.00 89.50 391 TYR A N 1
ATOM 3066 C CA . TYR A 1 391 ? -28.490 16.492 39.119 1.00 89.50 391 TYR A CA 1
ATOM 3067 C C . TYR A 1 391 ? -29.367 17.340 38.190 1.00 89.50 391 TYR A C 1
ATOM 3069 O O . TYR A 1 391 ? -28.971 18.438 37.800 1.00 89.50 391 TYR A O 1
ATOM 3077 N N . LEU A 1 392 ? -30.583 16.887 37.872 1.00 89.50 392 LEU A N 1
ATOM 3078 C CA . LEU A 1 392 ? -31.523 17.664 37.059 1.00 89.50 392 LEU A CA 1
ATOM 3079 C C . LEU A 1 392 ? -31.870 19.013 37.698 1.00 89.50 392 LEU A C 1
ATOM 3081 O O . LEU A 1 392 ? -31.810 20.043 37.022 1.00 89.50 392 LEU A O 1
ATOM 3085 N N . THR A 1 393 ? -32.195 19.031 38.991 1.00 87.62 393 THR A N 1
ATOM 3086 C CA . THR A 1 393 ? -32.574 20.270 39.684 1.00 87.62 393 THR A CA 1
ATOM 3087 C C . THR A 1 393 ? -31.377 21.178 39.949 1.00 87.62 393 THR A C 1
ATOM 3089 O O . THR A 1 393 ? -31.465 22.385 39.725 1.00 87.62 393 THR A O 1
ATOM 3092 N N . GLN A 1 394 ? -30.245 20.620 40.385 1.00 83.31 394 GLN A N 1
ATOM 3093 C CA . GLN A 1 394 ? -29.088 21.408 40.811 1.00 83.31 394 GLN A CA 1
ATOM 3094 C C . GLN A 1 394 ? -28.170 21.794 39.656 1.00 83.31 394 GLN A C 1
ATOM 3096 O O . GLN A 1 394 ? -27.616 22.886 39.694 1.00 83.31 394 GLN A O 1
ATOM 3101 N N . SER A 1 395 ? -28.011 20.957 38.628 1.00 81.38 395 SER A N 1
ATOM 3102 C CA . SER A 1 395 ? -27.040 21.184 37.546 1.00 81.38 395 SER A CA 1
ATOM 3103 C C . SER A 1 395 ? -27.689 21.596 36.222 1.00 81.38 395 SER A C 1
ATOM 3105 O O . SER A 1 395 ? -27.125 22.430 35.516 1.00 81.38 395 SER A O 1
ATOM 3107 N N . PHE A 1 396 ? -28.881 21.081 35.898 1.00 83.88 396 PHE A N 1
ATOM 3108 C CA . PHE A 1 396 ? -29.540 21.326 34.601 1.00 83.88 396 PHE A CA 1
ATOM 3109 C C . PHE A 1 396 ? -30.728 22.301 34.653 1.00 83.88 396 PHE A C 1
ATOM 3111 O O . PHE A 1 396 ? -31.298 22.640 33.609 1.00 83.88 396 PHE A O 1
ATOM 3118 N N . GLY A 1 397 ? -31.078 22.782 35.850 1.00 82.19 397 GLY A N 1
ATOM 3119 C CA . GLY A 1 397 ? -32.088 23.818 36.062 1.00 82.19 397 GLY A CA 1
ATOM 3120 C C . GLY A 1 397 ? -33.530 23.339 35.898 1.00 82.19 397 GLY A C 1
ATOM 3121 O O . GLY A 1 397 ? -34.386 24.134 35.523 1.00 82.19 397 GLY A O 1
ATOM 3122 N N . PHE A 1 398 ? -33.818 22.059 36.144 1.00 87.06 398 PHE A N 1
ATOM 3123 C CA . PHE A 1 398 ? -35.188 21.542 36.136 1.00 87.06 398 PHE A CA 1
ATOM 3124 C C . PHE A 1 398 ? -35.929 21.974 37.404 1.00 87.06 398 PHE A C 1
ATOM 3126 O O . PHE A 1 398 ? -35.385 21.910 38.509 1.00 87.06 398 PHE A O 1
ATOM 3133 N N . ARG A 1 399 ? -37.201 22.364 37.273 1.00 85.81 399 ARG A N 1
ATOM 3134 C CA . ARG A 1 399 ? -38.074 22.558 38.439 1.00 85.81 399 ARG A CA 1
ATOM 3135 C C . ARG A 1 399 ? -38.457 21.211 39.023 1.00 85.81 399 ARG A C 1
ATOM 3137 O O . ARG A 1 399 ? -38.863 20.314 38.294 1.00 85.81 399 ARG A O 1
ATOM 3144 N N . GLU A 1 400 ? -38.417 21.096 40.344 1.00 86.38 400 GLU A N 1
ATOM 3145 C CA . GLU A 1 400 ? -38.819 19.866 41.030 1.00 86.38 400 GLU A CA 1
ATOM 3146 C C . GLU A 1 400 ? -40.274 19.473 40.720 1.00 86.38 400 GLU A C 1
ATOM 3148 O O . GLU A 1 400 ? -40.564 18.295 40.540 1.00 86.38 400 GLU A O 1
ATOM 3153 N N . SER A 1 401 ? -41.165 20.455 40.535 1.00 84.31 401 SER A N 1
ATOM 3154 C CA . SER A 1 401 ? -42.557 20.244 40.109 1.00 84.31 401 SER A CA 1
ATOM 3155 C C . SER A 1 401 ? -42.710 19.625 38.713 1.00 84.31 401 SER A C 1
ATOM 3157 O O . SER A 1 401 ? -43.776 19.101 38.399 1.00 84.31 401 SER A O 1
ATOM 3159 N N . ASN A 1 402 ? -41.669 19.695 37.877 1.00 84.88 402 ASN A N 1
ATOM 3160 C CA . ASN A 1 402 ? -41.656 19.174 36.508 1.00 84.88 402 ASN A CA 1
ATOM 3161 C C . ASN A 1 402 ? -40.989 17.789 36.407 1.00 84.88 402 ASN A C 1
ATOM 3163 O O . ASN A 1 402 ? -40.868 17.246 35.306 1.00 84.88 402 ASN A O 1
ATOM 3167 N N . ILE A 1 403 ? -40.538 17.224 37.532 1.00 89.00 403 ILE A N 1
ATOM 3168 C CA . ILE A 1 403 ? -39.900 15.908 37.594 1.00 89.00 403 ILE A CA 1
ATOM 3169 C C . ILE A 1 403 ? -40.868 14.921 38.243 1.00 89.00 403 ILE A C 1
ATOM 3171 O O . ILE A 1 403 ? -41.302 15.111 39.379 1.00 89.00 403 ILE A O 1
ATOM 3175 N N . ILE A 1 404 ? -41.176 13.834 37.541 1.00 89.50 404 ILE A N 1
ATOM 3176 C CA . ILE A 1 404 ? -41.970 12.724 38.070 1.00 89.50 404 ILE A CA 1
ATOM 3177 C C . ILE A 1 404 ? -41.043 11.549 38.357 1.00 89.50 404 ILE A C 1
ATOM 3179 O O . ILE A 1 404 ? -40.383 11.047 37.453 1.00 89.50 404 ILE A O 1
ATOM 3183 N N . ILE A 1 405 ? -41.036 11.091 39.611 1.00 91.12 405 ILE A N 1
ATOM 3184 C CA . ILE A 1 405 ? -40.386 9.842 40.017 1.00 91.12 405 ILE A CA 1
ATOM 3185 C C . ILE A 1 405 ? -41.444 8.752 40.166 1.00 91.12 405 ILE A C 1
ATOM 3187 O O . ILE A 1 405 ? -42.460 8.951 40.836 1.00 91.12 405 ILE A O 1
ATOM 3191 N N . ILE A 1 406 ? -41.175 7.585 39.586 1.00 88.75 406 ILE A N 1
ATOM 3192 C CA . ILE A 1 406 ? -41.982 6.378 39.758 1.00 88.75 406 ILE A CA 1
ATOM 3193 C C . ILE A 1 406 ? -41.051 5.258 40.224 1.00 88.75 406 ILE A C 1
ATOM 3195 O O . ILE A 1 406 ? -40.242 4.749 39.451 1.00 88.75 406 ILE A O 1
ATOM 3199 N N . LYS A 1 407 ? -41.147 4.894 41.503 1.00 88.88 407 LYS A N 1
ATOM 3200 C CA . LYS A 1 407 ? -40.436 3.740 42.063 1.00 88.88 407 LYS A CA 1
ATOM 3201 C C . LYS A 1 407 ? -41.329 2.519 41.995 1.00 88.88 407 LYS A C 1
ATOM 3203 O O . LYS A 1 407 ? -42.512 2.639 42.329 1.00 88.88 407 LYS A O 1
ATOM 3208 N N . ASP A 1 408 ? -40.761 1.384 41.594 1.00 85.81 408 ASP A N 1
ATOM 3209 C CA . ASP A 1 408 ? -41.466 0.100 41.550 1.00 85.81 408 ASP A CA 1
ATOM 3210 C C . ASP A 1 408 ? -42.813 0.245 40.821 1.00 85.81 408 ASP A C 1
ATOM 3212 O O . ASP A 1 408 ? -43.911 0.070 41.370 1.00 85.81 408 ASP A O 1
ATOM 3216 N N . ALA A 1 409 ? -42.705 0.704 39.574 1.00 79.00 409 ALA A N 1
ATOM 3217 C CA . ALA A 1 409 ? -43.838 1.025 38.733 1.00 79.00 409 ALA A CA 1
ATOM 3218 C C . ALA A 1 409 ? -44.562 -0.258 38.311 1.00 79.00 409 ALA A C 1
ATOM 3220 O O . ALA A 1 409 ? -43.996 -1.084 37.595 1.00 79.00 409 ALA A O 1
ATOM 3221 N N . ASP A 1 410 ? -45.825 -0.385 38.712 1.00 79.62 410 ASP A N 1
ATOM 3222 C CA . ASP A 1 410 ? -46.778 -1.273 38.048 1.00 79.62 410 ASP A CA 1
ATOM 3223 C C . ASP A 1 410 ? -47.299 -0.622 36.754 1.00 79.62 410 ASP A C 1
ATOM 3225 O O . ASP A 1 410 ? -47.117 0.585 36.519 1.00 79.62 410 ASP A O 1
ATOM 3229 N N . LYS A 1 411 ? -47.971 -1.407 35.905 1.00 75.38 411 LYS A N 1
ATOM 3230 C CA . LYS A 1 411 ? -48.507 -0.934 34.616 1.00 75.38 411 LYS A CA 1
ATOM 3231 C C . LYS A 1 411 ? -49.353 0.343 34.741 1.00 75.38 411 LYS A C 1
ATOM 3233 O O . LYS A 1 411 ? -49.276 1.227 33.882 1.00 75.38 411 LYS A O 1
ATOM 3238 N N . ASN A 1 412 ? -50.150 0.472 35.804 1.00 80.12 412 ASN A N 1
ATOM 3239 C CA . ASN A 1 412 ? -51.040 1.617 36.007 1.00 80.12 412 ASN A CA 1
ATOM 3240 C C . ASN A 1 412 ? -50.281 2.857 36.482 1.00 80.12 412 ASN A C 1
ATOM 3242 O O . ASN A 1 412 ? -50.530 3.952 35.975 1.00 80.12 412 ASN A O 1
ATOM 3246 N N . LYS A 1 413 ? -49.332 2.704 37.411 1.00 82.62 413 LYS A N 1
ATOM 3247 C CA . LYS A 1 413 ? -48.446 3.786 37.865 1.00 82.62 413 LYS A CA 1
ATOM 3248 C C . LYS A 1 413 ? -47.620 4.339 36.716 1.00 82.62 413 LYS A C 1
ATOM 3250 O O . LYS A 1 413 ? -47.497 5.555 36.603 1.00 82.62 413 LYS A O 1
ATOM 3255 N N . PHE A 1 414 ? -47.114 3.467 35.849 1.00 76.56 414 PHE A N 1
ATOM 3256 C CA . PHE A 1 414 ? -46.339 3.856 34.677 1.00 76.56 414 PHE A CA 1
ATOM 3257 C C . PHE A 1 414 ? -47.171 4.731 33.726 1.00 76.56 414 PHE A C 1
ATOM 3259 O O . PHE A 1 414 ? -46.794 5.866 33.428 1.00 76.56 414 PHE A O 1
ATOM 3266 N N . LYS A 1 415 ? -48.364 4.255 33.335 1.00 76.38 415 LYS A N 1
ATOM 3267 C CA . LYS A 1 415 ? -49.304 5.014 32.490 1.00 76.38 415 LYS A CA 1
ATOM 3268 C C . LYS A 1 415 ? -49.756 6.317 33.151 1.00 76.38 415 LYS A C 1
ATOM 3270 O O . LYS A 1 415 ? -49.767 7.367 32.515 1.00 76.38 415 LYS A O 1
ATOM 3275 N N . SER A 1 416 ? -50.095 6.272 34.440 1.00 79.31 416 SER A N 1
ATOM 3276 C CA . SER A 1 416 ? -50.520 7.450 35.201 1.00 79.31 416 SER A CA 1
ATOM 3277 C C . SER A 1 416 ? -49.406 8.491 35.318 1.00 79.31 416 SER A C 1
ATOM 3279 O O . SER A 1 416 ? -49.677 9.682 35.202 1.00 79.31 416 SER A O 1
ATOM 3281 N N . GLY A 1 417 ? -48.157 8.069 35.522 1.00 77.50 417 GLY A N 1
ATOM 3282 C CA . GLY A 1 417 ? -47.004 8.961 35.597 1.00 77.50 417 GLY A CA 1
ATOM 3283 C C . GLY A 1 417 ? -46.732 9.680 34.278 1.00 77.50 417 GLY A C 1
ATOM 3284 O O . GLY A 1 417 ? -46.585 10.901 34.281 1.00 77.50 417 GLY A O 1
ATOM 3285 N N . ILE A 1 418 ? -46.775 8.957 33.154 1.00 71.50 418 ILE A N 1
ATOM 3286 C CA . ILE A 1 418 ? -46.696 9.563 31.816 1.00 71.50 418 ILE A CA 1
ATOM 3287 C C . ILE A 1 418 ? -47.835 10.576 31.636 1.00 71.50 418 ILE A C 1
ATOM 3289 O O . ILE A 1 418 ? -47.585 11.742 31.330 1.00 71.50 418 ILE A O 1
ATOM 3293 N N . GLN A 1 419 ? -49.077 10.180 31.933 1.00 74.50 419 GLN A N 1
ATOM 3294 C CA . GLN A 1 419 ? -50.242 11.057 31.795 1.00 74.50 419 GLN A CA 1
ATOM 3295 C C . GLN A 1 419 ? -50.178 12.295 32.705 1.00 74.50 419 GLN A C 1
ATOM 3297 O O . GLN A 1 419 ? -50.655 13.365 32.334 1.00 74.50 419 GLN A O 1
ATOM 3302 N N . LYS A 1 420 ? -49.577 12.190 33.895 1.00 75.38 420 LYS A N 1
ATOM 3303 C CA . LYS A 1 420 ? -49.386 13.332 34.798 1.00 75.38 420 LYS A CA 1
ATOM 3304 C C . LYS A 1 420 ? -48.463 14.384 34.201 1.00 75.38 420 LYS A C 1
ATOM 3306 O O . LYS A 1 420 ? -48.763 15.556 34.369 1.00 75.38 420 LYS A O 1
ATOM 3311 N N . ILE A 1 421 ? -47.398 14.014 33.487 1.00 68.00 421 ILE A N 1
ATOM 3312 C CA . ILE A 1 421 ? -46.583 15.007 32.769 1.00 68.00 421 ILE A CA 1
ATOM 3313 C C . ILE A 1 421 ? -47.350 15.606 31.607 1.00 68.00 421 ILE A C 1
ATOM 3315 O O . ILE A 1 421 ? -47.333 16.821 31.472 1.00 68.00 421 ILE A O 1
ATOM 3319 N N . ILE A 1 422 ? -48.085 14.791 30.851 1.00 63.44 422 ILE A N 1
ATOM 3320 C CA . ILE A 1 422 ? -48.961 15.258 29.767 1.00 63.44 422 ILE A CA 1
ATOM 3321 C C . ILE A 1 422 ? -49.981 16.295 30.271 1.00 63.44 422 ILE A C 1
ATOM 3323 O O . ILE A 1 422 ? -50.281 17.262 29.580 1.00 63.44 422 ILE A O 1
ATOM 3327 N N . ASN A 1 423 ? -50.502 16.112 31.486 1.00 67.38 423 ASN A N 1
ATOM 3328 C CA . ASN A 1 423 ? -51.526 16.983 32.061 1.00 67.38 423 ASN A CA 1
ATOM 3329 C C . ASN A 1 423 ? -50.945 18.179 32.842 1.00 67.38 423 ASN A C 1
ATOM 3331 O O . ASN A 1 423 ? -51.542 19.255 32.843 1.00 67.38 423 ASN A O 1
ATOM 3335 N N . ASN A 1 424 ? -49.807 18.003 33.527 1.00 61.25 424 ASN A N 1
ATOM 3336 C CA . ASN A 1 424 ? -49.114 19.069 34.267 1.00 61.25 424 ASN A CA 1
ATOM 3337 C C . ASN A 1 424 ? -48.353 20.009 33.333 1.00 61.25 424 ASN A C 1
ATOM 3339 O O . ASN A 1 424 ? -48.104 21.163 33.686 1.00 61.25 424 ASN A O 1
ATOM 3343 N N . SER A 1 425 ? -48.012 19.544 32.134 1.00 55.00 425 SER A N 1
ATOM 3344 C CA . SER A 1 425 ? -47.494 20.370 31.062 1.00 55.00 425 SER A CA 1
ATOM 3345 C C . SER A 1 425 ? -48.651 21.183 30.456 1.00 55.00 425 SER A C 1
ATOM 3347 O O . SER A 1 425 ? -49.105 21.003 29.330 1.00 55.00 425 SER A O 1
ATOM 3349 N N . LYS A 1 426 ? -49.123 22.195 31.193 1.00 52.81 426 LYS A N 1
ATOM 3350 C CA . LYS A 1 426 ? -49.636 23.414 30.549 1.00 52.81 426 LYS A CA 1
ATOM 3351 C C . LYS A 1 426 ? -48.443 24.092 29.871 1.00 52.81 426 LYS A C 1
ATOM 3353 O O . LYS A 1 426 ? -47.974 25.126 30.330 1.00 52.81 426 LYS A O 1
ATOM 3358 N N . ILE A 1 427 ? -47.902 23.431 28.847 1.00 54.88 427 ILE A N 1
ATOM 3359 C CA . ILE A 1 427 ? -46.794 23.901 28.027 1.00 54.88 427 ILE A CA 1
ATOM 3360 C C . ILE A 1 427 ? -47.223 25.283 27.559 1.00 54.88 427 ILE A C 1
ATOM 3362 O O . ILE A 1 427 ? -48.327 25.424 27.019 1.00 54.88 427 ILE A O 1
ATOM 3366 N N . SER A 1 428 ? -46.403 26.299 27.836 1.00 49.25 428 SER A N 1
ATOM 3367 C CA . SER A 1 428 ? -46.586 27.617 27.239 1.00 49.25 428 SER A CA 1
ATOM 3368 C C . SER A 1 428 ? -46.793 27.394 25.743 1.00 49.25 428 SER A C 1
ATOM 3370 O O . SER A 1 428 ? -45.888 26.929 25.053 1.00 49.25 428 SER A O 1
ATOM 3372 N N . ARG A 1 429 ? -48.007 27.655 25.244 1.00 50.16 429 ARG A N 1
ATOM 3373 C CA . ARG A 1 429 ? -48.378 27.443 23.834 1.00 50.16 429 ARG A CA 1
ATOM 3374 C C . ARG A 1 429 ? -47.565 28.329 22.878 1.00 50.16 429 ARG A C 1
ATOM 3376 O O . ARG A 1 429 ? -47.780 28.263 21.674 1.00 50.16 429 ARG A O 1
ATOM 3383 N N . GLU A 1 430 ? -46.673 29.155 23.415 1.00 50.19 430 GLU A N 1
ATOM 3384 C CA . GLU A 1 430 ? -45.942 30.194 22.706 1.00 50.19 430 GLU A CA 1
ATOM 3385 C C . GLU A 1 430 ? -44.489 29.802 22.391 1.00 50.19 430 GLU A C 1
ATOM 3387 O O . GLU A 1 430 ? -43.930 30.346 21.443 1.00 50.19 430 GLU A O 1
ATOM 3392 N N . ASP A 1 431 ? -43.897 28.810 23.077 1.00 52.84 431 ASP A N 1
ATOM 3393 C CA . ASP A 1 431 ? -42.485 28.449 22.886 1.00 52.84 431 ASP A CA 1
ATOM 3394 C C . ASP A 1 431 ? -42.295 26.988 22.447 1.00 52.84 431 ASP A C 1
ATOM 3396 O O . ASP A 1 431 ? -42.336 26.057 23.252 1.00 52.84 431 ASP A O 1
ATOM 3400 N N . ASN A 1 432 ? -41.982 26.787 21.162 1.00 57.38 432 ASN A N 1
ATOM 3401 C CA . ASN A 1 432 ? -41.548 25.518 20.547 1.00 57.38 432 ASN A CA 1
ATOM 3402 C C . ASN A 1 432 ? -40.167 25.030 21.066 1.00 57.38 432 ASN A C 1
ATOM 3404 O O . ASN A 1 432 ? -39.306 24.645 20.276 1.00 57.38 432 ASN A O 1
ATOM 3408 N N . LYS A 1 433 ? -39.896 25.117 22.375 1.00 70.06 433 LYS A N 1
ATOM 3409 C CA . LYS A 1 433 ? -38.578 24.868 22.996 1.00 70.06 433 LYS A CA 1
ATOM 3410 C C . LYS A 1 433 ? -38.647 24.020 24.274 1.00 70.06 433 LYS A C 1
ATOM 3412 O O . LYS A 1 433 ? -37.851 24.222 25.191 1.00 70.06 433 LYS A O 1
ATOM 3417 N N . ALA A 1 434 ? -39.615 23.108 24.376 1.00 78.69 434 ALA A N 1
ATOM 3418 C CA . ALA A 1 434 ? -39.730 22.213 25.527 1.00 78.69 434 ALA A CA 1
ATOM 3419 C C . ALA A 1 434 ? -38.784 21.002 25.425 1.00 78.69 434 ALA A C 1
ATOM 3421 O O . ALA A 1 434 ? -38.689 20.365 24.373 1.00 78.69 434 ALA A O 1
ATOM 3422 N N . GLU A 1 435 ? -38.119 20.667 26.535 1.00 82.88 435 GLU A N 1
ATOM 3423 C CA . GLU A 1 435 ? -37.193 19.533 26.662 1.00 82.88 435 GLU A CA 1
ATOM 3424 C C . GLU A 1 435 ? -37.758 18.485 27.628 1.00 82.88 435 GLU A C 1
ATOM 3426 O O . GLU A 1 435 ? -38.197 18.816 28.733 1.00 82.88 435 GLU A O 1
ATOM 3431 N N . LEU A 1 436 ? -37.722 17.216 27.218 1.00 84.50 436 LEU A N 1
ATOM 3432 C CA . LEU A 1 436 ? -38.103 16.074 28.046 1.00 84.50 436 LEU A CA 1
ATOM 3433 C C . LEU A 1 436 ? -36.909 15.133 28.234 1.00 84.50 436 LEU A C 1
ATOM 3435 O O . LEU A 1 436 ? -36.358 14.634 27.255 1.00 84.50 436 LEU A O 1
ATOM 3439 N N . ILE A 1 437 ? -36.547 14.848 29.486 1.00 89.00 437 ILE A N 1
ATOM 3440 C CA . ILE A 1 437 ? -35.585 13.797 29.837 1.00 89.00 437 ILE A CA 1
ATOM 3441 C C . ILE A 1 437 ? -36.331 12.593 30.402 1.00 89.00 437 ILE A C 1
ATOM 3443 O O . ILE A 1 437 ? -37.063 12.693 31.383 1.00 89.00 437 ILE A O 1
ATOM 3447 N N . PHE A 1 438 ? -36.117 11.430 29.809 1.00 86.62 438 PHE A N 1
ATOM 3448 C CA . PHE A 1 438 ? -36.619 10.165 30.315 1.00 86.62 438 PHE A CA 1
ATOM 3449 C C . PHE A 1 438 ? -35.447 9.343 30.842 1.00 86.62 438 PHE A C 1
ATOM 3451 O O . PHE A 1 438 ? -34.487 9.110 30.117 1.00 86.62 438 PHE A O 1
ATOM 3458 N N . TYR A 1 439 ? -35.514 8.898 32.090 1.00 90.75 439 TYR A N 1
ATOM 3459 C CA . TYR A 1 439 ? -34.503 8.049 32.708 1.00 90.75 439 TYR A CA 1
ATOM 3460 C C . TYR A 1 439 ? -35.158 6.780 33.249 1.00 90.75 439 TYR A C 1
ATOM 3462 O O . TYR A 1 439 ? -36.145 6.851 33.984 1.00 90.75 439 TYR A O 1
ATOM 3470 N N . TYR A 1 440 ? -34.601 5.627 32.898 1.00 87.31 440 TYR A N 1
ATOM 3471 C CA . TYR A 1 440 ? -35.077 4.322 33.341 1.00 87.31 440 TYR A CA 1
ATOM 3472 C C . TYR A 1 440 ? -33.924 3.503 33.921 1.00 87.31 440 TYR A C 1
ATOM 3474 O O . TYR A 1 440 ? -32.923 3.307 33.240 1.00 87.31 440 TYR A O 1
ATOM 3482 N N . SER A 1 441 ? -34.100 2.996 35.141 1.00 85.88 441 SER A N 1
ATOM 3483 C CA . SER A 1 441 ? -33.233 2.005 35.788 1.00 85.88 441 SER A CA 1
ATOM 3484 C C . SER A 1 441 ? -34.095 0.811 36.210 1.00 85.88 441 SER A C 1
ATOM 3486 O O . SER A 1 441 ? -35.080 0.976 36.939 1.00 85.88 441 SER A O 1
ATOM 3488 N N . GLY A 1 442 ? -33.796 -0.382 35.691 1.00 78.25 442 GLY A N 1
ATOM 3489 C CA . GLY A 1 442 ? -34.628 -1.578 35.887 1.00 78.25 442 GLY A CA 1
ATOM 3490 C C . GLY A 1 442 ? -34.372 -2.691 34.862 1.00 78.25 442 GLY A C 1
ATOM 3491 O O . GLY A 1 442 ? -33.328 -2.721 34.215 1.00 78.25 442 GLY A O 1
ATOM 3492 N N . HIS A 1 443 ? -35.325 -3.614 34.690 1.00 70.19 443 HIS A N 1
ATOM 3493 C CA . HIS A 1 443 ? -35.256 -4.669 33.666 1.00 70.19 443 HIS A CA 1
ATOM 3494 C C . HIS A 1 443 ? -35.914 -4.225 32.358 1.00 70.19 443 HIS A C 1
ATOM 3496 O O . HIS A 1 443 ? -37.019 -3.685 32.346 1.00 70.19 443 HIS A O 1
ATOM 3502 N N . GLY A 1 444 ? -35.253 -4.497 31.238 1.00 62.84 444 GLY A N 1
ATOM 3503 C CA . GLY A 1 444 ? -35.803 -4.299 29.894 1.00 62.84 444 GLY A CA 1
ATOM 3504 C C . GLY A 1 444 ? -35.904 -5.625 29.148 1.00 62.84 444 GLY A C 1
ATOM 3505 O O . GLY A 1 444 ? -35.147 -6.553 29.445 1.00 62.84 444 GLY A O 1
ATOM 3506 N N . LEU A 1 445 ? -36.812 -5.711 28.169 1.00 57.59 445 LEU A N 1
ATOM 3507 C CA . LEU A 1 445 ? -36.880 -6.871 27.276 1.00 57.59 445 LEU A CA 1
ATOM 3508 C C . LEU A 1 445 ? -36.547 -6.524 25.828 1.00 57.59 445 LEU A C 1
ATOM 3510 O O . LEU A 1 445 ? -37.031 -5.503 25.315 1.00 57.59 445 LEU A O 1
ATOM 3514 N N . PRO A 1 446 ? -35.782 -7.409 25.161 1.00 52.06 446 PRO A N 1
ATOM 3515 C CA . PRO A 1 446 ? -35.650 -7.389 23.718 1.00 52.06 446 PRO A CA 1
ATOM 3516 C C . PRO A 1 446 ? -36.999 -7.675 23.017 1.00 52.06 446 PRO A C 1
ATOM 3518 O O . PRO A 1 446 ? -37.882 -8.326 23.574 1.00 52.06 446 PRO A O 1
ATOM 3521 N N . ALA A 1 447 ? -37.156 -7.172 21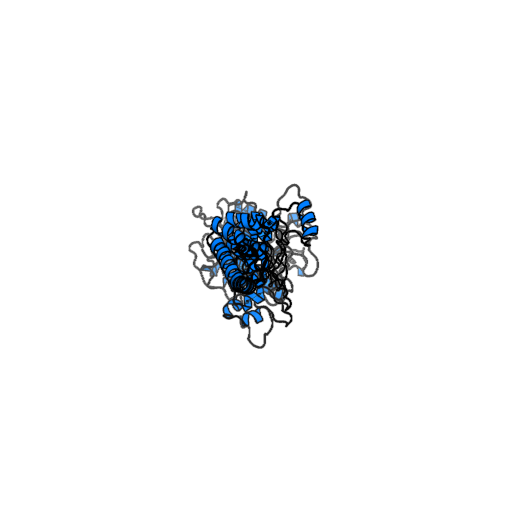.793 1.00 50.06 447 ALA A N 1
ATOM 3522 C CA . ALA A 1 447 ? -38.196 -7.539 20.830 1.00 50.06 447 ALA A CA 1
ATOM 3523 C C . ALA A 1 447 ? -38.133 -9.043 20.505 1.00 50.06 447 ALA A C 1
ATOM 3525 O O . ALA A 1 447 ? -37.083 -9.670 20.637 1.00 50.06 447 ALA A O 1
ATOM 3526 N N . LYS A 1 448 ? -39.260 -9.620 20.079 1.00 47.97 448 LYS A N 1
ATOM 3527 C CA . LYS A 1 448 ? -39.361 -11.040 19.708 1.00 47.97 448 LYS A CA 1
ATOM 3528 C C . LYS A 1 448 ? -38.732 -11.360 18.337 1.00 47.97 448 LYS A C 1
ATOM 3530 O O . LYS A 1 448 ? -38.584 -10.467 17.506 1.00 47.97 448 LYS A O 1
ATOM 3535 N N . ASP A 1 449 ? -38.401 -12.645 18.148 1.00 45.62 449 ASP A N 1
ATOM 3536 C CA . ASP A 1 449 ? -37.757 -13.261 16.971 1.00 45.62 449 ASP A CA 1
ATOM 3537 C C . ASP A 1 449 ? -38.415 -12.968 15.608 1.00 45.62 449 ASP A C 1
ATOM 3539 O O . ASP A 1 449 ? -39.617 -12.744 15.491 1.00 45.62 449 ASP A O 1
ATOM 3543 N N . GLN A 1 450 ? -37.579 -13.074 14.569 1.00 40.91 450 GLN A N 1
ATOM 3544 C CA . GLN A 1 450 ? -37.818 -12.808 13.144 1.00 40.91 450 GLN A CA 1
ATOM 3545 C C . GLN A 1 450 ? -38.746 -13.799 12.403 1.00 40.91 450 GLN A C 1
ATOM 3547 O O . GLN A 1 450 ? -38.837 -13.712 11.187 1.00 40.91 450 GLN A O 1
ATOM 3552 N N . ASP A 1 451 ? -39.457 -14.727 13.043 1.00 41.34 451 ASP A N 1
ATOM 3553 C CA . ASP A 1 451 ? -40.239 -15.730 12.282 1.00 41.34 451 ASP A CA 1
ATOM 3554 C C . ASP A 1 451 ? -41.588 -15.217 11.719 1.00 41.34 451 ASP A C 1
ATOM 3556 O O . ASP A 1 451 ? -42.236 -15.927 10.955 1.00 41.34 451 ASP A O 1
ATOM 3560 N N . ASP A 1 452 ? -41.971 -13.959 11.977 1.00 40.25 452 ASP A N 1
ATOM 3561 C CA . ASP A 1 452 ? -43.141 -13.285 11.373 1.00 40.25 452 ASP A CA 1
ATOM 3562 C C . ASP A 1 452 ? -42.720 -12.078 10.494 1.00 40.25 452 ASP A C 1
ATOM 3564 O O . ASP A 1 452 ? -43.222 -10.957 10.621 1.00 40.25 452 ASP A O 1
ATOM 3568 N N . ILE A 1 453 ? -41.763 -12.309 9.583 1.00 42.00 453 ILE A N 1
ATOM 3569 C CA . ILE A 1 453 ? -41.152 -11.310 8.674 1.00 42.00 453 ILE A CA 1
ATOM 3570 C C . ILE A 1 453 ? -42.148 -10.566 7.771 1.00 42.00 453 ILE A C 1
ATOM 3572 O O . ILE A 1 453 ? -41.811 -9.506 7.244 1.00 42.00 453 ILE A O 1
ATOM 3576 N N . GLU A 1 454 ? -43.372 -11.050 7.568 1.00 34.19 454 GLU A N 1
ATOM 3577 C CA . GLU A 1 454 ? -44.174 -10.493 6.479 1.00 34.19 454 GLU A CA 1
ATOM 3578 C C . GLU A 1 454 ? -44.882 -9.172 6.783 1.00 34.19 454 GLU A C 1
ATOM 3580 O O . GLU A 1 454 ? -45.196 -8.485 5.820 1.00 34.19 454 GLU A O 1
ATOM 3585 N N . ASN A 1 455 ? -45.103 -8.750 8.039 1.00 42.16 455 ASN A N 1
ATOM 3586 C CA . ASN A 1 455 ? -45.702 -7.430 8.324 1.00 42.16 455 ASN A CA 1
ATOM 3587 C C . ASN A 1 455 ? -45.693 -7.049 9.826 1.00 42.16 455 ASN A C 1
ATOM 3589 O O . ASN A 1 455 ? -46.737 -7.216 10.461 1.00 42.16 455 ASN A O 1
ATOM 3593 N N . LYS A 1 456 ? -44.606 -6.477 10.394 1.00 40.34 456 LYS A N 1
ATOM 3594 C CA . LYS A 1 456 ? -44.638 -5.411 11.448 1.00 40.34 456 LYS A CA 1
ATOM 3595 C C . LYS A 1 456 ? -43.262 -5.053 12.046 1.00 40.34 456 LYS A C 1
ATOM 3597 O O . LYS A 1 456 ? -42.379 -5.883 12.183 1.00 40.34 456 LYS A O 1
ATOM 3602 N N . GLN A 1 457 ? -43.143 -3.778 12.429 1.00 47.50 457 GLN A N 1
ATOM 3603 C CA . GLN A 1 457 ? -41.993 -3.091 13.040 1.00 47.50 457 GLN A CA 1
ATOM 3604 C C . GLN A 1 457 ? -41.582 -3.677 14.414 1.00 47.50 457 GLN A C 1
ATOM 3606 O O . GLN A 1 457 ? -42.447 -3.983 15.233 1.00 47.50 457 GLN A O 1
ATOM 3611 N N . TYR A 1 458 ? -40.275 -3.735 14.690 1.00 47.56 458 TYR A N 1
ATOM 3612 C CA . TYR A 1 458 ? -39.677 -4.168 15.964 1.00 47.56 458 TYR A CA 1
ATOM 3613 C C . TYR A 1 458 ? -39.921 -3.156 17.105 1.00 47.56 458 TYR A C 1
ATOM 3615 O O . TYR A 1 458 ? -39.735 -1.955 16.906 1.00 47.56 458 TYR A O 1
ATOM 3623 N N . TYR A 1 459 ? -40.278 -3.611 18.319 1.00 54.06 459 TYR A N 1
ATOM 3624 C CA . TYR A 1 459 ? -40.435 -2.739 19.500 1.00 54.06 459 TYR A CA 1
ATOM 3625 C C . TYR A 1 459 ? -39.700 -3.293 20.729 1.00 54.06 459 TYR A C 1
ATOM 3627 O O . TYR A 1 459 ? -39.913 -4.439 21.107 1.00 54.06 459 TYR A O 1
ATOM 3635 N N . SER A 1 460 ? -38.880 -2.471 21.393 1.00 60.19 460 SER A N 1
ATOM 3636 C CA . SER A 1 460 ? -38.346 -2.778 22.731 1.00 60.19 460 SER A CA 1
ATOM 3637 C C . SER A 1 460 ? -39.394 -2.505 23.810 1.00 60.19 460 SER A C 1
ATOM 3639 O O . SER A 1 460 ? -40.234 -1.612 23.652 1.00 60.19 460 SER A O 1
ATOM 3641 N N . TYR A 1 461 ? -39.311 -3.214 24.936 1.00 64.94 461 TYR A N 1
ATOM 3642 C CA . TYR A 1 461 ? -40.267 -3.088 26.038 1.00 64.94 461 TYR A CA 1
ATOM 3643 C C . TYR A 1 461 ? -39.573 -2.705 27.347 1.00 64.94 461 TYR A C 1
ATOM 3645 O O . TYR A 1 461 ? -38.493 -3.206 27.666 1.00 64.94 461 TYR A O 1
ATOM 3653 N N . LEU A 1 462 ? -40.232 -1.857 28.138 1.00 71.69 462 LEU A N 1
ATOM 3654 C CA . LEU A 1 462 ? -39.895 -1.645 29.546 1.00 71.69 462 LEU A CA 1
ATOM 3655 C C . LEU A 1 462 ? -40.751 -2.573 30.407 1.00 71.69 462 LEU A C 1
ATOM 3657 O O . LEU A 1 462 ? -41.934 -2.767 30.110 1.00 71.69 462 LEU A O 1
ATOM 3661 N N . VAL A 1 463 ? -40.161 -3.129 31.469 1.00 69.38 463 VAL A N 1
ATOM 3662 C CA . VAL A 1 463 ? -40.817 -4.120 32.332 1.00 69.38 463 VAL A CA 1
ATOM 3663 C C . VAL A 1 463 ? -41.297 -3.457 33.632 1.00 69.38 463 VAL A C 1
ATOM 3665 O O . VAL A 1 463 ? -40.475 -3.033 34.453 1.00 69.38 463 VAL A O 1
ATOM 3668 N N . PRO A 1 464 ? -42.623 -3.323 33.832 1.00 73.12 464 PRO A N 1
ATOM 3669 C CA . PRO A 1 464 ? -43.211 -3.067 35.143 1.00 73.12 464 PRO A CA 1
ATOM 3670 C C . PRO A 1 464 ? -42.933 -4.198 36.141 1.00 73.12 464 PRO A C 1
ATOM 3672 O O . PRO A 1 464 ? -42.686 -5.337 35.750 1.00 73.12 464 PRO A O 1
ATOM 3675 N N . ILE A 1 465 ? -43.018 -3.910 37.438 1.00 71.56 465 ILE A N 1
ATOM 3676 C CA . ILE A 1 465 ? -42.739 -4.917 38.474 1.00 71.56 465 ILE A CA 1
ATOM 3677 C C . ILE A 1 465 ? -43.861 -5.964 38.663 1.00 71.56 465 ILE A C 1
ATOM 3679 O O . ILE A 1 465 ? -43.619 -6.990 39.293 1.00 71.56 465 ILE A O 1
ATOM 3683 N N . ASP A 1 466 ? -45.058 -5.748 38.096 1.00 66.38 466 ASP A N 1
ATOM 3684 C CA . ASP A 1 466 ? -46.230 -6.649 38.150 1.00 66.38 466 ASP A CA 1
ATOM 3685 C C . ASP A 1 466 ? -46.331 -7.640 36.971 1.00 66.38 466 ASP A C 1
ATOM 3687 O O . ASP A 1 466 ? -47.349 -8.317 36.797 1.00 66.38 466 ASP A O 1
ATOM 3691 N N . VAL A 1 467 ? -45.293 -7.740 36.139 1.00 65.81 467 VAL A N 1
ATOM 3692 C CA . VAL A 1 467 ? -45.301 -8.566 34.924 1.00 65.81 467 VAL A CA 1
ATOM 3693 C C . VAL A 1 467 ? -45.086 -10.053 35.228 1.00 65.81 467 VAL A C 1
ATOM 3695 O O . VAL A 1 467 ? -44.129 -10.438 35.896 1.00 65.81 467 VAL A O 1
ATOM 3698 N N . ASP A 1 468 ? -45.949 -10.908 34.672 1.00 61.31 468 ASP A N 1
ATOM 3699 C CA . ASP A 1 468 ? -45.711 -12.354 34.582 1.00 61.31 468 ASP A CA 1
ATOM 3700 C C . ASP A 1 468 ? -44.895 -12.667 33.327 1.00 61.31 468 ASP A C 1
ATOM 3702 O O . ASP A 1 468 ? -45.231 -12.177 32.247 1.00 61.31 468 ASP A O 1
ATOM 3706 N N . ILE A 1 469 ? -43.882 -13.531 33.434 1.00 56.69 469 ILE A N 1
ATOM 3707 C CA . ILE A 1 469 ? -43.097 -13.988 32.273 1.00 56.69 469 ILE A CA 1
ATOM 3708 C C . ILE A 1 469 ? -44.017 -14.613 31.211 1.00 56.69 469 ILE A C 1
ATOM 3710 O O . ILE A 1 469 ? -43.763 -14.475 30.017 1.00 56.69 469 ILE A O 1
ATOM 3714 N N . LYS A 1 470 ? -45.115 -15.255 31.635 1.00 58.91 470 LYS A N 1
ATOM 3715 C CA . LYS A 1 470 ? -46.076 -15.907 30.734 1.00 58.91 470 LYS A CA 1
ATOM 3716 C C . LYS A 1 470 ? -47.014 -14.940 30.008 1.00 58.91 470 LYS A C 1
ATOM 3718 O O . LYS A 1 470 ? -47.491 -15.284 28.934 1.00 58.91 470 LYS A O 1
ATOM 3723 N N . ASP A 1 471 ? -47.245 -13.747 30.558 1.00 60.00 471 ASP A N 1
ATOM 3724 C CA . ASP A 1 471 ? -48.185 -12.747 30.019 1.00 60.00 471 ASP A CA 1
ATOM 3725 C C . ASP A 1 471 ? -47.476 -11.485 29.504 1.00 60.00 471 ASP A C 1
ATOM 3727 O O . ASP A 1 471 ? -48.098 -10.443 29.281 1.00 60.00 471 ASP A O 1
ATOM 3731 N N . ILE A 1 472 ? -46.161 -11.577 29.304 1.00 57.56 472 ILE A N 1
ATOM 3732 C CA . ILE A 1 472 ? -45.269 -10.433 29.128 1.00 57.56 472 ILE A CA 1
ATOM 3733 C C . ILE A 1 472 ? -45.639 -9.534 27.944 1.00 57.56 472 ILE A C 1
ATOM 3735 O O . ILE A 1 472 ? -45.541 -8.313 28.044 1.00 57.56 472 ILE A O 1
ATOM 3739 N N . GLU A 1 473 ? -46.160 -10.123 26.866 1.00 56.53 473 GLU A N 1
ATOM 3740 C CA . GLU A 1 473 ? -46.632 -9.412 25.670 1.00 56.53 473 GLU A CA 1
ATOM 3741 C C . GLU A 1 473 ? -47.839 -8.512 25.937 1.00 56.53 473 GLU A C 1
ATOM 3743 O O . GLU A 1 473 ? -48.023 -7.500 25.267 1.00 56.53 473 GLU A O 1
ATOM 3748 N N . ASN A 1 474 ? -48.654 -8.864 26.932 1.00 60.00 474 ASN A N 1
ATOM 3749 C CA . ASN A 1 474 ? -49.872 -8.142 27.285 1.00 60.00 474 ASN A CA 1
ATOM 3750 C C . ASN A 1 474 ? -49.644 -7.148 28.438 1.00 60.00 474 ASN A C 1
ATOM 3752 O O . ASN A 1 474 ? -50.464 -6.244 28.669 1.00 60.00 474 ASN A O 1
ATOM 3756 N N . THR A 1 475 ? -48.556 -7.309 29.197 1.00 61.38 475 THR A N 1
ATOM 3757 C CA . THR A 1 475 ? -48.305 -6.563 30.440 1.00 61.38 475 THR A CA 1
ATOM 3758 C C . THR A 1 475 ? -47.115 -5.610 30.376 1.00 61.38 475 THR A C 1
ATOM 3760 O O . THR A 1 475 ? -47.168 -4.577 31.045 1.00 61.38 475 THR A O 1
ATOM 3763 N N . ALA A 1 476 ? -46.083 -5.900 29.578 1.00 68.12 476 ALA A N 1
ATOM 3764 C CA . ALA A 1 476 ? -44.970 -4.977 29.372 1.00 68.12 476 ALA A CA 1
ATOM 3765 C C . ALA A 1 476 ? -45.415 -3.737 28.580 1.00 68.12 476 ALA A C 1
ATOM 3767 O O . ALA A 1 476 ? -46.429 -3.755 27.880 1.00 68.12 476 ALA A O 1
ATOM 3768 N N . ILE A 1 477 ? -44.671 -2.638 28.710 1.00 70.44 477 ILE A N 1
ATOM 3769 C CA . ILE A 1 477 ? -45.002 -1.380 28.034 1.00 70.44 477 ILE A CA 1
ATOM 3770 C C . ILE A 1 477 ? -44.050 -1.218 26.849 1.00 70.44 477 ILE A C 1
ATOM 3772 O O . ILE A 1 477 ? -42.850 -1.021 27.071 1.00 70.44 477 ILE A O 1
ATOM 3776 N N . PRO A 1 478 ? -44.546 -1.288 25.600 1.00 70.19 478 PRO A N 1
ATOM 3777 C CA . PRO A 1 478 ? -43.719 -1.031 24.432 1.00 70.19 478 PRO A CA 1
ATOM 3778 C C . PRO A 1 478 ? -43.187 0.403 24.482 1.00 70.19 478 PRO A C 1
ATOM 3780 O O . PRO A 1 478 ? -43.959 1.346 24.682 1.00 70.19 478 PRO A O 1
ATOM 3783 N N . LEU A 1 479 ? -41.893 0.596 24.218 1.00 68.50 479 LEU A N 1
ATOM 3784 C CA . LEU A 1 479 ? -41.314 1.935 24.081 1.00 68.50 479 LEU A CA 1
ATOM 3785 C C . LEU A 1 479 ? -42.066 2.752 23.021 1.00 68.50 479 LEU A C 1
ATOM 3787 O O . LEU A 1 479 ? -42.318 3.934 23.236 1.00 68.50 479 LEU A O 1
ATOM 3791 N N . LYS A 1 480 ? -42.543 2.115 21.937 1.00 67.56 480 LYS A N 1
ATOM 3792 C CA . LYS A 1 480 ? -43.402 2.767 20.932 1.00 67.56 480 LYS A CA 1
ATOM 3793 C C . LYS A 1 480 ? -44.681 3.367 21.510 1.00 67.56 480 LYS A C 1
ATOM 3795 O O . LYS A 1 480 ? -45.085 4.437 21.064 1.00 67.56 480 LYS A O 1
ATOM 3800 N N . GLU A 1 481 ? -45.332 2.731 22.481 1.00 70.31 481 GLU A N 1
ATOM 3801 C CA . GLU A 1 481 ? -46.541 3.307 23.084 1.00 70.31 481 GLU A CA 1
ATOM 3802 C C . GLU A 1 481 ? -46.221 4.566 23.887 1.00 70.31 481 GLU A C 1
ATOM 3804 O O . GLU A 1 481 ? -46.974 5.539 23.832 1.00 70.31 481 GLU A O 1
ATOM 3809 N N . ILE A 1 482 ? -45.084 4.568 24.586 1.00 71.50 482 ILE A N 1
ATOM 3810 C CA . ILE A 1 482 ? -44.578 5.742 25.303 1.00 71.50 482 ILE A CA 1
ATOM 3811 C C . ILE A 1 482 ? -44.262 6.849 24.295 1.00 71.50 482 ILE A C 1
ATOM 3813 O O . ILE A 1 482 ? -44.717 7.980 24.464 1.00 71.50 482 ILE A O 1
ATOM 3817 N N . TYR A 1 483 ? -43.565 6.512 23.205 1.00 70.19 483 TYR A N 1
ATOM 3818 C CA . TYR A 1 483 ? -43.276 7.449 22.123 1.00 70.19 483 TYR A CA 1
ATOM 3819 C C . TYR A 1 483 ? -44.559 8.037 21.532 1.00 70.19 483 TYR A C 1
ATOM 3821 O O . TYR A 1 483 ? -44.669 9.255 21.437 1.00 70.19 483 TYR A O 1
ATOM 3829 N N . LYS A 1 484 ? -45.566 7.216 21.217 1.00 67.19 484 LYS A N 1
ATOM 3830 C CA . LYS A 1 484 ? -46.850 7.671 20.663 1.00 67.19 484 LYS A CA 1
ATOM 3831 C C . LYS A 1 484 ? -47.617 8.583 21.621 1.00 67.19 484 LYS A C 1
ATOM 3833 O O . LYS A 1 484 ? -48.199 9.572 21.184 1.00 67.19 484 LYS A O 1
ATOM 3838 N N . GLN A 1 485 ? -47.607 8.286 22.920 1.00 70.19 485 GLN A N 1
ATOM 3839 C CA . GLN A 1 485 ? -48.240 9.142 23.930 1.00 70.19 485 GLN A CA 1
ATOM 3840 C C . GLN A 1 485 ? -47.545 10.505 24.048 1.00 70.19 485 GLN A C 1
ATOM 3842 O O . GLN A 1 485 ? -48.224 11.515 24.215 1.00 70.19 485 GLN A O 1
ATOM 3847 N N . ILE A 1 486 ? -46.216 10.547 23.911 1.00 67.56 486 ILE A N 1
ATOM 3848 C CA . ILE A 1 486 ? -45.432 11.792 23.904 1.00 67.56 486 ILE A CA 1
ATOM 3849 C C . ILE A 1 486 ? -45.596 12.550 22.569 1.00 67.56 486 ILE A C 1
ATOM 3851 O O . ILE A 1 486 ? -45.718 13.772 22.564 1.00 67.56 486 ILE A O 1
ATOM 3855 N N . GLY A 1 487 ? -45.627 11.850 21.432 1.00 60.09 487 GLY A N 1
ATOM 3856 C CA . GLY A 1 487 ? -45.762 12.440 20.094 1.00 60.09 487 GLY A CA 1
ATOM 3857 C C . GLY A 1 487 ? -47.172 12.937 19.762 1.00 60.09 487 GLY A C 1
ATOM 3858 O O . GLY A 1 487 ? -47.325 13.909 19.024 1.00 60.09 487 GLY A O 1
ATOM 3859 N N . GLY A 1 488 ? -48.203 12.324 20.353 1.00 57.38 488 GLY A N 1
ATOM 3860 C CA . GLY A 1 488 ? -49.613 12.704 20.205 1.00 57.38 488 GLY A CA 1
ATOM 3861 C C . GLY A 1 488 ? -50.033 13.956 20.984 1.00 57.38 488 GLY A C 1
ATOM 3862 O O . GLY A 1 488 ? -51.214 14.304 20.990 1.00 57.38 488 GLY A O 1
ATOM 3863 N N . LEU A 1 489 ? -49.097 14.637 21.652 1.00 59.44 489 LEU A N 1
ATOM 3864 C CA . LEU A 1 489 ? -49.379 15.844 22.422 1.00 59.44 489 LEU A CA 1
ATOM 3865 C C . LEU A 1 489 ? -49.728 17.029 21.519 1.00 59.44 489 LEU A C 1
ATOM 3867 O O . LEU A 1 489 ? -49.133 17.250 20.464 1.00 59.44 489 LEU A O 1
ATOM 3871 N N . SER A 1 490 ? -50.699 17.835 21.960 1.00 50.22 490 SER A N 1
ATOM 3872 C CA . SER A 1 490 ? -51.144 19.039 21.245 1.00 50.22 490 SER A CA 1
ATOM 3873 C C . SER A 1 490 ? -50.064 20.125 21.149 1.00 50.22 490 SER A C 1
ATOM 3875 O O . SER A 1 490 ? -50.207 21.039 20.343 1.00 50.22 490 SER A O 1
ATOM 3877 N N . VAL A 1 491 ? -48.999 20.026 21.955 1.00 52.72 491 VAL A N 1
ATOM 3878 C CA . VAL A 1 491 ? -47.797 20.869 21.890 1.00 52.72 491 VAL A CA 1
ATOM 3879 C C . VAL A 1 491 ? -46.566 19.945 21.917 1.00 52.72 491 VAL A C 1
ATOM 3881 O O . VAL A 1 491 ? -46.444 19.169 22.866 1.00 52.72 491 VAL A O 1
ATOM 3884 N N . PRO A 1 492 ? -45.690 19.955 20.895 1.00 61.78 492 PRO A N 1
ATOM 3885 C CA . PRO A 1 492 ? -44.581 19.007 20.803 1.00 61.78 492 PRO A CA 1
ATOM 3886 C C . PRO A 1 492 ? -43.370 19.434 21.649 1.00 61.78 492 PRO A C 1
ATOM 3888 O O . PRO A 1 492 ? -42.992 20.605 21.669 1.00 61.78 492 PRO A O 1
ATOM 3891 N N . PHE A 1 493 ? -42.719 18.471 22.310 1.00 73.19 493 PHE A N 1
ATOM 3892 C CA . PHE A 1 493 ? -41.361 18.664 22.826 1.00 73.19 493 PHE A CA 1
ATOM 3893 C C . PHE A 1 493 ? -40.402 18.825 21.646 1.00 73.19 493 PHE A C 1
ATOM 3895 O O . PHE A 1 493 ? -40.352 17.970 20.764 1.00 73.19 493 PHE A O 1
ATOM 3902 N N . SER A 1 494 ? -39.609 19.894 21.638 1.00 74.31 494 SER A N 1
ATOM 3903 C CA . SER A 1 494 ? -38.612 20.129 20.588 1.00 74.31 494 SER A CA 1
ATOM 3904 C C . SER A 1 494 ? -37.387 19.230 20.729 1.00 74.31 494 SER A C 1
ATOM 3906 O O . SER A 1 494 ? -36.611 19.109 19.786 1.00 74.31 494 SER A O 1
ATOM 3908 N N . LYS A 1 495 ? -37.183 18.650 21.918 1.00 81.31 495 LYS A N 1
ATOM 3909 C CA . LYS A 1 495 ? -36.043 17.798 22.255 1.00 81.31 495 LYS A CA 1
ATOM 3910 C C . LYS A 1 495 ? -36.451 16.761 23.294 1.00 81.31 495 LYS A C 1
ATOM 3912 O O . LYS A 1 495 ? -36.938 17.122 24.365 1.00 81.31 495 LYS A O 1
ATOM 3917 N N . VAL A 1 496 ? -36.230 15.486 22.995 1.00 81.88 496 VAL A N 1
ATOM 3918 C CA . VAL A 1 496 ? -36.503 14.385 23.926 1.00 81.88 496 VAL A CA 1
ATOM 3919 C C . VAL A 1 496 ? -35.268 13.502 24.043 1.00 81.88 496 VAL A C 1
ATOM 3921 O O . VAL A 1 496 ? -34.758 13.024 23.034 1.00 81.88 496 VAL A O 1
ATOM 3924 N N . VAL A 1 497 ? -34.785 13.278 25.264 1.00 86.88 497 VAL A N 1
ATOM 3925 C CA . VAL A 1 497 ? -33.592 12.461 25.520 1.00 86.88 497 VAL A CA 1
ATOM 3926 C C . VAL A 1 497 ? -33.926 11.325 26.472 1.00 86.88 497 VAL A C 1
ATOM 3928 O O . VAL A 1 497 ? -34.422 11.562 27.571 1.00 86.88 497 VAL A O 1
ATOM 3931 N N . PHE A 1 498 ? -33.635 10.095 26.063 1.00 86.12 498 PHE A N 1
ATOM 3932 C CA . PHE A 1 498 ? -33.805 8.894 26.873 1.00 86.12 498 PHE A CA 1
ATOM 3933 C C . PHE A 1 498 ? -32.451 8.407 27.386 1.00 86.12 498 PHE A C 1
ATOM 3935 O O . PHE A 1 498 ? -31.500 8.306 26.621 1.00 86.12 498 PHE A O 1
ATOM 3942 N N . PHE A 1 499 ? -32.387 8.055 28.664 1.00 88.69 499 PHE A N 1
ATOM 3943 C CA . PHE A 1 499 ? -31.283 7.350 29.301 1.00 88.69 499 PHE A CA 1
ATOM 3944 C C . PHE A 1 499 ? -31.832 6.051 29.884 1.00 88.69 499 PHE A C 1
ATOM 3946 O O . PHE A 1 499 ? -32.623 6.069 30.826 1.00 88.69 499 PHE A O 1
ATOM 3953 N N . ILE A 1 500 ? -31.452 4.926 29.294 1.00 84.06 500 ILE A N 1
ATOM 3954 C CA . ILE A 1 500 ? -31.992 3.612 29.628 1.00 84.06 500 ILE A CA 1
ATOM 3955 C C . ILE A 1 500 ? -30.861 2.762 30.212 1.00 84.06 500 ILE A C 1
ATOM 3957 O O . ILE A 1 500 ? -30.077 2.167 29.475 1.00 84.06 500 ILE A O 1
ATOM 3961 N N . ASP A 1 501 ? -30.793 2.687 31.541 1.00 81.94 501 ASP A N 1
ATOM 3962 C CA . ASP A 1 501 ? -29.965 1.724 32.275 1.00 81.94 501 ASP A CA 1
ATOM 3963 C C . ASP A 1 501 ? -30.772 0.450 32.546 1.00 81.94 501 ASP A C 1
ATOM 3965 O O . ASP A 1 501 ? -31.121 0.114 33.678 1.00 81.94 501 ASP A O 1
ATOM 3969 N N . SER A 1 502 ? -31.166 -0.216 31.457 1.00 70.31 502 SER A N 1
ATOM 3970 C CA . SER A 1 502 ? -31.880 -1.485 31.530 1.00 70.31 502 SER A CA 1
ATOM 3971 C C . SER A 1 502 ? -30.919 -2.659 31.428 1.00 70.31 502 SER A C 1
ATOM 3973 O O . SER A 1 502 ? -30.179 -2.778 30.450 1.00 70.31 502 SER A O 1
ATOM 3975 N N . CYS A 1 503 ? -31.003 -3.590 32.372 1.00 61.59 503 CYS A N 1
ATOM 3976 C CA . CYS A 1 503 ? -30.409 -4.909 32.198 1.00 61.59 503 CYS A CA 1
ATOM 3977 C C . CYS A 1 503 ? -31.321 -5.727 31.273 1.00 61.59 503 CYS A C 1
ATOM 3979 O O . CYS A 1 503 ? -32.457 -6.027 31.645 1.00 61.59 503 CYS A O 1
ATOM 3981 N N . PHE A 1 504 ? -30.843 -6.086 30.076 1.00 53.66 504 PHE A N 1
ATOM 3982 C CA . PHE A 1 504 ? -31.530 -7.056 29.221 1.00 53.66 504 PHE A CA 1
ATOM 3983 C C . PHE A 1 504 ? -31.477 -8.406 29.923 1.00 53.66 504 PHE A C 1
ATOM 3985 O O . PHE A 1 504 ? -30.419 -9.015 30.099 1.00 53.66 504 PHE A O 1
ATOM 3992 N N . SER A 1 505 ? -32.615 -8.809 30.465 1.00 43.19 505 SER A N 1
ATOM 3993 C CA . SER A 1 505 ? -32.662 -9.903 31.410 1.00 43.19 505 SER A CA 1
ATOM 3994 C C . SER A 1 505 ? -32.435 -11.234 30.683 1.00 43.19 505 SER A C 1
ATOM 3996 O O . SER A 1 505 ? -33.278 -11.709 29.929 1.00 43.19 505 SER A O 1
ATOM 3998 N N . GLY A 1 506 ? -31.281 -11.839 30.933 1.00 35.50 506 GLY A N 1
ATOM 3999 C CA . GLY A 1 506 ? -31.047 -13.269 30.845 1.00 35.50 506 GLY A CA 1
ATOM 4000 C C . GLY A 1 506 ? -30.415 -13.677 32.157 1.00 35.50 506 GLY A C 1
ATOM 4001 O O . GLY A 1 506 ? -29.282 -13.265 32.408 1.00 35.50 506 GLY A O 1
ATOM 4002 N N . ASP A 1 507 ? -31.203 -14.332 33.013 1.00 32.75 507 ASP A N 1
ATOM 4003 C CA . ASP A 1 507 ? -30.917 -14.740 34.386 1.00 32.75 507 ASP A CA 1
ATOM 4004 C C . ASP A 1 507 ? -29.499 -14.476 34.862 1.00 32.75 507 ASP A C 1
ATOM 4006 O O . ASP A 1 507 ? -28.532 -15.080 34.382 1.00 32.75 507 ASP A O 1
ATOM 4010 N N . GLY A 1 508 ? -29.406 -13.621 35.890 1.00 44.22 508 GLY A N 1
ATOM 4011 C CA . GLY A 1 508 ? -28.252 -13.544 36.769 1.00 44.22 508 GLY A CA 1
ATOM 4012 C C . GLY A 1 508 ? -27.654 -14.936 36.964 1.00 44.22 508 GLY A C 1
ATOM 4013 O O . GLY A 1 508 ? -28.170 -15.744 37.725 1.00 44.22 508 GLY A O 1
ATOM 4014 N N . ARG A 1 509 ? -26.565 -15.185 36.228 1.00 46.06 509 ARG A N 1
ATOM 4015 C CA . ARG A 1 509 ? -25.803 -16.438 36.165 1.00 46.06 509 ARG A CA 1
ATOM 4016 C C . ARG A 1 509 ? -26.597 -17.663 35.659 1.00 46.06 509 ARG A C 1
ATOM 4018 O O . ARG A 1 509 ? -26.786 -18.599 36.419 1.00 46.06 509 ARG A O 1
ATOM 4025 N N . SER A 1 510 ? -26.952 -17.725 34.369 1.00 36.00 510 SER A N 1
ATOM 4026 C CA . SER A 1 510 ? -26.458 -18.751 33.402 1.00 36.00 510 SER A CA 1
ATOM 4027 C C . SER A 1 510 ? -27.331 -19.003 32.157 1.00 36.00 510 SER A C 1
ATOM 4029 O O . SER A 1 510 ? -26.783 -19.553 31.210 1.00 36.00 510 SER A O 1
ATOM 4031 N N . GLU A 1 511 ? -28.573 -18.514 32.055 1.00 34.03 511 GLU A N 1
ATOM 4032 C CA . GLU A 1 511 ? -29.419 -18.703 30.851 1.00 34.03 511 GLU A CA 1
ATOM 4033 C C . GLU A 1 511 ? -30.258 -17.453 30.493 1.00 34.03 511 GLU A C 1
ATOM 4035 O O . GLU A 1 511 ? -30.555 -16.651 31.375 1.00 34.03 511 GLU A O 1
ATOM 4040 N N . PRO A 1 512 ? -30.611 -17.217 29.213 1.00 36.50 512 PRO A N 1
ATOM 4041 C CA . PRO A 1 512 ? -31.513 -16.133 28.811 1.00 36.50 512 PRO A CA 1
ATOM 4042 C C . PRO A 1 512 ? -32.956 -16.376 29.298 1.00 36.50 512 PRO A C 1
ATOM 4044 O O . PRO A 1 512 ? -33.419 -17.511 29.302 1.00 36.50 512 PRO A O 1
ATOM 4047 N N . LEU A 1 513 ? -33.686 -15.321 29.699 1.00 36.84 513 LEU A N 1
ATOM 4048 C CA . LEU A 1 513 ? -35.079 -15.444 30.177 1.00 36.84 513 LEU A CA 1
ATOM 4049 C C . LEU A 1 513 ? -36.055 -15.830 29.063 1.00 36.84 513 LEU A C 1
ATOM 4051 O O . LEU A 1 513 ? -37.132 -16.340 29.356 1.00 36.84 513 LEU A O 1
ATOM 4055 N N . LEU A 1 514 ? -35.672 -15.621 27.803 1.00 35.53 514 LEU A N 1
ATOM 4056 C CA . LEU A 1 514 ? -36.378 -16.077 26.611 1.00 35.53 514 LEU A CA 1
ATOM 4057 C C . LEU A 1 514 ? -35.335 -16.457 25.552 1.00 35.53 514 LEU A C 1
ATOM 4059 O O . LEU A 1 514 ? -34.347 -15.752 25.362 1.00 35.53 514 LEU A O 1
ATOM 4063 N N . GLN A 1 515 ? -35.541 -17.596 24.894 1.00 30.98 515 GLN A N 1
ATOM 4064 C CA . GLN A 1 515 ? -34.573 -18.332 24.064 1.00 30.98 515 GLN A CA 1
ATOM 4065 C C . GLN A 1 515 ? -34.264 -17.683 22.693 1.00 30.98 515 GLN A C 1
ATOM 4067 O O . GLN A 1 515 ? -33.750 -18.338 21.792 1.00 30.98 515 GLN A O 1
ATOM 4072 N N . SER A 1 516 ? -34.568 -16.398 22.546 1.00 33.12 516 SER A N 1
ATOM 4073 C CA . SER A 1 516 ? -34.686 -15.684 21.279 1.00 33.12 516 SER A CA 1
ATOM 4074 C C . SER A 1 516 ? -34.057 -14.296 21.390 1.00 33.12 516 SER A C 1
ATOM 4076 O O . SER A 1 516 ? -34.752 -13.301 21.607 1.00 33.12 516 SER A O 1
ATOM 4078 N N . SER A 1 517 ? -32.731 -14.215 21.353 1.00 33.31 517 SER A N 1
ATOM 4079 C CA . SER A 1 517 ? -32.030 -12.934 21.355 1.00 33.31 517 SER A CA 1
ATOM 4080 C C . SER A 1 517 ? -31.225 -12.800 20.065 1.00 33.31 517 SER A C 1
ATOM 4082 O O . SER A 1 517 ? -30.087 -13.249 19.942 1.00 33.31 517 SER A O 1
ATOM 4084 N N . ARG A 1 518 ? -31.875 -12.255 19.033 1.00 37.78 518 ARG A N 1
ATOM 4085 C CA . ARG A 1 518 ? -31.217 -11.803 17.803 1.00 37.78 518 ARG A CA 1
ATOM 4086 C C . ARG A 1 518 ? -31.580 -10.343 17.551 1.00 37.78 518 ARG A C 1
ATOM 4088 O O . ARG A 1 518 ? -32.752 -9.990 17.543 1.00 37.78 518 ARG A O 1
ATOM 4095 N N . ASP A 1 519 ? -30.530 -9.536 17.407 1.00 36.59 519 ASP A N 1
ATOM 4096 C CA . ASP A 1 519 ? -30.464 -8.152 16.928 1.00 36.59 519 ASP A CA 1
ATOM 4097 C C . ASP A 1 519 ? -31.687 -7.265 17.191 1.00 36.59 519 ASP A C 1
ATOM 4099 O O . ASP A 1 519 ? -32.561 -7.100 16.341 1.00 36.59 519 ASP A O 1
ATOM 4103 N N . LEU A 1 520 ? -31.690 -6.582 18.342 1.00 37.41 520 LEU A N 1
ATOM 4104 C CA . LEU A 1 520 ? -32.585 -5.446 18.526 1.00 37.41 520 LEU A CA 1
ATOM 4105 C C . LEU A 1 520 ? -31.965 -4.137 18.096 1.00 37.41 520 LEU A C 1
ATOM 4107 O O . LEU A 1 520 ? -30.953 -3.693 18.635 1.00 37.41 520 LEU A O 1
ATOM 4111 N N . THR A 1 521 ? -32.693 -3.462 17.219 1.00 42.88 521 THR A N 1
ATOM 4112 C CA . THR A 1 521 ? -32.492 -2.057 16.903 1.00 42.88 521 THR A CA 1
ATOM 4113 C C . THR A 1 521 ? -33.737 -1.303 17.361 1.00 42.88 521 THR A C 1
ATOM 4115 O O . THR A 1 521 ? -34.846 -1.629 16.943 1.00 42.88 521 THR A O 1
ATOM 4118 N N . ILE A 1 522 ? -33.584 -0.298 18.234 1.00 50.66 522 ILE A N 1
ATOM 4119 C CA . ILE A 1 522 ? -34.633 0.715 18.423 1.00 50.66 522 ILE A CA 1
ATOM 4120 C C . ILE A 1 522 ? -34.668 1.528 17.126 1.00 50.66 522 ILE A C 1
ATOM 4122 O O . ILE A 1 522 ? -33.878 2.454 16.947 1.00 50.66 522 ILE A O 1
ATOM 4126 N N . GLU A 1 523 ? -35.533 1.140 16.192 1.00 50.16 523 GLU A N 1
ATOM 4127 C CA . GLU A 1 523 ? -35.785 1.903 14.971 1.00 50.16 523 GLU A CA 1
ATOM 4128 C C . GLU A 1 523 ? -36.884 2.932 15.237 1.00 50.16 523 GLU A C 1
ATOM 4130 O O . GLU A 1 523 ? -38.062 2.609 15.415 1.00 50.16 523 GLU A O 1
ATOM 4135 N N . LEU A 1 524 ? -36.486 4.200 15.296 1.00 55.28 524 LEU A N 1
ATOM 4136 C CA . LEU A 1 524 ? -37.409 5.323 15.373 1.00 55.28 524 LEU A CA 1
ATOM 4137 C C . LEU A 1 524 ? -37.957 5.571 13.957 1.00 55.28 524 LEU A C 1
ATOM 4139 O O . LEU A 1 524 ? -37.285 6.183 13.135 1.00 55.28 524 LEU A O 1
ATOM 4143 N N . ASN A 1 525 ? -39.152 5.055 13.652 1.00 51.38 525 ASN A N 1
ATOM 4144 C CA . ASN A 1 525 ? -39.877 5.424 12.430 1.00 51.38 525 ASN A CA 1
ATOM 4145 C C . ASN A 1 525 ? -40.523 6.808 12.626 1.00 51.38 525 ASN A C 1
ATOM 4147 O O . ASN A 1 525 ? -41.332 6.976 13.542 1.00 51.38 525 ASN A O 1
ATOM 4151 N N . ASP A 1 526 ? -40.151 7.786 11.792 1.00 49.53 526 ASP A N 1
ATOM 4152 C CA . ASP A 1 526 ? -40.482 9.211 11.984 1.00 49.53 526 ASP A CA 1
ATOM 4153 C C . ASP A 1 526 ? -41.965 9.559 11.786 1.00 49.53 526 ASP A C 1
ATOM 4155 O O . ASP A 1 526 ? -42.420 10.583 12.289 1.00 49.53 526 ASP A O 1
ATOM 4159 N N . ASP A 1 527 ? -42.748 8.723 11.100 1.00 48.06 527 ASP A N 1
ATOM 4160 C CA . ASP A 1 527 ? -44.055 9.132 10.558 1.00 48.06 527 ASP A CA 1
ATOM 4161 C C . ASP A 1 527 ? -45.127 9.508 11.611 1.00 48.06 527 ASP A C 1
ATOM 4163 O O . ASP A 1 527 ? -46.160 10.081 11.262 1.00 48.06 527 ASP A O 1
ATOM 4167 N N . GLU A 1 528 ? -44.913 9.225 12.905 1.00 50.22 528 GLU A N 1
ATOM 4168 C CA . GLU A 1 528 ? -45.882 9.514 13.981 1.00 50.22 528 GLU A CA 1
ATOM 4169 C C . GLU A 1 528 ? -45.368 10.457 15.098 1.00 50.22 528 GLU A C 1
ATOM 4171 O O . GLU A 1 528 ? -46.136 10.779 16.012 1.00 50.22 528 GLU A O 1
ATOM 4176 N N . LEU A 1 529 ? -44.107 10.920 15.076 1.00 54.03 529 LEU A N 1
ATOM 4177 C CA . LEU A 1 529 ? -43.494 11.652 16.202 1.00 54.03 529 LEU A CA 1
ATOM 4178 C C . LEU A 1 529 ? -43.105 13.088 15.828 1.00 54.03 529 LEU A C 1
ATOM 4180 O O . LEU A 1 529 ? -42.333 13.318 14.915 1.00 54.03 529 LEU A O 1
ATOM 4184 N N . LYS A 1 530 ? -43.595 14.076 16.586 1.00 53.69 530 LYS A N 1
ATOM 4185 C CA . LYS A 1 530 ? -43.355 15.512 16.326 1.00 53.69 530 LYS A CA 1
ATOM 4186 C C . LYS A 1 530 ? -42.077 16.100 16.960 1.00 53.69 530 LYS A C 1
ATOM 4188 O O . LYS A 1 530 ? -41.930 17.320 16.965 1.00 53.69 530 LYS A O 1
ATOM 4193 N N . GLY A 1 531 ? -41.214 15.294 17.584 1.00 62.41 531 GLY A N 1
ATOM 4194 C CA . GLY A 1 531 ? -40.091 15.782 18.399 1.00 62.41 531 GLY A CA 1
ATOM 4195 C C . GLY A 1 531 ? -38.756 15.135 18.041 1.00 62.41 531 GLY A C 1
ATOM 4196 O O . GLY A 1 531 ? -38.703 13.943 17.759 1.00 62.41 531 GLY A O 1
ATOM 4197 N N . LYS A 1 532 ? -37.670 15.910 18.127 1.00 77.12 532 LYS A N 1
ATOM 4198 C CA . LYS A 1 532 ? -36.301 15.455 17.861 1.00 77.12 532 LYS A CA 1
ATOM 4199 C C . LYS A 1 532 ? -35.792 14.571 19.019 1.00 77.12 532 LYS A C 1
ATOM 4201 O O . LYS A 1 532 ? -35.605 15.076 20.132 1.00 77.12 532 LYS A O 1
ATOM 4206 N N . MET A 1 533 ? -35.606 13.265 18.788 1.00 79.06 533 MET A N 1
ATOM 4207 C CA . MET A 1 533 ? -35.369 12.272 19.853 1.00 79.06 533 MET A CA 1
ATOM 4208 C C . MET A 1 533 ? -33.962 11.671 19.842 1.00 79.06 533 MET A C 1
ATOM 4210 O O . MET A 1 533 ? -33.444 11.320 18.787 1.00 79.06 533 MET A O 1
ATOM 4214 N N . LEU A 1 534 ? -33.385 11.471 21.029 1.00 82.94 534 LEU A N 1
ATOM 4215 C CA . LEU A 1 534 ? -32.081 10.839 21.227 1.00 82.94 534 LEU A CA 1
ATOM 4216 C C . LEU A 1 534 ? -32.145 9.799 22.351 1.00 82.94 534 LEU A C 1
ATOM 4218 O O . LEU A 1 534 ? -32.514 10.128 23.475 1.00 82.94 534 LEU A O 1
ATOM 4222 N N . VAL A 1 535 ? -31.783 8.550 22.071 1.00 82.88 535 VAL A N 1
ATOM 4223 C CA . VAL A 1 535 ? -31.885 7.444 23.034 1.00 82.88 535 VAL A CA 1
ATOM 4224 C C . VAL A 1 535 ? -30.508 6.903 23.367 1.00 82.88 535 VAL A C 1
ATOM 4226 O O . VAL A 1 535 ? -29.836 6.383 22.490 1.00 82.88 535 VAL A O 1
ATOM 4229 N N . PHE A 1 536 ? -30.113 6.982 24.631 1.00 84.00 536 PHE A N 1
ATOM 4230 C CA . PHE A 1 536 ? -28.943 6.314 25.182 1.00 84.00 536 PHE A CA 1
ATOM 4231 C C . PHE A 1 536 ? -29.377 5.034 25.883 1.00 84.00 536 PHE A C 1
ATOM 4233 O O . PHE A 1 536 ? -30.241 5.082 26.762 1.00 84.00 536 PHE A O 1
ATOM 4240 N N . SER A 1 537 ? -28.747 3.914 25.554 1.00 80.50 537 SER A N 1
ATOM 4241 C CA . SER A 1 537 ? -28.927 2.664 26.286 1.00 80.50 537 SER A CA 1
ATOM 4242 C C . SER A 1 537 ? -27.602 2.200 26.884 1.00 80.50 537 SER A C 1
ATOM 4244 O O . SER A 1 537 ? -26.516 2.460 26.359 1.00 80.50 537 SER A O 1
ATOM 4246 N N . ALA A 1 538 ? -27.689 1.528 28.027 1.00 72.50 538 ALA A N 1
ATOM 4247 C CA . ALA A 1 538 ? -26.528 1.070 28.772 1.00 72.50 538 ALA A CA 1
ATOM 4248 C C . ALA A 1 538 ? -25.744 -0.049 28.079 1.00 72.50 538 ALA A C 1
ATOM 4250 O O . ALA A 1 538 ? -24.598 -0.293 28.457 1.00 72.50 538 ALA A O 1
ATOM 4251 N N . ALA A 1 539 ? -26.334 -0.731 27.101 1.00 66.50 539 ALA A N 1
ATOM 4252 C CA . ALA A 1 539 ? -25.726 -1.863 26.425 1.00 66.50 539 ALA A CA 1
ATOM 4253 C C . ALA A 1 539 ? -26.300 -2.035 25.013 1.00 66.50 539 ALA A C 1
ATOM 4255 O O . ALA A 1 539 ? -27.508 -1.921 24.809 1.00 66.50 539 ALA A O 1
ATOM 4256 N N . LYS A 1 540 ? -25.425 -2.365 24.065 1.00 63.12 540 LYS A N 1
ATOM 4257 C CA . LYS A 1 540 ? -25.759 -2.886 22.745 1.00 63.12 540 LYS A CA 1
ATOM 4258 C C . LYS A 1 540 ? -26.076 -4.376 22.877 1.00 63.12 540 LYS A C 1
ATOM 4260 O O . LYS A 1 540 ? -25.314 -5.101 23.516 1.00 63.12 540 LYS A O 1
ATOM 4265 N N . SER A 1 541 ? -27.156 -4.820 22.231 1.00 54.97 541 SER A N 1
ATOM 4266 C CA . SER A 1 541 ? -27.506 -6.242 22.074 1.00 54.97 541 SER A CA 1
ATOM 4267 C C . SER A 1 541 ? -27.460 -7.057 23.388 1.00 54.97 541 SER A C 1
ATOM 4269 O O . SER A 1 541 ? -27.807 -6.546 24.452 1.00 54.97 541 SER A O 1
ATOM 4271 N N . ASP A 1 542 ? -27.049 -8.328 23.326 1.00 44.31 542 ASP A N 1
ATOM 4272 C CA . ASP A 1 542 ? -27.066 -9.326 24.412 1.00 44.31 542 ASP A CA 1
ATOM 4273 C C . ASP A 1 542 ? -26.011 -9.091 25.510 1.00 44.31 542 ASP A C 1
ATOM 4275 O O . ASP A 1 542 ? -25.597 -10.011 26.231 1.00 44.31 542 ASP A O 1
ATOM 4279 N N . GLN A 1 543 ? -25.523 -7.859 25.642 1.00 50.91 543 GLN A N 1
ATOM 4280 C CA . GLN A 1 543 ? -24.515 -7.524 26.631 1.00 50.91 543 GLN A CA 1
ATOM 4281 C C . GLN A 1 543 ? -25.140 -7.335 28.014 1.00 50.91 543 GLN A C 1
ATOM 4283 O O . GLN A 1 543 ? -26.117 -6.619 28.228 1.00 50.91 543 GLN A O 1
ATOM 4288 N N . ARG A 1 544 ? -24.529 -8.000 28.995 1.00 50.25 544 ARG A N 1
ATOM 4289 C CA . ARG A 1 544 ? -24.948 -7.943 30.394 1.00 50.25 544 ARG A CA 1
ATOM 4290 C C . ARG A 1 544 ? -24.391 -6.677 31.042 1.00 50.25 544 ARG A C 1
ATOM 4292 O O . ARG A 1 544 ? -23.175 -6.510 31.105 1.00 50.25 544 ARG A O 1
ATOM 4299 N N . ALA A 1 545 ? -25.266 -5.837 31.585 1.00 50.06 545 ALA A N 1
ATOM 4300 C CA . ALA A 1 545 ? -24.869 -4.749 32.468 1.00 50.06 545 ALA A CA 1
ATOM 4301 C C . ALA A 1 545 ? -24.636 -5.299 33.885 1.00 50.06 545 ALA A C 1
ATOM 4303 O O . ALA A 1 545 ? -25.516 -5.922 34.478 1.00 50.06 545 ALA A O 1
ATOM 4304 N N . TYR A 1 546 ? -23.436 -5.103 34.429 1.00 52.12 546 TYR A N 1
ATOM 4305 C CA . TYR A 1 546 ? -23.086 -5.533 35.785 1.00 52.12 546 TYR A CA 1
ATOM 4306 C C . TYR A 1 546 ? -22.738 -4.304 36.627 1.00 52.12 546 TYR A C 1
ATOM 4308 O O . TYR A 1 546 ? -21.947 -3.480 36.171 1.00 52.12 546 TYR A O 1
ATOM 4316 N N . PRO A 1 547 ? -23.262 -4.156 37.854 1.00 52.72 547 PRO A N 1
ATOM 4317 C CA . PRO A 1 547 ? -22.831 -3.076 38.731 1.00 52.72 547 PRO A CA 1
ATOM 4318 C C . PRO A 1 547 ? -21.359 -3.266 39.123 1.00 52.72 547 PRO A C 1
ATOM 4320 O O . PRO A 1 547 ? -20.881 -4.390 39.300 1.00 52.72 547 PRO A O 1
ATOM 4323 N N . LYS A 1 548 ? -20.632 -2.161 39.302 1.00 54.06 548 LYS A N 1
ATOM 4324 C CA . LYS A 1 548 ? -19.260 -2.191 39.829 1.00 54.06 548 LYS A CA 1
ATOM 4325 C C . LYS A 1 548 ? -19.261 -2.714 41.266 1.00 54.06 548 LYS A C 1
ATOM 4327 O O . LYS A 1 548 ? -20.079 -2.302 42.090 1.00 54.06 548 LYS A O 1
ATOM 4332 N N . LYS A 1 549 ? -18.298 -3.582 41.599 1.00 53.84 549 LYS A N 1
ATOM 4333 C CA . LYS A 1 549 ? -18.087 -4.065 42.974 1.00 53.84 549 LYS A CA 1
ATOM 4334 C C . LYS A 1 549 ? -17.891 -2.853 43.901 1.00 53.84 549 LYS A C 1
ATOM 4336 O O . LYS A 1 549 ? -16.993 -2.048 43.662 1.00 53.84 549 LYS A O 1
ATOM 4341 N N . ASN A 1 550 ? -18.729 -2.734 44.934 1.00 60.41 550 ASN A N 1
ATOM 4342 C CA . ASN A 1 550 ? -18.764 -1.635 45.916 1.00 60.41 550 ASN A CA 1
ATOM 4343 C C . ASN A 1 550 ? -19.338 -0.284 45.431 1.00 60.41 550 ASN A C 1
ATOM 4345 O O . ASN A 1 550 ? -19.093 0.731 46.077 1.00 60.41 550 ASN A O 1
ATOM 4349 N N . GLN A 1 551 ? -20.104 -0.238 44.336 1.00 65.06 551 GLN A N 1
ATOM 4350 C CA . GLN A 1 551 ? -20.825 0.975 43.914 1.00 65.06 551 GLN A CA 1
ATOM 4351 C C . GLN A 1 551 ? -22.333 0.814 44.092 1.00 65.06 551 GLN A C 1
ATOM 4353 O O . GLN A 1 551 ? -22.866 -0.281 43.936 1.00 65.06 551 GLN A O 1
ATOM 4358 N N . LYS A 1 552 ? -23.013 1.920 44.408 1.00 72.12 552 LYS A N 1
ATOM 4359 C CA . LYS A 1 552 ? -24.465 1.975 44.642 1.00 72.12 552 LYS A CA 1
ATOM 4360 C C . LYS A 1 552 ? -25.264 2.376 43.391 1.00 72.12 552 LYS A C 1
ATOM 4362 O O . LYS A 1 552 ? -26.289 3.029 43.527 1.00 72.12 552 LYS A O 1
ATOM 4367 N N . HIS A 1 553 ? -24.760 2.066 42.196 1.00 80.75 553 HIS A N 1
ATOM 4368 C CA . HIS A 1 553 ? -25.371 2.431 40.911 1.00 80.75 553 HIS A CA 1
ATOM 4369 C C . HIS A 1 553 ? -25.021 1.402 39.831 1.00 80.75 553 HIS A C 1
ATOM 4371 O O . HIS A 1 553 ? -23.959 0.767 39.898 1.00 80.75 553 HIS A O 1
ATOM 4377 N N . GLY A 1 554 ? -25.855 1.313 38.790 1.00 76.69 554 GLY A N 1
ATOM 4378 C CA . GLY A 1 554 ? -25.471 0.695 37.517 1.00 76.69 554 GLY A CA 1
ATOM 4379 C C . GLY A 1 554 ? -24.242 1.380 36.899 1.00 76.69 554 GLY A C 1
ATOM 4380 O O . GLY A 1 554 ? -23.998 2.569 37.120 1.00 76.69 554 GLY A O 1
ATOM 4381 N N . LEU A 1 555 ? -23.419 0.641 36.144 1.00 77.81 555 LEU A N 1
ATOM 4382 C CA . LEU A 1 555 ? -22.174 1.175 35.562 1.00 77.81 555 LEU A CA 1
ATOM 4383 C C . LEU A 1 555 ? -22.417 2.348 34.607 1.00 77.81 555 LEU A C 1
ATOM 4385 O O . LEU A 1 555 ? -21.645 3.315 34.607 1.00 77.81 555 LEU A O 1
ATOM 4389 N N . PHE A 1 556 ? -23.482 2.260 33.810 1.00 84.00 556 PHE A N 1
ATOM 4390 C CA . PHE A 1 556 ? -23.893 3.322 32.903 1.00 84.00 556 PHE A CA 1
ATOM 4391 C C . PHE A 1 556 ? -24.306 4.564 33.689 1.00 84.00 556 PHE A C 1
ATOM 4393 O O . PHE A 1 556 ? -23.740 5.637 33.475 1.00 84.00 556 PHE A O 1
ATOM 4400 N N . THR A 1 557 ? -25.184 4.400 34.680 1.00 86.81 557 THR A N 1
ATOM 4401 C CA . THR A 1 557 ? -25.637 5.492 35.551 1.00 86.81 557 THR A CA 1
ATOM 4402 C C . THR A 1 557 ? -24.497 6.149 36.317 1.00 86.81 557 THR A C 1
ATOM 4404 O O . THR A 1 557 ? -24.364 7.372 36.298 1.00 86.81 557 THR A O 1
ATOM 4407 N N . TYR A 1 558 ? -23.605 5.362 36.922 1.00 86.31 558 TYR A N 1
ATOM 4408 C CA . TYR A 1 558 ? -22.423 5.893 37.599 1.00 86.31 558 TYR A CA 1
ATOM 4409 C C . TYR A 1 558 ? -21.570 6.755 36.659 1.00 86.31 558 TYR A C 1
ATOM 4411 O O . TYR A 1 558 ? -21.171 7.866 37.014 1.00 86.31 558 TYR A O 1
ATOM 4419 N N . SER A 1 559 ? -21.309 6.269 35.443 1.00 86.75 559 SER A N 1
ATOM 4420 C CA . SER A 1 559 ? -20.475 6.968 34.456 1.00 86.75 559 SER A CA 1
ATOM 4421 C C . SER A 1 559 ? -21.145 8.237 33.915 1.00 86.75 559 SER A C 1
ATOM 4423 O O . SER A 1 559 ? -20.473 9.255 33.710 1.00 86.75 559 SER A O 1
ATOM 4425 N N . LEU A 1 560 ? -22.469 8.203 33.745 1.00 89.50 560 LEU A N 1
ATOM 4426 C CA . LEU A 1 560 ? -23.306 9.342 33.371 1.00 89.50 560 LEU A CA 1
ATOM 4427 C C . LEU A 1 560 ? -23.243 10.444 34.442 1.00 89.50 560 LEU A C 1
ATOM 4429 O O . LEU A 1 560 ? -22.808 11.562 34.154 1.00 89.50 560 LEU A O 1
ATOM 4433 N N . LEU A 1 561 ? -23.556 10.116 35.699 1.00 88.38 561 LEU A N 1
ATOM 4434 C CA . LEU A 1 561 ? -23.546 11.062 36.825 1.00 88.38 561 LEU A CA 1
ATOM 4435 C C . LEU A 1 561 ? -22.143 11.623 37.110 1.00 88.38 561 LEU A C 1
ATOM 4437 O O . LEU A 1 561 ? -21.957 12.826 37.314 1.00 88.38 561 LEU A O 1
ATOM 4441 N N . LYS A 1 562 ? -21.116 10.769 37.046 1.00 86.56 562 LYS A N 1
ATOM 4442 C CA . LYS A 1 562 ? -19.708 11.182 37.149 1.00 86.56 562 LYS A CA 1
ATOM 4443 C C . LYS A 1 562 ? -19.327 12.159 36.037 1.00 86.56 562 LYS A C 1
ATOM 4445 O O . LYS A 1 562 ? -18.560 13.095 36.274 1.00 86.56 562 LYS A O 1
ATOM 4450 N N . THR A 1 563 ? -19.846 11.968 34.825 1.00 86.12 563 THR A N 1
ATOM 4451 C CA . THR A 1 563 ? -19.597 12.882 33.705 1.00 86.12 563 THR A CA 1
ATOM 4452 C C . THR A 1 563 ? -20.263 14.231 33.921 1.00 86.12 563 THR A C 1
ATOM 4454 O O . THR A 1 563 ? -19.608 15.251 33.690 1.00 86.12 563 THR A O 1
ATOM 4457 N N . PHE A 1 564 ? -21.476 14.238 34.473 1.00 83.88 564 PHE A N 1
ATOM 4458 C CA . PHE A 1 564 ? -22.195 15.452 34.846 1.00 83.88 564 PHE A CA 1
ATOM 4459 C C . PHE A 1 564 ? -21.512 16.285 35.940 1.00 83.88 564 PHE A C 1
ATOM 4461 O O . PHE A 1 564 ? -21.879 17.431 36.164 1.00 83.88 564 PHE A O 1
ATOM 4468 N N . LYS A 1 565 ? -20.481 15.770 36.616 1.00 72.88 565 LYS A N 1
ATOM 4469 C CA . LYS A 1 565 ? -19.718 16.563 37.587 1.00 72.88 565 LYS A CA 1
ATOM 4470 C C . LYS A 1 565 ? -18.745 17.567 36.945 1.00 72.88 565 LYS A C 1
ATOM 4472 O O . LYS A 1 565 ? -18.347 18.523 37.603 1.00 72.88 565 LYS A O 1
ATOM 4477 N N . LYS A 1 566 ? -18.279 17.344 35.709 1.00 64.88 566 LYS A N 1
ATOM 4478 C CA . LYS A 1 566 ? -17.157 18.129 35.156 1.00 64.88 566 LYS A CA 1
ATOM 4479 C C . LYS A 1 566 ? -17.569 19.568 34.812 1.00 64.88 566 LYS A C 1
ATOM 4481 O O . LYS A 1 566 ? -18.588 19.782 34.164 1.00 64.88 566 LYS A O 1
ATOM 4486 N N . GLU A 1 567 ? -16.710 20.536 35.145 1.00 59.53 567 GLU A N 1
ATOM 4487 C CA . GLU A 1 567 ? -16.908 21.976 34.873 1.00 59.53 567 GLU A CA 1
ATOM 4488 C C . GLU A 1 567 ? -17.095 22.310 33.377 1.00 59.53 567 GLU A C 1
ATOM 4490 O O . GLU A 1 567 ? -17.642 23.354 33.018 1.00 59.53 567 GLU A O 1
ATOM 4495 N N . GLU A 1 568 ? -16.691 21.393 32.497 1.00 65.25 568 GLU A N 1
ATOM 4496 C CA . GLU A 1 568 ? -16.774 21.493 31.037 1.00 65.25 568 GLU A CA 1
ATOM 4497 C C . GLU A 1 568 ? -18.167 21.188 30.461 1.00 65.25 568 GLU A C 1
ATOM 4499 O O . GLU A 1 568 ? -18.365 21.329 29.255 1.00 65.25 568 GLU A O 1
ATOM 4504 N N . LEU A 1 569 ? -19.151 20.818 31.292 1.00 70.25 569 LEU A N 1
ATOM 4505 C CA . LEU A 1 569 ? -20.512 20.483 30.851 1.00 70.25 569 LEU A CA 1
ATOM 4506 C C . LEU A 1 569 ? -21.153 21.535 29.932 1.00 70.25 569 LEU A C 1
ATOM 4508 O O . LEU A 1 569 ? -21.873 21.178 29.006 1.00 70.25 569 LEU A O 1
ATOM 4512 N N . LYS A 1 570 ? -20.872 22.829 30.148 1.00 71.56 570 LYS A N 1
ATOM 4513 C CA . LYS A 1 570 ? -21.394 23.920 29.299 1.00 71.56 570 LYS A CA 1
ATOM 4514 C C . LYS A 1 570 ? -20.972 23.818 27.832 1.00 71.56 570 LYS A C 1
ATOM 4516 O O . LYS A 1 570 ? -21.658 24.347 26.963 1.00 71.56 570 LYS A O 1
ATOM 4521 N N . LYS A 1 571 ? -19.804 23.232 27.573 1.00 77.00 571 LYS A N 1
ATOM 4522 C CA . LYS A 1 571 ? -19.220 23.114 26.230 1.00 77.00 571 LYS A CA 1
ATOM 4523 C C . LYS A 1 571 ? -19.451 21.734 25.623 1.00 77.00 571 LYS A C 1
ATOM 4525 O O . LYS A 1 571 ? -19.222 21.570 24.434 1.00 77.00 571 LYS A O 1
ATOM 4530 N N . MET A 1 572 ? -19.892 20.780 26.440 1.00 83.44 572 MET A N 1
ATOM 4531 C CA . MET A 1 572 ? -20.044 19.387 26.061 1.00 83.44 572 MET A CA 1
ATOM 4532 C C . MET A 1 572 ? -21.289 19.191 25.194 1.00 83.44 572 MET A C 1
ATOM 4534 O O . MET A 1 572 ? -22.382 19.679 25.514 1.00 83.44 572 MET A O 1
ATOM 4538 N N . THR A 1 573 ? -21.109 18.454 24.106 1.00 89.38 573 THR A N 1
ATOM 4539 C CA . THR A 1 573 ? -22.193 17.970 23.257 1.00 89.38 573 THR A CA 1
ATOM 4540 C C . THR A 1 573 ? -22.723 16.618 23.736 1.00 89.38 573 THR A C 1
ATOM 4542 O O . THR A 1 573 ? -22.102 15.939 24.557 1.00 89.38 573 THR A O 1
ATOM 4545 N N . TYR A 1 574 ? -23.871 16.184 23.216 1.00 86.88 574 TYR A N 1
ATOM 4546 C CA . TYR A 1 574 ? -24.349 14.821 23.452 1.00 86.88 574 TYR A CA 1
ATOM 4547 C C . TYR A 1 574 ? -23.413 13.750 22.867 1.00 86.88 574 TYR A C 1
ATOM 4549 O O . TYR A 1 574 ? -23.348 12.662 23.439 1.00 86.88 574 TYR A O 1
ATOM 4557 N N . SER A 1 575 ? -22.651 14.049 21.803 1.00 87.62 575 SER A N 1
ATOM 4558 C CA . SER A 1 575 ? -21.610 13.139 21.293 1.00 87.62 575 SER A CA 1
ATOM 4559 C C . SER A 1 575 ? -20.467 12.994 22.293 1.00 87.62 575 SER A C 1
ATOM 4561 O O . SER A 1 575 ? -20.109 11.882 22.669 1.00 87.62 575 SER A O 1
ATOM 4563 N N . ASP A 1 576 ? -19.959 14.112 22.820 1.00 87.25 576 ASP A N 1
ATOM 4564 C CA . ASP A 1 576 ? -18.889 14.099 23.828 1.00 87.25 576 ASP A CA 1
ATOM 4565 C C . ASP A 1 576 ? -19.308 13.337 25.098 1.00 87.25 576 ASP A C 1
ATOM 4567 O O . ASP A 1 576 ? -18.513 12.608 25.706 1.00 87.25 576 ASP A O 1
ATOM 4571 N N . LEU A 1 577 ? -20.572 13.512 25.511 1.00 87.12 577 LEU A N 1
ATOM 4572 C CA . LEU A 1 577 ? -21.182 12.766 26.610 1.00 87.12 577 LEU A CA 1
ATOM 4573 C C . LEU A 1 577 ? -21.177 11.266 26.314 1.00 87.12 577 LEU A C 1
ATOM 4575 O O . LEU A 1 577 ? -20.736 10.483 27.160 1.00 87.12 577 LEU A O 1
ATOM 4579 N N . PHE A 1 578 ? -21.647 10.881 25.125 1.00 85.56 578 PHE A N 1
ATOM 4580 C CA . PHE A 1 578 ? -21.704 9.491 24.695 1.00 85.56 578 PHE A CA 1
ATOM 4581 C C . PHE A 1 578 ? -20.319 8.846 24.687 1.00 85.56 578 PHE A C 1
ATOM 4583 O O . PHE A 1 578 ? -20.116 7.840 25.362 1.00 85.56 578 PHE A O 1
ATOM 4590 N N . ASP A 1 579 ? -19.345 9.457 24.012 1.00 82.12 579 ASP A N 1
ATOM 4591 C CA . ASP A 1 579 ? -17.985 8.925 23.878 1.00 82.12 579 ASP A CA 1
ATOM 4592 C C . ASP A 1 579 ? -17.309 8.731 25.231 1.00 82.12 579 ASP A C 1
ATOM 4594 O O . ASP A 1 579 ? -16.512 7.811 25.443 1.00 82.12 579 ASP A O 1
ATOM 4598 N N . LYS A 1 580 ? -17.602 9.614 26.184 1.00 83.56 580 LYS A N 1
ATOM 4599 C CA . LYS A 1 580 ? -17.063 9.511 27.533 1.00 83.56 580 LYS A CA 1
ATOM 4600 C C . LYS A 1 580 ? -17.730 8.404 28.340 1.00 83.56 580 LYS A C 1
ATOM 4602 O O . LYS A 1 580 ? -17.018 7.625 28.970 1.00 83.56 580 LYS A O 1
ATOM 4607 N N . ILE A 1 581 ? -19.058 8.308 28.309 1.00 85.50 581 ILE A N 1
ATOM 4608 C CA . ILE A 1 581 ? -19.787 7.235 28.997 1.00 85.50 581 ILE A CA 1
ATOM 4609 C C . ILE A 1 581 ? -19.418 5.882 28.394 1.00 85.50 581 ILE A C 1
ATOM 4611 O O . ILE A 1 581 ? -19.080 4.971 29.142 1.00 85.50 581 ILE A O 1
ATOM 4615 N N . ARG A 1 582 ? -19.407 5.758 27.061 1.00 83.25 582 ARG A N 1
ATOM 4616 C CA . ARG A 1 582 ? -19.045 4.523 26.356 1.00 83.25 582 ARG A CA 1
ATOM 4617 C C . ARG A 1 582 ? -17.651 4.055 26.763 1.00 83.25 582 ARG A C 1
ATOM 4619 O O . ARG A 1 582 ? -17.499 2.902 27.151 1.00 83.25 582 ARG A O 1
ATOM 4626 N N . ARG A 1 583 ? -16.652 4.950 26.772 1.00 79.44 583 ARG A N 1
ATOM 4627 C CA . ARG A 1 583 ? -15.285 4.630 27.226 1.00 79.44 583 ARG A CA 1
ATOM 4628 C C . ARG A 1 583 ? -15.220 4.219 28.698 1.00 79.44 583 ARG A C 1
ATOM 4630 O O . ARG A 1 583 ? -14.588 3.209 29.008 1.00 79.44 583 ARG A O 1
ATOM 4637 N N . ASP A 1 584 ? -15.850 4.979 29.596 1.00 80.25 584 ASP A N 1
ATOM 4638 C CA . ASP A 1 584 ? -15.826 4.704 31.041 1.00 80.25 584 ASP A CA 1
ATOM 4639 C C . ASP A 1 584 ? -16.518 3.367 31.367 1.00 80.25 584 ASP A C 1
ATOM 4641 O O . ASP A 1 584 ? -15.966 2.555 32.117 1.00 80.25 584 ASP A O 1
ATOM 4645 N N . VAL A 1 585 ? -17.684 3.105 30.769 1.00 78.06 585 VAL A N 1
ATOM 4646 C CA . VAL A 1 585 ? -18.459 1.870 30.960 1.00 78.06 585 VAL A CA 1
ATOM 4647 C C . VAL A 1 585 ? -17.735 0.674 30.355 1.00 78.06 585 VAL A C 1
ATOM 4649 O O . VAL A 1 585 ? -17.539 -0.316 31.061 1.00 78.06 585 VAL A O 1
ATOM 4652 N N . TYR A 1 586 ? -17.267 0.769 29.107 1.00 76.75 586 TYR A N 1
ATOM 4653 C CA . TYR A 1 586 ? -16.543 -0.314 28.434 1.00 76.75 586 TYR A CA 1
ATOM 4654 C C . TYR A 1 586 ? -15.290 -0.715 29.206 1.00 76.75 586 TYR A C 1
ATOM 4656 O O . TYR A 1 586 ? -15.070 -1.893 29.489 1.00 76.75 586 TYR A O 1
ATOM 4664 N N . LYS A 1 587 ? -14.488 0.271 29.625 1.00 76.56 587 LYS A N 1
ATOM 4665 C CA . LYS A 1 587 ? -13.277 0.012 30.403 1.00 76.56 587 LYS A CA 1
ATOM 4666 C C . LYS A 1 587 ? -13.604 -0.629 31.748 1.00 76.56 587 LYS A C 1
ATOM 4668 O O . LYS A 1 587 ? -13.032 -1.659 32.086 1.00 76.56 587 LYS A O 1
ATOM 4673 N N . THR A 1 588 ? -14.527 -0.036 32.508 1.00 71.88 588 THR A N 1
ATOM 4674 C CA . THR A 1 588 ? -14.833 -0.499 33.870 1.00 71.88 588 THR A CA 1
ATOM 4675 C C . THR A 1 588 ? -15.466 -1.890 33.866 1.00 71.88 588 THR A C 1
ATOM 4677 O O . THR A 1 588 ? -15.111 -2.718 34.700 1.00 71.88 588 THR A O 1
ATOM 4680 N N . SER A 1 589 ? -16.361 -2.168 32.916 1.00 69.44 589 SER A N 1
ATOM 4681 C CA . SER A 1 589 ? -16.971 -3.491 32.751 1.00 69.44 589 SER A CA 1
ATOM 4682 C C . SER A 1 589 ? -15.947 -4.549 32.334 1.00 69.44 589 SER A C 1
ATOM 4684 O O . SER A 1 589 ? -15.901 -5.614 32.945 1.00 69.44 589 SER A O 1
ATOM 4686 N N . THR A 1 590 ? -15.059 -4.232 31.388 1.00 68.62 590 THR A N 1
ATOM 4687 C CA . THR A 1 590 ? -13.973 -5.131 30.967 1.00 68.62 590 THR A CA 1
ATOM 4688 C C . THR A 1 590 ? -13.010 -5.434 32.116 1.00 68.62 590 THR A C 1
ATOM 4690 O O . THR A 1 590 ? -12.677 -6.590 32.344 1.00 68.62 590 THR A O 1
ATOM 4693 N N . ASP A 1 591 ? -12.595 -4.415 32.875 1.00 67.62 591 ASP A N 1
ATOM 4694 C CA . ASP A 1 591 ? -11.617 -4.557 33.963 1.00 67.62 591 ASP A CA 1
ATOM 4695 C C . ASP A 1 591 ? -12.142 -5.344 35.176 1.00 67.62 591 ASP A C 1
ATOM 4697 O O . ASP A 1 591 ? -11.339 -5.857 35.959 1.00 67.62 591 ASP A O 1
ATOM 4701 N N . GLN A 1 592 ? -13.459 -5.362 35.401 1.00 65.69 592 GLN A N 1
ATOM 4702 C CA . GLN A 1 592 ? -14.048 -5.869 36.647 1.00 65.69 592 GLN A CA 1
ATOM 4703 C C . GLN A 1 592 ? -14.951 -7.083 36.471 1.00 65.69 592 GLN A C 1
ATOM 4705 O O . GLN A 1 592 ? -15.073 -7.880 37.401 1.00 65.69 592 GLN A O 1
ATOM 4710 N N . ASN A 1 593 ? -15.597 -7.201 35.313 1.00 59.66 593 ASN A N 1
ATOM 4711 C CA . ASN A 1 593 ? -16.596 -8.229 35.046 1.00 59.66 593 ASN A CA 1
ATOM 4712 C C . ASN A 1 593 ? -16.112 -9.247 34.003 1.00 59.66 593 ASN A C 1
ATOM 4714 O O . ASN A 1 593 ? -16.882 -10.140 33.646 1.00 59.66 593 ASN A O 1
ATOM 4718 N N . ASP A 1 594 ? -14.879 -9.091 33.494 1.00 63.41 594 ASP A N 1
ATOM 4719 C CA . ASP A 1 594 ? -14.286 -9.865 32.390 1.00 63.41 594 ASP A CA 1
ATOM 4720 C C . ASP A 1 594 ? -15.208 -9.956 31.156 1.00 63.41 594 ASP A C 1
ATOM 4722 O O . ASP A 1 594 ? -15.156 -10.904 30.369 1.00 63.41 594 ASP A O 1
ATOM 4726 N N . ARG A 1 595 ? -16.106 -8.972 31.006 1.00 63.53 595 ARG A N 1
ATOM 4727 C CA . ARG A 1 595 ? -17.096 -8.868 29.932 1.00 63.53 595 ARG A CA 1
ATOM 4728 C C . ARG A 1 595 ? -17.350 -7.392 29.624 1.00 63.53 595 ARG A C 1
ATOM 4730 O O . ARG A 1 595 ? -17.764 -6.670 30.534 1.00 63.53 595 ARG A O 1
ATOM 4737 N N . PRO A 1 596 ? -17.124 -6.943 28.380 1.00 68.56 596 PRO A N 1
ATOM 4738 C CA . PRO A 1 596 ? -17.391 -5.566 28.005 1.00 68.56 596 PRO A CA 1
ATOM 4739 C C . PRO A 1 596 ? -18.897 -5.289 27.977 1.00 68.56 596 PRO A C 1
ATOM 4741 O O . PRO A 1 596 ? -19.696 -6.106 27.521 1.00 68.56 596 PRO A O 1
ATOM 4744 N N . GLN A 1 597 ? -19.253 -4.106 28.459 1.00 72.75 597 GLN A N 1
ATOM 4745 C CA . GLN A 1 597 ? -20.545 -3.464 28.286 1.00 72.75 597 GLN A CA 1
ATOM 4746 C C . GLN A 1 597 ? -20.335 -2.251 27.372 1.00 72.75 597 GLN A C 1
ATOM 4748 O O . GLN A 1 597 ? -19.537 -1.367 27.685 1.00 72.75 597 GLN A O 1
ATOM 4753 N N . GLU A 1 598 ? -21.041 -2.206 26.249 1.00 75.56 598 GLU A N 1
ATOM 4754 C CA . GLU A 1 598 ? -20.964 -1.158 25.234 1.00 75.56 598 GLU A CA 1
ATOM 4755 C C . GLU A 1 598 ? -22.276 -0.384 25.180 1.00 75.56 598 GLU A C 1
ATOM 4757 O O . GLU A 1 598 ? -23.217 -0.826 24.526 1.00 75.56 598 GLU A O 1
ATOM 4762 N N . PRO A 1 599 ? -22.362 0.781 25.834 1.00 80.94 599 PRO A N 1
ATOM 4763 C CA . PRO A 1 599 ? -23.478 1.690 25.631 1.00 80.94 599 PRO A CA 1
ATOM 4764 C C . PRO A 1 599 ? -23.650 2.057 24.155 1.00 80.94 599 PRO A C 1
ATOM 4766 O O . PRO A 1 599 ? -22.660 2.229 23.437 1.00 80.94 599 PRO A O 1
ATOM 4769 N N . GLU A 1 600 ? -24.892 2.256 23.723 1.00 80.19 600 GLU A N 1
ATOM 4770 C CA . GLU A 1 600 ? -25.221 2.767 22.390 1.00 80.19 600 GLU A CA 1
ATOM 4771 C C . GLU A 1 600 ? -26.083 4.031 22.467 1.00 80.19 600 GLU A C 1
ATOM 4773 O O . GLU A 1 600 ? -26.723 4.323 23.481 1.00 80.19 600 GLU A O 1
ATOM 4778 N N . VAL A 1 601 ? -26.077 4.795 21.376 1.00 82.62 601 VAL A N 1
ATOM 4779 C CA . VAL A 1 601 ? -26.928 5.968 21.191 1.00 82.62 601 VAL A CA 1
ATOM 4780 C C . VAL A 1 601 ? -27.657 5.873 19.853 1.00 82.62 601 VAL A C 1
ATOM 4782 O O . VAL A 1 601 ? -27.069 5.499 18.836 1.00 82.62 601 VAL A O 1
ATOM 4785 N N . LYS A 1 602 ? -28.956 6.177 19.855 1.00 79.38 602 LYS A N 1
ATOM 4786 C CA . LYS A 1 602 ? -29.845 6.103 18.690 1.00 79.38 602 LYS A CA 1
ATOM 4787 C C . LYS A 1 602 ? -30.612 7.424 18.532 1.00 79.38 602 LYS A C 1
ATOM 4789 O O . LYS A 1 602 ? -31.505 7.700 19.337 1.00 79.38 602 LYS A O 1
ATOM 4794 N N . PRO A 1 603 ? -30.258 8.263 17.545 1.00 78.50 603 PRO A N 1
ATOM 4795 C CA . PRO A 1 603 ? -31.042 9.443 17.177 1.00 78.50 603 PRO A CA 1
ATOM 4796 C C . PRO A 1 603 ? -32.254 9.077 16.300 1.00 78.50 603 PRO A C 1
ATOM 4798 O O . PRO A 1 603 ? -32.201 8.091 15.564 1.00 78.50 603 PRO A O 1
ATOM 4801 N N . SER A 1 604 ? -33.319 9.889 16.322 1.00 73.75 604 SER A N 1
ATOM 4802 C CA . SER A 1 604 ? -34.356 9.873 15.271 1.00 73.75 604 SER A CA 1
ATOM 4803 C C . SER A 1 604 ? -33.774 10.352 13.939 1.00 73.75 604 SER A C 1
ATOM 4805 O O . SER A 1 604 ? -32.754 11.054 13.938 1.00 73.75 604 SER A O 1
ATOM 4807 N N . ASN A 1 605 ? -34.384 10.010 12.794 1.00 69.81 605 ASN A N 1
ATOM 4808 C CA . ASN A 1 605 ? -33.746 10.341 11.513 1.00 69.81 605 ASN A CA 1
ATOM 4809 C C . ASN A 1 605 ? -33.629 11.856 11.317 1.00 69.81 605 ASN A C 1
ATOM 4811 O O . ASN A 1 605 ? -32.604 12.313 10.819 1.00 69.81 605 ASN A O 1
ATOM 4815 N N . GLU A 1 606 ? -34.605 12.633 11.804 1.00 72.06 606 GLU A N 1
ATOM 4816 C CA . GLU A 1 606 ? -34.578 14.104 11.761 1.00 72.06 606 GLU A CA 1
ATOM 4817 C C . GLU A 1 606 ? -33.314 14.731 12.364 1.00 72.06 606 GLU A C 1
ATOM 4819 O O . GLU A 1 606 ? -32.945 15.842 11.989 1.00 72.06 606 GLU A O 1
ATOM 4824 N N . ILE A 1 607 ? -32.662 14.057 13.318 1.00 76.19 607 ILE A N 1
ATOM 4825 C CA . ILE A 1 607 ? -31.455 14.574 13.973 1.00 76.19 607 ILE A CA 1
ATOM 4826 C C . ILE A 1 607 ? -30.236 13.700 13.792 1.00 76.19 607 ILE A C 1
ATOM 4828 O O . ILE A 1 607 ? -29.217 13.971 14.423 1.00 76.19 607 ILE A O 1
ATOM 4832 N N . ARG A 1 608 ? -30.305 12.681 12.934 1.00 78.56 608 ARG A N 1
ATOM 4833 C CA . ARG A 1 608 ? -29.226 11.710 12.737 1.00 78.56 608 ARG A CA 1
ATOM 4834 C C . ARG A 1 608 ? -27.885 12.365 12.403 1.00 78.56 608 ARG A C 1
ATOM 4836 O O . ARG A 1 608 ? -26.859 11.869 12.850 1.00 78.56 608 ARG A O 1
ATOM 4843 N N . GLU A 1 609 ? -27.912 13.498 11.704 1.00 78.25 609 GLU A N 1
ATOM 4844 C CA . GLU A 1 609 ? -26.728 14.277 11.308 1.00 78.25 609 GLU A CA 1
ATOM 4845 C C . GLU A 1 609 ? -26.497 15.544 12.164 1.00 78.25 609 GLU A C 1
ATOM 4847 O O . GLU A 1 609 ? -25.515 16.267 11.975 1.00 78.25 609 GLU A O 1
ATOM 4852 N N . GLU A 1 610 ? -27.394 15.846 13.111 1.00 84.81 610 GLU A N 1
ATOM 4853 C CA . GLU A 1 610 ? -27.363 17.085 13.909 1.00 84.81 610 GLU A CA 1
ATOM 4854 C C . GLU A 1 610 ? -27.096 16.857 15.402 1.00 84.81 610 GLU A C 1
ATOM 4856 O O . GLU A 1 610 ? -26.517 17.728 16.058 1.00 84.81 610 GLU A O 1
ATOM 4861 N N . TRP A 1 611 ? -27.530 15.718 15.954 1.00 85.50 611 TRP A N 1
ATOM 4862 C CA . TRP A 1 611 ? -27.546 15.460 17.399 1.00 85.50 611 TRP A CA 1
ATOM 4863 C C . TRP A 1 611 ? -26.153 15.546 18.033 1.00 85.50 611 TRP A C 1
ATOM 4865 O O . TRP A 1 611 ? -26.020 15.973 19.179 1.00 85.50 611 TRP A O 1
ATOM 4875 N N . GLU A 1 612 ? -25.106 15.213 17.274 1.00 86.38 612 GLU A N 1
ATOM 4876 C CA . GLU A 1 612 ? -23.715 15.259 17.731 1.00 86.38 612 GLU A CA 1
ATOM 4877 C C . GLU A 1 612 ? -23.276 16.671 18.126 1.00 86.38 612 GLU A C 1
ATOM 4879 O O . GLU A 1 612 ? -22.387 16.840 18.952 1.00 86.38 612 GLU A O 1
ATOM 4884 N N . LYS A 1 613 ? -23.925 17.700 17.571 1.00 85.31 613 LYS A N 1
ATOM 4885 C CA . LYS A 1 613 ? -23.624 19.113 17.836 1.00 85.31 613 LYS A CA 1
ATOM 4886 C C . LYS A 1 613 ? -24.488 19.696 18.951 1.00 85.31 613 LYS A C 1
ATOM 4888 O O . LYS A 1 613 ? -24.283 20.842 19.354 1.00 85.31 613 LYS A O 1
ATOM 4893 N N . TRP A 1 614 ? -25.476 18.950 19.443 1.00 85.38 614 TRP A N 1
ATOM 4894 C CA . TRP A 1 614 ? -26.381 19.430 20.477 1.00 85.38 614 TRP A CA 1
ATOM 4895 C C . TRP A 1 614 ? -25.656 19.583 21.800 1.00 85.38 614 TRP A C 1
ATOM 4897 O O . TRP A 1 614 ? -25.127 18.611 22.337 1.00 85.38 614 TRP A O 1
ATOM 4907 N N . LYS A 1 615 ? -25.692 20.784 22.374 1.00 84.25 615 LYS A N 1
ATOM 4908 C CA . LYS A 1 615 ? -25.146 21.008 23.711 1.00 84.25 615 LYS A CA 1
ATOM 4909 C C . LYS A 1 615 ? -26.093 20.485 24.783 1.00 84.25 615 LYS A C 1
ATOM 4911 O O . LYS A 1 615 ? -27.320 20.506 24.647 1.00 84.25 615 LYS A O 1
ATOM 4916 N N . ILE A 1 616 ? -25.503 20.019 25.878 1.00 79.81 616 ILE A N 1
ATOM 4917 C CA . ILE A 1 616 ? -26.254 19.439 26.997 1.00 79.81 616 ILE A CA 1
ATOM 4918 C C . ILE A 1 616 ? -26.946 20.539 27.825 1.00 79.81 616 ILE A C 1
ATOM 4920 O O . ILE A 1 616 ? -28.024 20.314 28.367 1.00 79.81 616 ILE A O 1
ATOM 4924 N N . VAL A 1 617 ? -26.347 21.734 27.918 1.00 73.75 617 VAL A N 1
ATOM 4925 C CA . VAL A 1 617 ? -26.744 22.792 28.874 1.00 73.75 617 VAL A CA 1
ATOM 4926 C C . VAL A 1 617 ? -27.381 24.035 28.209 1.00 73.75 617 VAL A C 1
ATOM 4928 O O . VAL A 1 617 ? -27.777 24.956 28.923 1.00 73.75 617 VAL A O 1
ATOM 4931 N N . GLU A 1 618 ? -27.533 24.080 26.879 1.00 62.09 618 GLU A N 1
ATOM 4932 C CA . GLU A 1 618 ? -28.100 25.250 26.160 1.00 62.09 618 GLU A CA 1
ATOM 4933 C C . GLU A 1 618 ? -29.629 25.325 26.127 1.00 62.09 618 GLU A C 1
ATOM 4935 O O . GLU A 1 618 ? -30.285 24.276 25.927 1.00 62.09 618 GLU A O 1
#

Secondary structure (DSSP, 8-state):
-HHHHHHHHHHHHHHHHHHHHHHHHHHHHT-HHHHHHHHHTT--TT---TT---HHHHHHHHT-HHHHHHHHHTT--TT---TTS--HHHHHHHHT-HHHHHHHGGGS-TTPPPTTT---HHHHHHHHT-HHHHHHHTSPPPHHHHHHHHHHH-------TT---TT---HHHHHHHTT-HHHHHHHHHTT--TT---TTS--HHHHHHHTT-HHHHHHHHHTT--TT---TTS--HHHHHHHHT-HHHHHHHHHTT--TT-B-TTS-BHHHHHHHHT-HHHHHHHHTSTT--TT-B-TTS-BHHHHHTTSSSHHHHHHHS-------SS---------TTT--------TTGGGEEEEEEE---STTTTSS-GGG--TTHHHHHHHHHHHHHHTS---GGGEEEEES--HHHHHHHHHHHHHH----TT-S--EEEEEEEEEEEPPPPGGGTTS-----EE--TT--GGGHHHHSEEHHHHHHHHHT-SS--SEEEEEEEEEE-S-TTS--SSS----------GGG--SEEEEEES-STTPPP-PPTT-SS-HHHHHHHHHHTSGGGGT-BHHHHHHHHHHHHHHHHHHHHSS----EEEE-GGGTTTGGG-BS--